Protein AF-A0A8J4CVL8-F1 (afdb_monomer)

Foldseek 3Di:
DDPPPPLFEAADPPQQVVCVVVVVADAAVVQEAELVVADLQRQKDKDKAWASQPDRNGKHKYAQDADDDDPPDDCPQFSIKIKGFHAQDCDGSIYNVVPDPVRHQWIKIATDRPDPDVVSSPRIDIFDQDPPQPDDPVLRNRRRKDKADFDAQDPVVSGTAIKIKGFPDTDNTITMIMIGGANDCAQDAAPDVSLVVQTDRNPSPDGHPRGPNHVCPPPPPPPPPPPPVPPDPDPPDDDDDDPDDDDDDDDDDDDDDDDDDDDDDDDDDDDDDDDDDDDDDDDDDDDDDDDDDDDDDDDDDDDDDDDDDDDDDDDDDDDDDDDDDDDDDDDDDDDDPPPDDDDDDDDDDDDDDDPDDDDDDDDDDDDDDDD

Secondary structure (DSSP, 8-state):
-------TT-PPPS-HHHHHHTTS-EEEEEEEEEGGG--SS--EEEEEEEBTTT-SEEEEEEE--PPPPPTTS------EEEEEEE----STT-TTTT--GGGTTEEEEEE--S---GGGGG-EEEE--STT----BTTBSSS-EEEPPPEEEETTTTEEEEEEEEEEEE-SSEEEEEEEEES-SSS-STTSTTTTS---SSSSS--GGGSHHHHT-S-TT------SS--PPPS--------PPPPPPPPPPPPPPP---PPPPPPPPPPPPP---------PPPPP--PPPPPP-PPPPPPPP-----------PPPP----PPPPP--PPPPPP----PPPPPPPPPPPPPP--PPPP-PPPPPPP--

Structure (mmCIF, N/CA/C/O backbone):
data_AF-A0A8J4CVL8-F1
#
_entry.id   AF-A0A8J4CVL8-F1
#
loop_
_atom_site.group_PDB
_atom_site.id
_atom_site.type_symbol
_atom_site.label_atom_id
_atom_site.label_alt_id
_atom_site.label_comp_id
_atom_site.label_asym_id
_atom_site.label_entity_id
_atom_site.label_seq_id
_atom_site.pdbx_PDB_ins_code
_atom_site.Cartn_x
_atom_site.Cartn_y
_atom_site.Cartn_z
_atom_site.occupancy
_atom_site.B_iso_or_equiv
_atom_site.auth_seq_id
_atom_site.auth_comp_id
_atom_site.auth_asym_id
_atom_site.auth_atom_id
_atom_site.pdbx_PDB_model_num
ATOM 1 N N . MET A 1 1 ? -26.360 -7.348 43.388 1.00 40.78 1 MET A N 1
ATOM 2 C CA . MET A 1 1 ? -25.120 -6.671 42.947 1.00 40.78 1 MET A CA 1
ATOM 3 C C . MET A 1 1 ? -24.739 -7.233 41.586 1.00 40.78 1 MET A C 1
ATOM 5 O O . MET A 1 1 ? -24.173 -8.314 41.519 1.00 40.78 1 MET A O 1
ATOM 9 N N . GLY A 1 2 ? -25.149 -6.572 40.501 1.00 44.22 2 GLY A N 1
ATOM 10 C CA . GLY A 1 2 ? -24.795 -7.007 39.150 1.00 44.22 2 GLY A CA 1
ATOM 11 C C . GLY A 1 2 ? -23.326 -6.702 38.889 1.00 44.22 2 GLY A C 1
ATOM 12 O O . GLY A 1 2 ? -22.922 -5.542 38.971 1.00 44.22 2 GLY A O 1
ATOM 13 N N . MET A 1 3 ? -22.526 -7.730 38.607 1.00 36.00 3 MET A N 1
ATOM 14 C CA . MET A 1 3 ? -21.176 -7.549 38.084 1.00 36.00 3 MET A CA 1
ATOM 15 C C . MET A 1 3 ? -21.296 -6.907 36.702 1.00 36.00 3 MET A C 1
ATOM 17 O O . MET A 1 3 ? -21.428 -7.587 35.689 1.00 36.00 3 MET A O 1
ATOM 21 N N . SER A 1 4 ? -21.295 -5.574 36.676 1.00 44.81 4 SER A N 1
ATOM 22 C CA . SER A 1 4 ? -21.025 -4.795 35.477 1.00 44.81 4 SER A CA 1
ATOM 23 C C . SER A 1 4 ? -19.639 -5.214 35.001 1.00 44.81 4 SER A C 1
ATOM 25 O O . SER A 1 4 ? -18.624 -4.799 35.570 1.00 44.81 4 SER A O 1
ATOM 27 N N . MET A 1 5 ? -19.600 -6.132 34.032 1.00 44.88 5 MET A N 1
ATOM 28 C CA . MET A 1 5 ? -18.378 -6.493 33.333 1.00 44.88 5 MET A CA 1
ATOM 29 C C . MET A 1 5 ? -17.807 -5.192 32.785 1.00 44.88 5 MET A C 1
ATOM 31 O O . MET A 1 5 ? -18.370 -4.588 31.872 1.00 44.88 5 MET A O 1
ATOM 35 N N . ARG A 1 6 ? -16.709 -4.731 33.388 1.00 47.44 6 ARG A N 1
ATOM 36 C CA . ARG A 1 6 ? -15.920 -3.584 32.939 1.00 47.44 6 ARG A CA 1
ATOM 37 C C . ARG A 1 6 ? -15.239 -3.944 31.613 1.00 47.44 6 ARG A C 1
ATOM 39 O O . ARG A 1 6 ? -14.021 -4.003 31.532 1.00 47.44 6 ARG A O 1
ATOM 46 N N . ASN A 1 7 ? -16.018 -4.173 30.559 1.00 49.47 7 ASN A N 1
ATOM 47 C CA . ASN A 1 7 ? -15.563 -4.394 29.184 1.00 49.47 7 ASN A CA 1
ATOM 48 C C . ASN A 1 7 ? -15.146 -3.066 28.524 1.00 49.47 7 ASN A C 1
ATOM 50 O O . ASN A 1 7 ? -15.457 -2.780 27.374 1.00 49.47 7 ASN A O 1
ATOM 54 N N . SER A 1 8 ? -14.480 -2.186 29.270 1.00 49.03 8 SER A N 1
ATOM 55 C CA . SER A 1 8 ? -14.318 -0.784 28.881 1.00 49.03 8 SER A CA 1
ATOM 56 C C . SER A 1 8 ? -13.058 -0.472 28.068 1.00 49.03 8 SER A C 1
ATOM 58 O O . SER A 1 8 ? -12.800 0.712 27.844 1.00 49.03 8 SER A O 1
ATOM 60 N N . GLN A 1 9 ? -12.283 -1.475 27.631 1.00 60.28 9 GLN A N 1
ATOM 61 C CA . GLN A 1 9 ? -11.019 -1.284 26.893 1.00 60.28 9 GLN A CA 1
ATOM 62 C C . GLN A 1 9 ? -10.662 -2.457 25.952 1.00 60.28 9 GLN A C 1
ATOM 64 O O . GLN A 1 9 ? -9.502 -2.850 25.874 1.00 60.28 9 GLN A O 1
ATOM 69 N N . ALA A 1 10 ? -11.625 -3.057 25.246 1.00 69.19 10 ALA A N 1
ATOM 70 C CA . ALA A 1 10 ? -11.301 -4.148 24.323 1.00 69.19 10 ALA A CA 1
ATOM 71 C C . ALA A 1 10 ? -10.445 -3.629 23.148 1.00 69.19 10 ALA A C 1
ATOM 73 O O . ALA A 1 10 ? -10.914 -2.845 22.324 1.00 69.19 10 ALA A O 1
ATOM 74 N N . VAL A 1 11 ? -9.181 -4.045 23.071 1.00 75.38 11 VAL A N 1
ATOM 75 C CA . VAL A 1 11 ? -8.305 -3.782 21.920 1.00 75.38 11 VAL A CA 1
ATOM 76 C C . VAL A 1 11 ? -8.510 -4.914 20.916 1.00 75.38 11 VAL A C 1
ATOM 78 O O . VAL A 1 11 ? -8.428 -6.086 21.285 1.00 75.38 11 VAL A O 1
ATOM 81 N N . ARG A 1 12 ? -8.817 -4.587 19.654 1.00 76.75 12 ARG A N 1
ATOM 82 C CA . ARG A 1 12 ? -8.909 -5.605 18.593 1.00 76.75 12 ARG A CA 1
ATOM 83 C C . ARG A 1 12 ? -7.519 -6.183 18.341 1.00 76.75 12 ARG A C 1
ATOM 85 O O . ARG A 1 12 ? -6.531 -5.452 18.423 1.00 76.75 12 ARG A O 1
ATOM 92 N N . CYS A 1 13 ? -7.431 -7.460 17.967 1.00 80.00 13 CYS A N 1
ATOM 93 C CA . CYS A 1 13 ? -6.160 -8.056 17.553 1.00 80.00 13 CYS A CA 1
ATOM 94 C C . CYS A 1 13 ? -5.482 -7.159 16.501 1.00 80.00 13 CYS A C 1
ATOM 96 O O . CYS A 1 13 ? -6.139 -6.666 15.577 1.00 80.00 13 CYS A O 1
ATOM 98 N N . HIS A 1 14 ? -4.186 -6.887 16.667 1.00 82.69 14 HIS A N 1
ATOM 99 C CA . HIS A 1 14 ? -3.414 -6.043 15.746 1.00 82.69 14 HIS A CA 1
ATOM 100 C C . HIS A 1 14 ? -3.171 -6.702 14.391 1.00 82.69 14 HIS A C 1
ATOM 102 O O . HIS A 1 14 ? -2.895 -6.009 13.416 1.00 82.69 14 HIS A O 1
ATOM 108 N N . ASN A 1 15 ? -3.337 -8.022 14.327 1.00 85.88 15 ASN A N 1
ATOM 109 C CA . ASN A 1 15 ? -3.038 -8.814 13.156 1.00 85.88 15 ASN A CA 1
ATOM 110 C C . ASN A 1 15 ? -4.166 -8.737 12.113 1.00 85.88 15 ASN A C 1
ATOM 112 O O . ASN A 1 15 ? -5.201 -9.397 12.232 1.00 85.88 15 ASN A O 1
ATOM 116 N N . ALA A 1 16 ? -3.960 -7.920 11.078 1.00 89.62 16 ALA A N 1
ATOM 117 C CA . ALA A 1 16 ? -4.925 -7.754 9.991 1.00 89.62 16 ALA A CA 1
ATOM 118 C C . ALA A 1 16 ? -5.224 -9.064 9.220 1.00 89.62 16 ALA A C 1
ATOM 120 O O . ALA A 1 16 ? -6.407 -9.346 9.011 1.00 89.62 16 ALA A O 1
ATOM 121 N N . PRO A 1 17 ? -4.227 -9.899 8.852 1.00 89.62 17 PRO A N 1
ATOM 122 C CA . PRO A 1 17 ? -4.479 -11.191 8.208 1.00 89.62 17 PRO A CA 1
ATOM 123 C C . PRO A 1 17 ? -5.386 -12.121 9.020 1.00 89.62 17 PRO A C 1
ATOM 125 O O . PRO A 1 17 ? -6.307 -12.729 8.472 1.00 89.62 17 PRO A O 1
ATOM 128 N N . TYR A 1 18 ? -5.159 -12.213 10.332 1.00 87.44 18 TYR A N 1
ATOM 129 C CA . TYR A 1 18 ? -5.963 -13.041 11.225 1.00 87.44 18 TYR A CA 1
ATOM 130 C C . TYR A 1 18 ? -7.409 -12.546 11.288 1.00 87.44 18 TYR A C 1
ATOM 132 O O . TYR A 1 18 ? -8.322 -13.344 11.082 1.00 87.44 18 TYR A O 1
ATOM 140 N N . ASN A 1 19 ? -7.617 -11.236 11.484 1.00 90.69 19 ASN A N 1
ATOM 141 C CA . ASN A 1 19 ? -8.953 -10.628 11.509 1.00 90.69 19 ASN A CA 1
ATOM 142 C C . ASN A 1 19 ? -9.722 -10.875 10.201 1.00 90.69 19 ASN A C 1
ATOM 144 O O . ASN A 1 19 ? -10.914 -11.172 10.246 1.00 90.69 19 ASN A O 1
ATOM 148 N N . TRP A 1 20 ? -9.047 -10.795 9.049 1.00 91.88 20 TRP A N 1
ATOM 149 C CA . TRP A 1 20 ? -9.638 -11.133 7.752 1.00 91.88 20 TRP A CA 1
ATOM 150 C C . TRP A 1 20 ? -10.064 -12.603 7.688 1.00 91.88 20 TRP A C 1
ATOM 152 O O . TRP A 1 20 ? -11.201 -12.913 7.342 1.00 91.88 20 TRP A O 1
ATOM 162 N N . ARG A 1 21 ? -9.165 -13.518 8.071 1.00 89.94 21 ARG A N 1
ATOM 163 C CA . ARG A 1 21 ? -9.387 -14.968 7.978 1.00 89.94 21 ARG A CA 1
ATOM 164 C C . ARG A 1 21 ? -10.579 -15.441 8.808 1.00 89.94 21 ARG A C 1
ATOM 166 O O . ARG A 1 21 ? -11.308 -16.321 8.366 1.00 89.94 21 ARG A O 1
ATOM 173 N N . ILE A 1 22 ? -10.767 -14.882 10.002 1.00 89.56 22 ILE A N 1
ATOM 174 C CA . ILE A 1 22 ? -11.886 -15.244 10.889 1.00 89.56 22 ILE A CA 1
ATOM 175 C C . ILE A 1 22 ? -13.156 -14.417 10.632 1.00 89.56 22 ILE A C 1
ATOM 177 O O . ILE A 1 22 ? -14.120 -14.530 11.386 1.00 89.56 22 ILE A O 1
ATOM 181 N N . GLY A 1 23 ? -13.165 -13.577 9.591 1.00 92.69 23 GLY A N 1
ATOM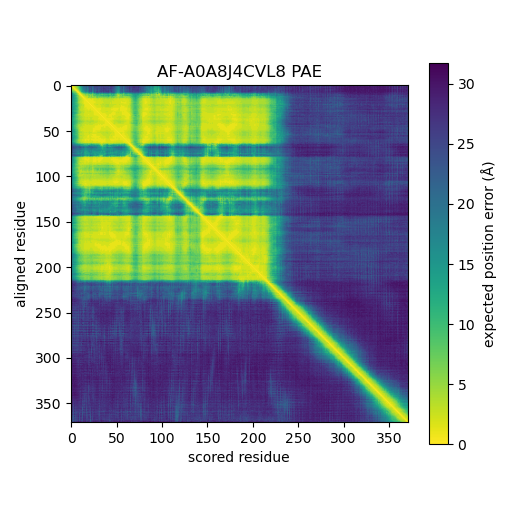 182 C CA . GLY A 1 23 ? -14.332 -12.789 9.190 1.00 92.69 23 GLY A CA 1
ATOM 183 C C . GLY A 1 23 ? -14.644 -11.589 10.088 1.00 92.69 23 GLY A C 1
ATOM 184 O O . GLY A 1 23 ? -15.745 -11.058 10.025 1.00 92.69 23 GLY A O 1
ATOM 185 N N . TRP A 1 24 ? -13.701 -11.145 10.925 1.00 92.06 24 TRP A N 1
ATOM 186 C CA . TRP A 1 24 ? -13.852 -9.941 11.759 1.00 92.06 24 TRP A CA 1
ATOM 187 C C . TRP A 1 24 ? -13.510 -8.649 11.018 1.00 92.06 24 TRP A C 1
ATOM 189 O O . TRP A 1 24 ? -13.743 -7.555 11.529 1.00 92.06 24 TRP A O 1
ATOM 199 N N . ALA A 1 25 ? -12.913 -8.766 9.837 1.00 94.81 25 ALA A N 1
ATOM 200 C CA . ALA A 1 25 ? -12.609 -7.640 8.984 1.00 94.81 25 ALA A CA 1
ATOM 201 C C . ALA A 1 25 ? -12.774 -8.002 7.506 1.00 94.81 25 ALA A C 1
ATOM 203 O O . ALA A 1 25 ? -12.575 -9.142 7.087 1.00 94.81 25 ALA A O 1
ATOM 204 N N . THR A 1 26 ? -13.122 -6.998 6.715 1.00 97.38 26 THR A N 1
ATOM 205 C CA . THR A 1 26 ? -13.340 -7.063 5.273 1.00 97.38 26 THR A CA 1
ATOM 206 C C . THR A 1 26 ? -12.600 -5.915 4.600 1.00 97.38 26 THR A C 1
ATOM 208 O O . THR A 1 26 ? -12.242 -4.915 5.231 1.00 97.38 26 THR A O 1
ATOM 211 N N . THR A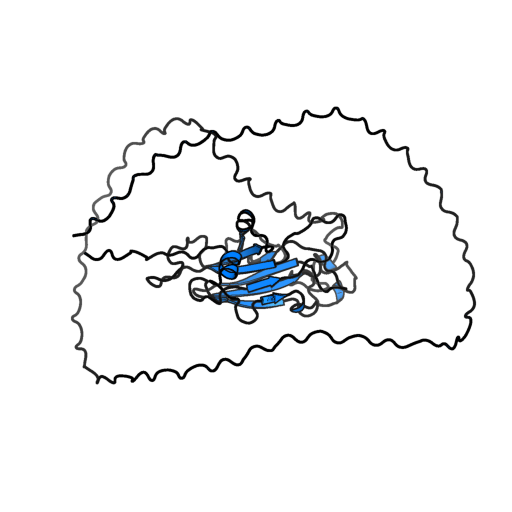 1 27 ? -12.333 -6.051 3.305 1.00 98.06 27 THR A N 1
ATOM 212 C CA . THR A 1 27 ? -11.674 -4.982 2.558 1.00 98.06 27 THR A CA 1
ATOM 213 C C . THR A 1 27 ? -12.590 -3.781 2.387 1.00 98.06 27 THR A C 1
ATOM 215 O O . THR A 1 27 ? -13.797 -3.932 2.201 1.00 98.06 27 THR A O 1
ATOM 218 N N . VAL A 1 28 ? -12.004 -2.586 2.359 1.00 98.31 28 VAL A N 1
ATOM 219 C CA . VAL A 1 28 ? -12.694 -1.391 1.856 1.00 98.31 28 VAL A CA 1
ATOM 220 C C . VAL A 1 28 ? -13.132 -1.604 0.395 1.00 98.31 28 VAL A C 1
ATOM 222 O O . VAL A 1 28 ? -12.578 -2.479 -0.284 1.00 98.31 28 VAL A O 1
ATOM 225 N N . PRO A 1 29 ? -14.098 -0.829 -0.132 1.00 97.69 29 PRO A N 1
ATOM 226 C CA . PRO A 1 29 ? -14.406 -0.843 -1.561 1.00 97.69 29 PRO A CA 1
ATOM 227 C C . PRO A 1 29 ? -13.134 -0.648 -2.397 1.00 97.69 29 PRO A C 1
ATOM 229 O O . PRO A 1 29 ? -12.320 0.222 -2.092 1.00 97.69 29 PRO A O 1
ATOM 232 N N . SER A 1 30 ? -12.936 -1.496 -3.410 1.00 97.12 30 SER A N 1
ATOM 233 C CA . SER A 1 30 ? -11.707 -1.544 -4.227 1.00 97.12 30 SER A CA 1
ATOM 234 C C . SER A 1 30 ? -10.415 -1.843 -3.448 1.00 97.12 30 SER A C 1
ATOM 236 O O . SER A 1 30 ? -9.320 -1.653 -3.964 1.00 97.12 30 SER A O 1
ATOM 238 N N . GLY A 1 31 ? -10.524 -2.336 -2.212 1.00 97.50 31 GLY A N 1
ATOM 239 C CA . GLY A 1 31 ? -9.395 -2.653 -1.341 1.00 97.50 31 GLY A CA 1
ATOM 240 C C . GLY A 1 31 ? -8.849 -4.070 -1.490 1.00 97.50 31 GLY A C 1
ATOM 241 O O . GLY A 1 31 ? -7.885 -4.392 -0.812 1.00 97.50 31 GLY A O 1
ATOM 242 N N . ASN A 1 32 ? -9.439 -4.929 -2.325 1.00 97.44 32 ASN A N 1
ATOM 243 C CA . ASN A 1 32 ? -8.892 -6.252 -2.639 1.00 97.44 32 ASN A CA 1
ATOM 244 C C . ASN A 1 32 ? -8.151 -6.189 -3.980 1.00 97.44 32 ASN A C 1
ATOM 246 O O . ASN A 1 32 ? -8.731 -6.431 -5.037 1.00 97.44 32 ASN A O 1
ATOM 250 N N . LEU A 1 33 ? -6.887 -5.788 -3.921 1.00 97.38 33 LEU A N 1
ATOM 251 C CA . LEU A 1 33 ? -6.035 -5.536 -5.069 1.00 97.38 33 LEU A CA 1
ATOM 252 C C . LEU A 1 33 ? -5.239 -6.783 -5.450 1.00 97.38 33 LEU A C 1
ATOM 254 O O . LEU A 1 33 ? -4.725 -7.526 -4.613 1.00 97.38 33 LEU A O 1
ATOM 258 N N . THR A 1 34 ? -5.079 -6.956 -6.749 1.00 95.81 34 THR A N 1
ATOM 259 C CA . THR A 1 34 ? -4.253 -7.969 -7.393 1.00 95.81 34 THR A CA 1
ATOM 260 C C . THR A 1 34 ? -3.224 -7.294 -8.295 1.00 95.81 34 THR A C 1
ATOM 262 O O . THR A 1 34 ? -3.348 -6.109 -8.605 1.00 95.81 34 THR A O 1
ATOM 265 N N . ALA A 1 35 ? -2.238 -8.048 -8.777 1.00 94.62 35 ALA A N 1
ATOM 266 C CA . ALA A 1 35 ? -1.297 -7.579 -9.793 1.00 94.62 35 ALA A CA 1
ATOM 267 C C . ALA A 1 35 ? -1.992 -6.929 -11.008 1.00 94.62 35 ALA A C 1
ATOM 269 O O . ALA A 1 35 ? -1.509 -5.919 -11.511 1.00 94.62 35 ALA A O 1
ATOM 270 N N . GLY A 1 36 ? -3.146 -7.461 -11.433 1.00 95.06 36 GLY A N 1
ATOM 271 C CA . GLY A 1 36 ? -3.905 -6.962 -12.585 1.00 95.06 36 GLY A CA 1
ATOM 272 C C . GLY A 1 36 ? -4.614 -5.624 -12.361 1.00 95.06 36 GLY A C 1
ATOM 273 O O . GLY A 1 36 ? -5.070 -5.015 -13.322 1.00 95.06 36 GLY A O 1
ATOM 274 N N . ASN A 1 37 ? -4.695 -5.135 -11.119 1.00 97.50 37 ASN A N 1
ATOM 275 C CA . ASN A 1 37 ? -5.195 -3.786 -10.840 1.00 97.50 37 ASN A CA 1
ATOM 276 C C . ASN A 1 37 ? -4.171 -2.697 -11.183 1.00 97.50 37 ASN A C 1
ATOM 278 O O . ASN A 1 37 ? -4.524 -1.522 -11.184 1.00 97.50 37 ASN A O 1
ATOM 282 N N . PHE A 1 38 ? -2.927 -3.084 -11.462 1.00 97.12 38 PHE A N 1
ATOM 283 C CA . PHE A 1 38 ? -1.838 -2.182 -11.792 1.00 97.12 38 PHE A CA 1
ATOM 284 C C . PHE A 1 38 ? -1.395 -2.422 -13.233 1.00 97.12 38 PHE A C 1
ATOM 286 O O . PHE A 1 38 ? -1.268 -3.562 -13.679 1.00 97.12 38 PHE A O 1
ATOM 293 N N . THR A 1 39 ? -1.082 -1.340 -13.938 1.00 96.44 39 THR A N 1
ATOM 294 C CA . THR A 1 39 ? -0.354 -1.374 -15.216 1.00 96.44 39 THR A CA 1
ATOM 295 C C . THR A 1 39 ? 0.891 -0.502 -15.103 1.00 96.44 39 THR A C 1
ATOM 297 O O . THR A 1 39 ? 1.010 0.246 -14.138 1.00 96.44 39 THR A O 1
ATOM 300 N N . ILE A 1 40 ? 1.833 -0.585 -16.044 1.00 92.75 40 ILE A N 1
ATOM 301 C CA . ILE A 1 40 ? 3.014 0.299 -16.020 1.00 92.75 40 ILE A CA 1
ATOM 302 C C . ILE A 1 40 ? 2.576 1.770 -16.161 1.00 92.75 40 ILE A C 1
ATOM 304 O O . ILE A 1 40 ? 3.095 2.635 -15.470 1.00 92.75 40 ILE A O 1
ATOM 308 N N . ALA A 1 41 ? 1.557 2.045 -16.984 1.00 93.88 41 ALA A N 1
ATOM 309 C CA . ALA A 1 41 ? 1.000 3.389 -17.168 1.00 93.88 41 ALA A CA 1
ATOM 310 C C . ALA A 1 41 ? 0.134 3.879 -15.991 1.00 93.88 41 ALA A C 1
ATOM 312 O O . ALA A 1 41 ? -0.140 5.069 -15.867 1.00 93.88 41 ALA A O 1
ATOM 313 N N . SER A 1 42 ? -0.346 2.966 -15.146 1.00 95.62 42 SER A N 1
ATOM 314 C CA . SER A 1 42 ? -1.183 3.272 -13.988 1.00 95.62 42 SER A CA 1
ATOM 315 C C . SER A 1 42 ? -0.853 2.293 -12.870 1.00 95.62 42 SER A C 1
ATOM 317 O O . SER A 1 42 ? -1.520 1.275 -12.665 1.00 95.62 42 SER A O 1
ATOM 319 N N . ASN A 1 43 ? 0.251 2.576 -12.186 1.00 96.25 43 ASN A N 1
ATOM 320 C CA . ASN A 1 43 ? 0.790 1.729 -11.132 1.00 96.25 43 ASN A CA 1
ATOM 321 C C . ASN A 1 43 ? 0.484 2.240 -9.723 1.00 96.25 43 ASN A C 1
ATOM 323 O O . ASN A 1 43 ? 0.892 1.601 -8.757 1.00 96.25 43 ASN A O 1
ATOM 327 N N . ARG A 1 44 ? -0.258 3.347 -9.603 1.00 96.06 44 ARG A N 1
ATOM 328 C CA . ARG A 1 44 ? -0.635 3.997 -8.344 1.00 96.06 44 ARG A CA 1
ATOM 329 C C . ARG A 1 44 ? -2.137 3.895 -8.101 1.00 96.06 44 ARG A C 1
ATOM 331 O O . ARG A 1 44 ? -2.938 4.206 -8.977 1.00 96.06 44 ARG A O 1
ATOM 338 N N . ILE A 1 45 ? -2.525 3.505 -6.890 1.00 97.44 45 ILE A N 1
ATOM 339 C CA . ILE A 1 45 ? -3.921 3.435 -6.447 1.00 97.44 45 ILE A CA 1
ATOM 340 C C . ILE A 1 45 ? -4.041 4.115 -5.089 1.00 97.44 45 ILE A C 1
ATOM 342 O O . ILE A 1 45 ? -3.372 3.735 -4.128 1.00 97.44 45 ILE A O 1
ATOM 346 N N . ARG A 1 46 ? -4.937 5.098 -4.990 1.00 97.19 46 ARG A N 1
ATOM 347 C CA . ARG A 1 46 ? -5.212 5.822 -3.748 1.00 97.19 46 ARG A CA 1
ATOM 348 C C . ARG A 1 46 ? -6.482 5.297 -3.087 1.00 97.19 46 ARG A C 1
ATOM 350 O O . ARG A 1 46 ? -7.523 5.219 -3.732 1.00 97.19 46 ARG A O 1
ATOM 357 N N . LEU A 1 47 ? -6.403 4.956 -1.803 1.00 98.12 47 LEU A N 1
ATOM 358 C CA . LEU A 1 47 ? -7.502 4.378 -1.027 1.00 98.12 47 LEU A CA 1
ATOM 359 C C . LEU A 1 47 ? -7.616 5.038 0.348 1.00 98.12 47 LEU A C 1
ATOM 361 O O . LEU A 1 47 ? -6.626 5.485 0.928 1.00 98.12 47 LEU A O 1
ATOM 365 N N . THR A 1 48 ? -8.829 5.045 0.893 1.00 98.00 48 THR A N 1
ATOM 366 C CA . THR A 1 48 ? -9.100 5.472 2.270 1.00 98.00 48 THR A CA 1
ATOM 367 C C . THR A 1 48 ? -9.362 4.245 3.131 1.00 98.00 48 THR A C 1
ATOM 369 O O . THR A 1 48 ? -10.246 3.451 2.820 1.00 98.00 48 THR A O 1
ATOM 372 N N . ILE A 1 49 ? -8.614 4.101 4.224 1.00 97.69 49 ILE A N 1
ATOM 373 C CA . ILE A 1 49 ? -8.731 3.005 5.185 1.00 97.69 49 ILE A CA 1
ATOM 374 C C . ILE A 1 49 ? -9.369 3.545 6.471 1.00 97.69 49 ILE A C 1
ATOM 376 O O . ILE A 1 49 ? -8.726 4.320 7.187 1.00 97.69 49 ILE A O 1
ATOM 380 N N . PRO A 1 50 ? -10.617 3.166 6.790 1.00 97.44 50 PRO A N 1
ATOM 381 C CA . PRO A 1 50 ? -11.231 3.486 8.071 1.00 97.44 50 PRO A CA 1
ATOM 382 C C . PRO A 1 50 ? -10.483 2.861 9.253 1.00 97.44 50 PRO A C 1
ATOM 384 O O . PRO A 1 50 ? -9.844 1.817 9.135 1.00 97.44 50 PRO A O 1
ATOM 387 N N . GLY A 1 51 ? -10.609 3.478 10.425 1.00 95.50 51 GLY A N 1
ATOM 388 C CA . GLY A 1 51 ? -10.068 2.951 11.672 1.00 95.50 51 GLY A CA 1
ATOM 389 C C . GLY A 1 51 ? -10.651 1.581 12.013 1.00 95.50 51 GLY A C 1
ATOM 390 O O . GLY A 1 51 ? -11.869 1.398 12.030 1.00 95.50 51 GLY A O 1
ATOM 391 N N . SER A 1 52 ? -9.785 0.626 12.356 1.00 94.12 52 SER A N 1
ATOM 392 C CA . SER A 1 52 ? -10.191 -0.768 12.597 1.00 94.12 52 SER A CA 1
ATOM 393 C C . SER A 1 52 ? -11.160 -0.949 13.769 1.00 94.12 52 SER A C 1
ATOM 395 O O . SER A 1 52 ? -11.891 -1.936 13.815 1.00 94.12 52 SER A O 1
ATOM 397 N N . GLY A 1 53 ? -11.184 -0.005 14.713 1.00 91.94 53 GLY A N 1
ATOM 398 C CA . GLY A 1 53 ? -12.136 0.024 15.824 1.00 91.94 53 GLY A CA 1
ATOM 399 C C . GLY A 1 53 ? -13.496 0.659 15.499 1.00 91.94 53 GLY A C 1
ATOM 400 O O . GLY A 1 53 ? -14.333 0.736 16.397 1.00 91.94 53 GLY A O 1
ATOM 401 N N . LEU A 1 54 ? -13.707 1.143 14.266 1.00 92.69 54 LEU A N 1
ATOM 402 C CA . LEU A 1 54 ? -14.908 1.884 13.847 1.00 92.69 54 LEU A CA 1
ATOM 403 C C . LEU A 1 54 ? -15.813 1.104 12.885 1.00 92.69 54 LEU A C 1
ATOM 405 O O . LEU A 1 54 ? -17.022 1.300 12.893 1.00 92.69 54 LEU A O 1
ATOM 409 N N . THR A 1 55 ? -15.239 0.247 12.044 1.00 93.69 55 THR A N 1
ATOM 410 C CA . THR A 1 55 ? -15.964 -0.556 11.049 1.00 93.69 55 THR A CA 1
ATOM 411 C C . THR A 1 55 ? -15.204 -1.849 10.778 1.00 93.69 55 THR A C 1
ATOM 413 O O . THR A 1 55 ? -14.002 -1.928 11.043 1.00 93.69 55 THR A O 1
ATOM 416 N N . ASP A 1 56 ? -15.892 -2.854 10.244 1.00 94.94 56 ASP A N 1
ATOM 417 C CA . ASP A 1 56 ? -15.273 -4.103 9.805 1.00 94.94 56 ASP A CA 1
ATOM 418 C C . ASP A 1 56 ? -14.677 -3.971 8.394 1.00 94.94 56 ASP A C 1
ATOM 420 O O . ASP A 1 56 ? -13.734 -4.683 8.071 1.00 94.94 56 ASP A O 1
ATOM 424 N N . ALA A 1 57 ? -15.143 -3.024 7.570 1.00 97.50 57 ALA A N 1
ATOM 425 C CA . ALA A 1 57 ? -14.532 -2.686 6.279 1.00 97.50 57 ALA A CA 1
ATOM 426 C C . ALA A 1 57 ? -13.337 -1.735 6.481 1.00 97.50 57 ALA A C 1
ATOM 428 O O . ALA A 1 57 ? -13.442 -0.526 6.278 1.00 97.50 57 ALA A O 1
ATOM 429 N N . ASN A 1 58 ? -12.217 -2.269 6.968 1.00 96.56 58 ASN A N 1
ATOM 430 C CA . ASN A 1 58 ? -11.117 -1.487 7.551 1.00 96.56 58 ASN A CA 1
ATOM 431 C C . ASN A 1 58 ? -9.716 -1.893 7.062 1.00 96.56 58 ASN A C 1
ATOM 433 O O . ASN A 1 58 ? -8.713 -1.551 7.696 1.00 96.56 58 ASN A O 1
ATOM 437 N N . MET A 1 59 ? -9.632 -2.626 5.951 1.00 96.75 59 MET A N 1
ATOM 438 C CA . MET A 1 59 ? -8.353 -3.088 5.409 1.00 96.75 59 MET A CA 1
ATOM 439 C C . MET A 1 59 ? -8.243 -2.967 3.893 1.00 96.75 59 MET A C 1
ATOM 441 O O . MET A 1 59 ? -9.238 -2.936 3.169 1.00 96.75 59 MET A O 1
ATOM 445 N N . VAL A 1 60 ? -6.999 -2.958 3.428 1.00 97.94 60 VAL A N 1
ATOM 446 C CA . VAL A 1 60 ? -6.618 -3.168 2.030 1.00 97.94 60 VAL A CA 1
ATOM 447 C C . VAL A 1 60 ? -5.749 -4.416 1.971 1.00 97.94 60 VAL A C 1
ATOM 449 O O . VAL A 1 60 ? -4.863 -4.604 2.801 1.00 97.94 60 VAL A O 1
ATOM 452 N N . ILE A 1 61 ? -6.006 -5.272 0.995 1.00 96.00 61 ILE A N 1
ATOM 453 C CA . ILE A 1 61 ? -5.214 -6.453 0.685 1.00 96.00 61 ILE A CA 1
ATOM 454 C C . ILE A 1 61 ? -4.623 -6.238 -0.700 1.00 96.00 61 ILE A C 1
ATOM 456 O O . ILE A 1 61 ? -5.369 -6.005 -1.642 1.00 96.00 61 ILE A O 1
ATOM 460 N N . ALA A 1 62 ? -3.306 -6.335 -0.839 1.00 95.69 62 ALA A N 1
ATOM 461 C CA . ALA A 1 62 ? -2.632 -6.283 -2.131 1.00 95.69 62 ALA A CA 1
ATOM 462 C C . ALA A 1 62 ? -1.904 -7.601 -2.385 1.00 95.69 62 ALA A C 1
ATOM 464 O O . ALA A 1 62 ? -1.026 -7.968 -1.612 1.00 95.69 62 ALA A O 1
ATOM 465 N N . ASN A 1 63 ? -2.274 -8.314 -3.448 1.00 93.50 63 ASN A N 1
ATOM 466 C CA . ASN A 1 63 ? -1.660 -9.572 -3.863 1.00 93.50 63 ASN A CA 1
ATOM 467 C C . ASN A 1 63 ? -0.986 -9.420 -5.233 1.00 93.50 63 ASN A C 1
ATOM 469 O O . ASN A 1 63 ? -1.649 -9.460 -6.269 1.00 93.50 63 ASN A O 1
ATOM 473 N N . LEU A 1 64 ? 0.337 -9.285 -5.249 1.00 91.12 64 LEU A N 1
ATOM 474 C CA . LEU A 1 64 ? 1.106 -9.116 -6.487 1.00 91.12 64 LEU A CA 1
ATOM 475 C C . LEU A 1 64 ? 1.444 -10.446 -7.185 1.00 91.12 64 LEU A C 1
ATOM 477 O O . LEU A 1 64 ? 2.002 -10.448 -8.284 1.00 91.12 64 LEU A O 1
ATOM 481 N N . GLY A 1 65 ? 1.078 -11.574 -6.566 1.00 80.19 65 GLY A N 1
ATOM 482 C CA . GLY A 1 65 ? 1.412 -12.911 -7.042 1.00 80.19 65 GLY A CA 1
ATOM 483 C C . GLY A 1 65 ? 2.916 -13.193 -7.021 1.00 80.19 65 GLY A C 1
ATOM 484 O O . GLY A 1 65 ? 3.759 -12.299 -6.964 1.00 80.19 65 GLY A O 1
ATOM 485 N N . ARG A 1 66 ? 3.272 -14.477 -7.045 1.00 72.75 66 ARG A N 1
ATOM 486 C CA . ARG A 1 66 ? 4.671 -14.898 -7.146 1.00 72.75 66 ARG A CA 1
ATOM 487 C C . ARG A 1 66 ? 5.023 -15.030 -8.626 1.00 72.75 66 ARG A C 1
ATOM 489 O O . ARG A 1 66 ? 4.420 -15.853 -9.309 1.00 72.75 66 ARG A O 1
ATOM 496 N N . ALA A 1 67 ? 5.986 -14.253 -9.118 1.00 60.53 67 ALA A N 1
ATOM 497 C CA . ALA A 1 67 ? 6.610 -14.555 -10.403 1.00 60.53 67 ALA A CA 1
ATOM 498 C C . ALA A 1 67 ? 7.370 -15.887 -10.268 1.00 60.53 67 ALA A C 1
ATOM 500 O O . ALA A 1 67 ? 8.053 -16.116 -9.267 1.00 60.53 67 ALA A O 1
ATOM 501 N N . THR A 1 68 ? 7.199 -16.800 -11.225 1.00 57.09 68 THR A N 1
ATOM 502 C CA . THR A 1 68 ? 7.914 -18.083 -11.240 1.00 57.09 68 THR A CA 1
ATOM 503 C C . THR A 1 68 ? 9.421 -17.855 -11.141 1.00 57.09 68 THR A C 1
ATOM 505 O O . THR A 1 68 ? 9.969 -16.954 -11.768 1.00 57.09 68 THR A O 1
ATOM 508 N N . HIS A 1 69 ? 10.054 -18.660 -10.295 1.00 56.38 69 HIS A N 1
ATOM 509 C CA . HIS A 1 69 ? 11.387 -18.448 -9.744 1.00 56.38 69 HIS A CA 1
ATOM 510 C C . HIS A 1 69 ? 12.495 -18.745 -10.772 1.00 56.38 69 HIS A C 1
ATOM 512 O O . HIS A 1 69 ? 12.459 -19.787 -11.423 1.00 56.38 69 HIS A O 1
ATOM 518 N N . GLU A 1 70 ? 13.516 -17.892 -10.846 1.00 56.72 70 GLU A N 1
ATOM 519 C CA . GLU A 1 70 ? 14.843 -18.274 -11.353 1.00 56.72 70 GLU A CA 1
ATOM 520 C C . GLU A 1 70 ? 15.494 -19.210 -10.309 1.00 56.72 70 GLU A C 1
ATOM 522 O O . GLU A 1 70 ? 15.400 -18.917 -9.117 1.00 56.72 70 GLU A O 1
ATOM 527 N N . PRO A 1 71 ? 16.144 -20.336 -10.660 1.00 50.00 71 PRO A N 1
ATOM 528 C CA . PRO A 1 71 ? 16.599 -21.361 -9.702 1.00 50.00 71 PRO A CA 1
ATOM 529 C C . PRO A 1 71 ? 17.478 -20.872 -8.533 1.00 50.00 71 PRO A C 1
ATOM 531 O O . PRO A 1 71 ? 17.617 -21.575 -7.535 1.00 50.00 71 PRO A O 1
ATOM 534 N N . THR A 1 72 ? 18.057 -19.676 -8.631 1.00 54.91 72 THR A N 1
ATOM 535 C CA . THR A 1 72 ? 18.995 -19.096 -7.661 1.00 54.91 72 THR A CA 1
ATOM 536 C C . THR A 1 72 ? 18.457 -17.877 -6.905 1.00 54.91 72 THR A C 1
ATOM 538 O O . THR A 1 72 ? 19.151 -17.370 -6.022 1.00 54.91 72 THR A O 1
ATOM 541 N N . SER A 1 73 ? 17.245 -17.384 -7.196 1.00 53.66 73 SER A N 1
ATOM 542 C CA . SER A 1 73 ? 16.734 -16.185 -6.518 1.00 53.66 73 SER A CA 1
ATOM 543 C C . SER A 1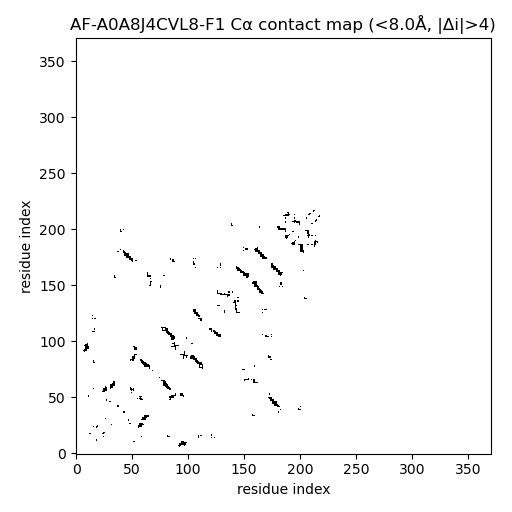 73 ? 16.427 -16.448 -5.039 1.00 53.66 73 SER A C 1
ATOM 545 O O . SER A 1 73 ? 16.012 -17.535 -4.647 1.00 53.66 73 SER A O 1
ATOM 547 N N . ARG A 1 74 ? 16.601 -15.448 -4.169 1.00 54.38 74 ARG A N 1
ATOM 548 C CA . ARG A 1 74 ? 16.075 -15.533 -2.799 1.00 54.38 74 ARG A CA 1
ATOM 549 C C . ARG A 1 74 ? 14.551 -15.594 -2.894 1.00 54.38 74 ARG A C 1
ATOM 551 O O . ARG A 1 74 ? 13.936 -14.664 -3.408 1.00 54.38 74 ARG A O 1
ATOM 558 N N . SER A 1 75 ? 13.941 -16.673 -2.408 1.00 57.34 75 SER A N 1
ATOM 559 C CA . SER A 1 75 ? 12.483 -16.773 -2.358 1.00 57.34 75 SER A CA 1
ATOM 560 C C . SER A 1 75 ? 11.956 -15.686 -1.429 1.00 57.34 75 SER A C 1
ATOM 562 O O . SER A 1 75 ? 12.096 -15.814 -0.216 1.00 57.34 75 SER A O 1
ATOM 564 N N . ILE A 1 76 ? 11.358 -14.631 -1.985 1.00 59.47 76 ILE A N 1
ATOM 565 C CA . ILE A 1 76 ? 10.500 -13.718 -1.231 1.00 59.47 76 ILE A CA 1
ATOM 566 C C . ILE A 1 76 ? 9.169 -14.443 -1.110 1.00 59.47 76 ILE A C 1
ATOM 568 O O . ILE A 1 76 ? 8.470 -14.625 -2.110 1.00 59.47 76 ILE A O 1
ATOM 572 N N . PRO A 1 77 ? 8.835 -14.947 0.080 1.00 58.59 77 PRO A N 1
ATOM 573 C CA . PRO A 1 77 ? 7.750 -15.899 0.169 1.00 58.59 77 PRO A CA 1
ATOM 574 C C . PRO A 1 77 ? 6.376 -15.207 0.065 1.00 58.59 77 PRO A C 1
ATOM 576 O O . PRO A 1 77 ? 5.391 -15.881 -0.225 1.00 58.59 77 PRO A O 1
ATOM 579 N N . TYR A 1 78 ? 6.289 -13.877 0.246 1.00 70.00 78 TYR A N 1
ATOM 580 C CA . TYR A 1 78 ? 5.034 -13.200 0.603 1.00 70.00 78 TYR A CA 1
ATOM 581 C C . TYR A 1 78 ? 4.698 -11.967 -0.275 1.00 70.00 78 TYR A C 1
ATOM 583 O O . TYR A 1 78 ? 4.862 -10.838 0.179 1.00 70.00 78 TYR A O 1
ATOM 591 N N . PRO A 1 79 ? 4.153 -12.117 -1.500 1.00 78.94 79 PRO A N 1
ATOM 592 C CA . PRO A 1 79 ? 3.684 -10.985 -2.312 1.00 78.94 79 PRO A CA 1
ATOM 593 C C . PRO A 1 79 ? 2.278 -10.495 -1.908 1.00 78.94 79 PRO A C 1
ATOM 595 O O . PRO A 1 79 ? 1.591 -9.859 -2.711 1.00 78.94 79 PRO A O 1
ATOM 598 N N . ARG A 1 80 ? 1.811 -10.844 -0.700 1.00 89.12 80 ARG A N 1
ATOM 599 C CA . ARG A 1 80 ? 0.483 -10.493 -0.196 1.00 89.12 80 ARG A CA 1
ATOM 600 C C . ARG A 1 80 ? 0.586 -9.649 1.068 1.00 89.12 80 ARG A C 1
ATOM 602 O O . ARG A 1 80 ? 1.068 -10.107 2.104 1.00 89.12 80 ARG A O 1
ATOM 609 N N . TYR A 1 81 ? 0.079 -8.430 0.961 1.00 92.31 81 TYR A N 1
ATOM 610 C CA . TYR A 1 81 ? 0.173 -7.388 1.971 1.00 92.31 81 TYR A CA 1
ATOM 611 C C . TYR A 1 81 ? -1.212 -7.050 2.512 1.00 92.31 81 TYR A C 1
ATOM 613 O O . TYR A 1 81 ? -2.157 -6.911 1.739 1.00 92.31 81 TYR A O 1
ATOM 621 N N . PHE A 1 82 ? -1.328 -6.904 3.828 1.00 94.31 82 PHE A N 1
ATOM 622 C CA . PHE A 1 82 ? -2.550 -6.509 4.523 1.00 94.31 82 PHE A CA 1
ATOM 623 C C . PHE A 1 82 ? -2.295 -5.191 5.246 1.00 94.31 82 PHE A C 1
ATOM 625 O O . PHE A 1 82 ? -1.555 -5.150 6.230 1.00 94.31 82 PHE A O 1
ATOM 632 N N . LEU A 1 83 ? -2.914 -4.123 4.759 1.00 95.81 83 LEU A N 1
ATOM 633 C CA . LEU A 1 83 ? -2.830 -2.788 5.327 1.00 95.81 83 LEU A CA 1
ATOM 634 C C . LEU A 1 83 ? -4.073 -2.550 6.184 1.00 95.81 83 LEU A C 1
ATOM 636 O O . LEU A 1 83 ? -5.195 -2.764 5.728 1.00 95.81 83 LEU A O 1
ATOM 640 N N . SER A 1 84 ? -3.886 -2.072 7.409 1.00 95.44 84 SER A N 1
ATOM 641 C CA . SER A 1 84 ? -4.984 -1.682 8.302 1.00 95.44 84 SER A CA 1
ATOM 642 C C . SER A 1 84 ? -4.652 -0.379 9.011 1.00 95.44 84 SER A C 1
ATOM 644 O O . SER A 1 84 ? -3.492 -0.132 9.333 1.00 95.44 84 SER A O 1
ATOM 646 N N . TYR A 1 85 ? -5.657 0.456 9.269 1.00 95.50 85 TYR A N 1
ATOM 647 C CA . TYR A 1 85 ? -5.467 1.700 10.010 1.00 95.50 85 TYR A CA 1
ATOM 648 C C . TYR A 1 85 ? -5.901 1.533 11.466 1.00 95.50 85 TYR A C 1
ATOM 650 O O . TYR A 1 85 ? -7.011 1.065 11.747 1.00 95.50 85 TYR A O 1
ATOM 658 N N . ARG A 1 86 ? -5.031 1.911 12.406 1.00 92.81 86 ARG A N 1
ATOM 659 C CA . ARG A 1 86 ? -5.303 1.869 13.846 1.00 92.81 86 ARG A CA 1
ATOM 660 C C . ARG A 1 86 ? -5.349 3.278 14.400 1.00 92.81 86 ARG A C 1
ATOM 662 O O . ARG A 1 86 ? -4.420 4.062 14.251 1.00 92.81 86 ARG A O 1
ATOM 669 N N . VAL A 1 87 ? -6.454 3.587 15.059 1.00 93.31 87 VAL A N 1
ATOM 670 C CA . VAL A 1 87 ? -6.693 4.866 15.717 1.00 93.31 87 VAL A CA 1
ATOM 671 C C . VAL A 1 87 ? -7.447 4.597 17.004 1.00 93.31 87 VAL A C 1
ATOM 673 O O . VAL A 1 87 ? -8.312 3.721 17.057 1.00 93.31 87 VAL A O 1
ATOM 676 N N . ARG A 1 88 ? -7.076 5.316 18.061 1.00 92.12 88 ARG A N 1
ATOM 677 C CA . ARG A 1 88 ? -7.706 5.186 19.367 1.00 92.12 88 ARG A CA 1
ATOM 678 C C . ARG A 1 88 ? -9.158 5.632 19.258 1.00 92.12 88 ARG A C 1
ATOM 680 O O . ARG A 1 88 ? -9.439 6.777 18.904 1.00 92.12 88 ARG A O 1
ATOM 687 N N . ASN A 1 89 ? -10.075 4.740 19.610 1.00 89.75 89 ASN A N 1
ATOM 688 C CA . ASN A 1 89 ? -11.489 5.072 19.688 1.00 89.75 89 ASN A CA 1
ATOM 689 C C . ASN A 1 89 ? -11.813 5.625 21.079 1.00 89.75 89 ASN A C 1
ATOM 691 O O . ASN A 1 89 ? -11.726 4.915 22.081 1.00 89.75 89 ASN A O 1
ATOM 695 N N . ASN A 1 90 ? -12.198 6.896 21.150 1.00 86.44 90 ASN A N 1
ATOM 696 C CA . ASN A 1 90 ? -12.542 7.532 22.420 1.00 86.44 90 ASN A CA 1
ATOM 697 C C . ASN A 1 90 ? -13.994 7.263 22.859 1.00 86.44 90 ASN A C 1
ATOM 699 O O . ASN A 1 90 ? -14.360 7.620 23.980 1.00 86.44 90 ASN A O 1
ATOM 703 N N . THR A 1 91 ? -14.813 6.612 22.026 1.00 85.69 91 THR A N 1
ATOM 704 C CA . THR A 1 91 ? -16.188 6.243 22.380 1.00 85.69 91 THR A CA 1
ATOM 705 C C . THR A 1 91 ? -16.193 5.186 23.483 1.00 85.69 91 THR A C 1
ATOM 707 O O . THR A 1 91 ? -15.493 4.172 23.420 1.00 85.69 91 THR A O 1
ATOM 710 N N . GLN A 1 92 ? -17.001 5.406 24.522 1.00 82.00 92 GLN A N 1
ATOM 711 C CA . GLN A 1 92 ? -17.147 4.461 25.627 1.00 82.00 92 GLN A CA 1
ATOM 712 C C . GLN A 1 92 ? -17.686 3.114 25.126 1.00 82.00 92 GLN A C 1
ATOM 714 O O . GLN A 1 92 ? -18.728 3.057 24.483 1.00 82.00 92 GLN A O 1
ATOM 719 N N . GLY A 1 93 ? -16.970 2.028 25.434 1.00 78.44 93 GLY A N 1
ATOM 720 C CA . GLY A 1 93 ? -17.307 0.679 24.959 1.00 78.44 93 GLY A CA 1
ATOM 721 C C . GLY A 1 93 ? -16.857 0.380 23.524 1.00 78.44 93 GLY A C 1
ATOM 722 O O . GLY A 1 93 ? -17.035 -0.745 23.069 1.00 78.44 93 GLY A O 1
ATOM 723 N N . GLY A 1 94 ? -16.249 1.345 22.825 1.00 81.81 94 GLY A N 1
ATOM 724 C CA . GLY A 1 94 ? -15.664 1.133 21.504 1.00 81.81 94 GLY A CA 1
ATOM 725 C C . GLY A 1 94 ? -14.380 0.300 21.550 1.00 81.81 94 GLY A C 1
ATOM 726 O O . GLY A 1 94 ? -13.623 0.333 22.526 1.00 81.81 94 GLY A O 1
ATOM 727 N N . TYR A 1 95 ? -14.122 -0.429 20.465 1.00 86.94 95 TYR A N 1
ATOM 728 C CA . TYR A 1 95 ? -12.864 -1.147 20.263 1.00 86.94 95 TYR A CA 1
ATOM 729 C C . TYR A 1 95 ? -11.682 -0.180 20.138 1.00 86.94 95 TYR A C 1
ATOM 731 O O . TYR A 1 95 ? -11.848 0.916 19.622 1.00 86.94 95 TYR A O 1
ATOM 739 N N . ASP A 1 96 ? -10.482 -0.594 20.550 1.00 87.88 96 ASP A N 1
ATOM 740 C CA . ASP A 1 96 ? -9.231 0.185 20.458 1.00 87.88 96 ASP A CA 1
ATOM 741 C C . ASP A 1 96 ? -9.161 1.432 21.356 1.00 87.88 96 ASP A C 1
ATOM 743 O O . ASP A 1 96 ? -8.306 2.299 21.181 1.00 87.88 96 ASP A O 1
ATOM 747 N N . ARG A 1 97 ? -9.998 1.518 22.394 1.00 87.00 97 ARG A N 1
ATOM 748 C CA . ARG A 1 97 ? -9.898 2.593 23.395 1.00 87.00 97 ARG A CA 1
ATOM 749 C C . ARG A 1 97 ? -8.594 2.560 24.198 1.00 87.00 97 ARG A C 1
ATOM 751 O O . ARG A 1 97 ? -8.072 3.605 24.575 1.00 87.00 97 ARG A O 1
ATOM 758 N N . GLY A 1 98 ? -8.070 1.361 24.453 1.00 85.38 98 GLY A N 1
ATOM 759 C CA . GLY A 1 98 ? -6.802 1.132 25.157 1.00 85.38 98 GLY A CA 1
ATOM 760 C C . GLY A 1 98 ? -5.567 1.154 24.254 1.00 85.38 98 GLY A C 1
ATOM 761 O O . GLY A 1 98 ? -4.497 0.748 24.696 1.00 85.38 98 GLY A O 1
ATOM 762 N N . LEU A 1 99 ? -5.704 1.571 22.990 1.00 86.81 99 LEU A N 1
ATOM 763 C CA . LEU A 1 99 ? -4.605 1.564 22.028 1.00 86.81 99 LEU A CA 1
ATOM 764 C C . LEU A 1 99 ? -3.453 2.463 22.519 1.00 86.81 99 LEU A C 1
ATOM 766 O O . LEU A 1 99 ? -3.710 3.646 22.772 1.00 86.81 99 LEU A O 1
ATOM 770 N N . PRO A 1 100 ? -2.207 1.966 22.648 1.00 86.25 100 PRO A N 1
ATOM 771 C CA . PRO A 1 100 ? -1.061 2.791 23.034 1.00 86.25 100 PRO A CA 1
ATOM 772 C C . PRO A 1 100 ? -0.808 3.924 22.034 1.00 86.25 100 PRO A C 1
ATOM 774 O O . PRO A 1 100 ? -1.089 3.773 20.845 1.00 86.25 100 PRO A O 1
ATOM 777 N N . ASP A 1 101 ? -0.227 5.042 22.485 1.00 84.94 101 ASP A N 1
ATOM 778 C CA . ASP A 1 101 ? 0.101 6.170 21.591 1.00 84.94 101 ASP A CA 1
ATOM 779 C C . ASP A 1 101 ? 1.033 5.746 20.445 1.00 84.94 101 ASP A C 1
ATOM 781 O O . ASP A 1 101 ? 0.926 6.267 19.341 1.00 84.94 101 ASP A O 1
ATOM 785 N N . SER A 1 102 ? 1.887 4.740 20.667 1.00 82.81 102 SER A N 1
ATOM 786 C CA . SER A 1 102 ? 2.781 4.184 19.644 1.00 82.81 102 SER A CA 1
ATOM 787 C C . SER A 1 102 ? 2.066 3.502 18.476 1.00 82.81 102 SER A C 1
ATOM 789 O O . SER A 1 102 ? 2.704 3.305 17.445 1.00 82.81 102 SER A O 1
ATOM 791 N N . TYR A 1 103 ? 0.781 3.164 18.617 1.00 84.94 103 TYR A N 1
ATOM 792 C CA . TYR A 1 103 ? -0.066 2.570 17.576 1.00 84.94 103 TYR A CA 1
ATOM 793 C C . TYR A 1 103 ? -1.219 3.484 17.147 1.00 84.94 103 TYR A C 1
ATOM 795 O O . TYR A 1 103 ? -1.955 3.147 16.220 1.00 84.94 103 TYR A O 1
ATOM 803 N N . ASN A 1 104 ? -1.410 4.617 17.824 1.00 89.88 104 ASN A N 1
ATOM 804 C CA . ASN A 1 104 ? -2.475 5.549 17.500 1.00 89.88 104 ASN A CA 1
ATOM 805 C C . ASN A 1 104 ? -2.161 6.295 16.198 1.00 89.88 104 ASN A C 1
ATOM 807 O O . ASN A 1 104 ? -1.078 6.845 16.042 1.00 89.88 104 ASN A O 1
ATOM 811 N N . GLN A 1 105 ? -3.144 6.341 15.302 1.00 91.62 105 GLN A N 1
ATOM 812 C CA . GLN A 1 105 ? -3.066 6.966 13.985 1.00 91.62 105 GLN A CA 1
ATOM 813 C C . GLN A 1 105 ? -1.976 6.381 13.076 1.00 91.62 105 GLN A C 1
ATOM 815 O O . GLN A 1 105 ? -1.337 7.111 12.323 1.00 91.62 105 GLN A O 1
ATOM 820 N N . LYS A 1 106 ? -1.814 5.052 13.088 1.00 90.12 106 LYS A N 1
ATOM 821 C CA . LYS A 1 106 ? -0.811 4.348 12.274 1.00 90.12 106 LYS A CA 1
ATOM 822 C C . LYS A 1 106 ? -1.415 3.386 11.268 1.00 90.12 106 LYS A C 1
ATOM 824 O O . LYS A 1 106 ? -2.451 2.771 11.527 1.00 90.12 106 LYS A O 1
ATOM 829 N N . VAL A 1 107 ? -0.734 3.227 10.135 1.00 92.25 107 VAL A N 1
ATOM 830 C CA . VAL A 1 107 ? -1.036 2.181 9.154 1.00 92.25 107 VAL A CA 1
ATOM 831 C C . VAL A 1 107 ? -0.127 0.992 9.446 1.00 92.25 107 VAL A C 1
ATOM 833 O O . VAL A 1 107 ? 1.088 1.120 9.492 1.00 92.25 107 VAL A O 1
ATOM 836 N N . LEU A 1 108 ? -0.707 -0.176 9.684 1.00 91.62 108 LEU A N 1
ATOM 837 C CA . LEU A 1 108 ? 0.030 -1.408 9.950 1.00 91.62 108 LEU A CA 1
ATOM 838 C C . LEU A 1 108 ? 0.008 -2.254 8.684 1.00 91.62 108 LEU A C 1
ATOM 840 O O . LEU A 1 108 ? -1.078 -2.534 8.167 1.00 91.62 108 LEU A O 1
ATOM 844 N N . ILE A 1 109 ? 1.180 -2.687 8.229 1.00 91.31 109 ILE A N 1
ATOM 845 C CA . ILE A 1 109 ? 1.360 -3.534 7.053 1.00 91.31 109 ILE A CA 1
ATOM 846 C C . ILE A 1 109 ? 1.809 -4.911 7.521 1.00 91.31 109 ILE A C 1
ATOM 848 O O . ILE A 1 109 ? 2.825 -5.062 8.186 1.00 91.31 109 ILE A O 1
ATOM 852 N N . HIS A 1 110 ? 1.035 -5.931 7.180 1.00 88.44 110 HIS A N 1
ATOM 853 C CA . HIS A 1 110 ? 1.381 -7.316 7.472 1.00 88.44 110 HIS A CA 1
ATOM 854 C C . HIS A 1 110 ? 1.669 -8.049 6.174 1.00 88.44 110 HIS A C 1
ATOM 856 O O . HIS A 1 110 ? 0.928 -7.900 5.201 1.00 88.44 110 HIS A O 1
ATOM 862 N N . THR A 1 111 ? 2.693 -8.891 6.188 1.00 85.25 111 THR A N 1
ATOM 863 C CA . THR A 1 111 ? 2.912 -9.887 5.138 1.00 85.25 111 THR A CA 1
ATOM 864 C C . THR A 1 111 ? 2.325 -11.217 5.592 1.00 85.25 111 THR A C 1
ATOM 866 O O . THR A 1 111 ? 2.488 -11.608 6.746 1.00 85.25 111 THR A O 1
ATOM 869 N N . TYR A 1 112 ? 1.572 -11.891 4.722 1.00 78.25 112 TYR A N 1
ATOM 870 C CA . TYR A 1 112 ? 0.976 -13.188 5.053 1.00 78.25 112 TYR A CA 1
ATOM 871 C C . TYR A 1 112 ? 0.841 -14.076 3.823 1.00 78.25 112 TYR A C 1
ATOM 873 O O . TYR A 1 112 ? 0.396 -13.635 2.767 1.00 78.25 112 TYR A O 1
ATOM 881 N N . ASP A 1 113 ? 1.181 -15.346 3.977 1.00 72.44 113 ASP A N 1
ATOM 882 C CA . ASP A 1 113 ? 1.378 -16.301 2.882 1.00 72.44 113 ASP A CA 1
ATOM 883 C C . ASP A 1 113 ? 0.288 -17.356 2.776 1.00 72.44 113 ASP A C 1
ATOM 885 O O . ASP A 1 113 ? 0.312 -18.196 1.880 1.00 72.44 113 ASP A O 1
ATOM 889 N N . GLY A 1 114 ? -0.688 -17.301 3.680 1.00 66.75 114 GLY A N 1
ATOM 890 C CA . GLY A 1 114 ? -1.741 -18.302 3.759 1.00 66.75 114 GLY A CA 1
ATOM 891 C C . GLY A 1 114 ? -1.353 -19.545 4.554 1.00 66.75 114 GLY A C 1
ATOM 892 O O . GLY A 1 114 ? -2.221 -20.390 4.768 1.00 66.75 114 GLY A O 1
ATOM 893 N N . THR A 1 115 ? -0.111 -19.677 5.027 1.00 66.94 115 THR A N 1
ATOM 894 C CA . THR A 1 115 ? 0.265 -20.798 5.886 1.00 66.94 115 THR A CA 1
ATOM 895 C C . THR A 1 115 ? -0.182 -20.525 7.321 1.00 66.94 115 THR A C 1
ATOM 897 O O . THR A 1 115 ? -0.315 -19.390 7.778 1.00 66.94 115 THR A O 1
ATOM 900 N N . PHE A 1 116 ? -0.569 -21.580 8.031 1.00 54.47 116 PHE A N 1
ATOM 901 C CA . PHE A 1 116 ? -1.217 -21.473 9.341 1.00 54.47 116 PHE A CA 1
ATOM 902 C C . PHE A 1 116 ? -0.239 -21.212 10.493 1.00 54.47 116 PHE A C 1
ATOM 904 O O . PHE A 1 116 ? -0.673 -21.169 11.644 1.00 54.47 116 PHE A O 1
ATOM 911 N N . ASN A 1 117 ? 1.056 -21.046 10.219 1.00 63.78 117 ASN A N 1
ATOM 912 C CA . ASN A 1 117 ? 2.039 -20.925 11.282 1.00 63.78 117 ASN A CA 1
ATOM 913 C C . ASN A 1 117 ? 1.913 -19.574 11.978 1.00 63.78 117 ASN A C 1
ATOM 915 O O . ASN A 1 117 ? 2.183 -18.518 11.412 1.00 63.78 117 ASN A O 1
ATOM 919 N N . GLU A 1 118 ? 1.547 -19.623 13.260 1.00 55.50 118 GLU A N 1
ATOM 920 C CA . GLU A 1 118 ? 1.336 -18.418 14.057 1.00 55.50 118 GLU A CA 1
ATOM 921 C C . GLU A 1 118 ? 2.589 -17.545 14.192 1.00 55.50 118 GLU A C 1
ATOM 923 O O . GLU A 1 118 ? 2.494 -16.348 14.445 1.00 55.50 118 GLU A O 1
ATOM 928 N N . ARG A 1 119 ? 3.776 -18.121 13.962 1.00 59.03 119 ARG A N 1
ATOM 929 C CA . ARG A 1 119 ? 5.041 -17.380 13.942 1.00 59.03 119 ARG A CA 1
ATOM 930 C C . ARG A 1 119 ? 5.125 -16.349 12.818 1.00 59.03 119 ARG A C 1
ATOM 932 O O . ARG A 1 119 ? 5.782 -15.328 13.010 1.00 59.03 119 ARG A O 1
ATOM 939 N N . ASP A 1 120 ? 4.467 -16.572 11.684 1.00 55.62 120 ASP A N 1
ATOM 940 C CA . ASP A 1 120 ? 4.505 -15.632 10.558 1.00 55.62 120 ASP A CA 1
ATOM 941 C C . ASP A 1 120 ? 3.620 -14.396 10.806 1.00 55.62 120 ASP A C 1
ATOM 943 O O . ASP A 1 120 ? 3.848 -13.337 10.224 1.00 55.62 120 ASP A O 1
ATOM 947 N N . PHE A 1 121 ? 2.695 -14.469 11.771 1.00 55.22 121 PHE A N 1
ATOM 948 C CA . PHE A 1 121 ? 1.860 -13.344 12.206 1.00 55.22 121 PHE A CA 1
ATOM 949 C C . PHE A 1 121 ? 2.619 -12.243 12.965 1.00 55.22 121 PHE A C 1
ATOM 951 O O . PHE A 1 121 ? 2.058 -11.163 13.154 1.00 55.22 121 PHE A O 1
ATOM 958 N N . ASN A 1 122 ? 3.873 -12.481 13.368 1.00 53.66 122 ASN A N 1
ATOM 959 C CA . ASN A 1 122 ? 4.716 -11.486 14.043 1.00 53.66 122 ASN A CA 1
ATOM 960 C C . ASN A 1 122 ? 5.499 -10.573 13.080 1.00 53.66 122 ASN A C 1
ATOM 962 O O . ASN A 1 122 ? 6.252 -9.717 13.540 1.00 53.66 122 ASN A O 1
ATOM 966 N N . ARG A 1 123 ? 5.344 -10.721 11.756 1.00 62.28 123 ARG A N 1
ATOM 967 C CA . ARG A 1 123 ? 6.027 -9.880 10.753 1.00 62.28 123 ARG A CA 1
ATOM 968 C C . ARG A 1 123 ? 5.162 -8.695 10.322 1.00 62.28 123 ARG A C 1
ATOM 970 O O . ARG A 1 123 ? 4.783 -8.568 9.155 1.00 62.28 123 ARG A O 1
ATOM 977 N N . SER A 1 124 ? 4.807 -7.866 11.297 1.00 65.25 124 SER A N 1
ATOM 978 C CA . SER A 1 124 ? 4.100 -6.606 11.071 1.00 65.25 124 SER A CA 1
ATOM 979 C C . SER A 1 124 ? 5.106 -5.472 10.941 1.00 65.25 124 SER A C 1
ATOM 981 O O . SER A 1 124 ? 5.800 -5.152 11.905 1.00 65.25 124 SER A O 1
ATOM 983 N N . ASP A 1 125 ? 5.118 -4.812 9.791 1.00 73.88 125 ASP A N 1
ATOM 984 C CA . ASP A 1 125 ? 5.796 -3.535 9.636 1.00 73.88 125 ASP A CA 1
ATOM 985 C C . ASP A 1 125 ? 4.816 -2.418 9.995 1.00 73.88 125 ASP A C 1
ATOM 987 O O . ASP A 1 125 ? 3.698 -2.324 9.478 1.00 73.88 125 ASP A O 1
ATOM 991 N N . ILE A 1 126 ? 5.214 -1.567 10.935 1.00 71.06 126 ILE A N 1
ATOM 992 C CA . ILE A 1 126 ? 4.395 -0.440 11.374 1.00 71.06 126 ILE A CA 1
ATOM 993 C C . ILE A 1 126 ? 4.802 0.777 10.556 1.00 71.06 126 ILE A C 1
ATOM 995 O O . ILE A 1 126 ? 5.917 1.277 10.698 1.00 71.06 126 ILE A O 1
ATOM 999 N N . VAL A 1 127 ? 3.874 1.290 9.752 1.00 71.69 127 VAL A N 1
ATOM 1000 C CA . VAL A 1 127 ? 4.062 2.540 9.022 1.00 71.69 127 VAL A CA 1
ATOM 1001 C C . VAL A 1 127 ? 3.523 3.691 9.855 1.00 71.69 127 VAL A C 1
ATOM 1003 O O . VAL A 1 127 ? 2.321 3.812 10.114 1.00 71.69 127 VAL A O 1
ATOM 1006 N N . ASP A 1 128 ? 4.447 4.523 10.324 1.00 65.44 128 ASP A N 1
ATOM 1007 C CA . ASP A 1 128 ? 4.126 5.780 10.988 1.00 65.44 128 ASP A CA 1
ATOM 1008 C C . ASP A 1 128 ? 3.936 6.873 9.934 1.00 65.44 128 ASP A C 1
ATOM 1010 O O . ASP A 1 128 ? 4.727 6.983 9.003 1.00 65.44 128 ASP A O 1
ATOM 1014 N N . ALA A 1 129 ? 2.891 7.678 10.086 1.00 60.16 129 ALA A N 1
ATOM 1015 C CA . ALA A 1 129 ? 2.681 8.871 9.284 1.00 60.16 129 ALA A CA 1
ATOM 1016 C C . ALA A 1 129 ? 2.817 10.059 10.226 1.00 60.16 129 ALA A C 1
ATOM 1018 O O . ALA A 1 129 ? 1.873 10.455 10.911 1.00 60.16 129 ALA A O 1
ATOM 1019 N N . GLY A 1 130 ? 4.035 10.575 10.334 1.00 54.81 130 GLY A N 1
ATOM 1020 C CA . GLY A 1 130 ? 4.356 11.581 11.329 1.00 54.81 130 GLY A CA 1
ATOM 1021 C C . GLY A 1 130 ? 5.843 11.906 11.371 1.00 54.81 130 GLY A C 1
ATOM 1022 O O . GLY A 1 130 ? 6.657 11.227 10.748 1.00 54.81 130 GLY A O 1
ATOM 1023 N N . PRO A 1 131 ? 6.243 12.919 12.155 1.00 50.72 131 PRO A N 1
ATOM 1024 C CA . PRO A 1 131 ? 7.622 13.416 12.213 1.00 50.72 131 PRO A CA 1
ATOM 1025 C C . PRO A 1 131 ? 8.652 12.398 12.747 1.00 50.72 131 PRO A C 1
ATOM 1027 O O . PRO A 1 131 ? 9.819 12.743 12.912 1.00 50.72 131 PRO A O 1
ATOM 1030 N N . ARG A 1 132 ? 8.232 11.166 13.064 1.00 48.72 132 ARG A N 1
ATOM 1031 C CA . ARG A 1 132 ? 9.033 10.118 13.714 1.00 48.72 132 ARG A CA 1
ATOM 1032 C C . ARG A 1 132 ? 9.270 8.880 12.855 1.00 48.72 132 ARG A C 1
ATOM 1034 O O . ARG A 1 132 ? 9.802 7.899 13.368 1.00 48.72 132 ARG A O 1
ATOM 1041 N N . PHE A 1 133 ? 8.912 8.898 11.577 1.00 56.12 133 PHE A N 1
ATOM 1042 C CA . PHE A 1 133 ? 9.326 7.821 10.691 1.00 56.12 133 PHE A CA 1
ATOM 1043 C C . PHE A 1 133 ? 10.842 7.886 10.495 1.00 56.12 133 PHE A C 1
ATOM 1045 O O . PHE A 1 133 ? 11.394 8.886 10.029 1.00 56.12 133 PHE A O 1
ATOM 1052 N N . LEU A 1 134 ? 11.518 6.830 10.941 1.00 51.84 134 LEU A N 1
ATOM 1053 C CA . LEU A 1 134 ? 12.977 6.762 10.958 1.00 51.84 134 LEU A CA 1
ATOM 1054 C C . LEU A 1 134 ? 13.552 6.327 9.601 1.00 51.84 134 LEU A C 1
ATOM 1056 O O . LEU A 1 134 ? 14.727 6.567 9.344 1.00 51.84 134 LEU A O 1
ATOM 1060 N N . GLN A 1 135 ? 12.734 5.745 8.717 1.00 51.81 135 GLN A N 1
ATOM 1061 C CA . GLN A 1 135 ? 13.121 5.414 7.345 1.00 51.81 135 GLN A CA 1
ATOM 1062 C C . GLN A 1 135 ? 12.833 6.593 6.414 1.00 51.81 135 GLN A C 1
ATOM 1064 O O . GLN A 1 135 ? 11.779 6.698 5.797 1.00 51.81 135 GLN A O 1
ATOM 1069 N N . ARG A 1 136 ? 13.780 7.524 6.315 1.00 51.12 136 ARG A N 1
ATOM 1070 C CA . ARG A 1 136 ? 13.760 8.484 5.211 1.00 51.12 136 ARG A CA 1
ATOM 1071 C C . ARG A 1 136 ? 14.262 7.770 3.967 1.00 51.12 136 ARG A C 1
ATOM 1073 O O . ARG A 1 136 ? 15.451 7.484 3.876 1.00 51.12 136 ARG A O 1
ATOM 1080 N N . ASP A 1 137 ? 13.359 7.480 3.045 1.00 55.69 137 ASP A N 1
ATOM 1081 C CA . ASP A 1 137 ? 13.765 7.278 1.663 1.00 55.69 137 ASP A CA 1
ATOM 1082 C C . ASP A 1 137 ? 14.232 8.649 1.131 1.00 55.69 137 ASP A C 1
ATOM 1084 O O . ASP A 1 137 ? 13.471 9.614 1.241 1.00 55.69 137 ASP A O 1
ATOM 1088 N N . PRO A 1 138 ? 15.475 8.803 0.645 1.00 53.34 138 PRO A N 1
ATOM 1089 C CA . PRO A 1 138 ? 15.965 10.071 0.109 1.00 53.34 138 PRO A CA 1
ATOM 1090 C C . PRO A 1 138 ? 15.096 10.632 -1.024 1.00 53.34 138 PRO A C 1
ATOM 1092 O O . PRO A 1 138 ? 14.962 11.853 -1.114 1.00 53.34 138 PRO A O 1
ATOM 1095 N N . ALA A 1 139 ? 14.459 9.766 -1.823 1.00 52.75 139 ALA A N 1
ATOM 1096 C CA . ALA A 1 139 ? 13.518 10.174 -2.866 1.00 52.75 139 ALA A CA 1
ATOM 1097 C C . ALA A 1 139 ? 12.192 10.705 -2.280 1.00 52.75 139 ALA A C 1
ATOM 1099 O O . ALA A 1 139 ? 11.500 11.523 -2.886 1.00 52.75 139 ALA A O 1
ATOM 1100 N N . PHE A 1 140 ? 11.870 10.331 -1.035 1.00 54.66 140 PHE A N 1
ATOM 1101 C CA . PHE A 1 140 ? 10.709 10.813 -0.286 1.00 54.66 140 PHE A CA 1
ATOM 1102 C C . PHE A 1 140 ? 11.124 11.492 1.024 1.00 54.66 140 PHE A C 1
ATOM 1104 O O . PHE A 1 140 ? 11.001 10.909 2.107 1.00 54.66 140 PHE A O 1
ATOM 1111 N N . PRO A 1 141 ? 11.532 12.773 0.983 1.00 48.00 141 PRO A N 1
ATOM 1112 C CA . PRO A 1 141 ? 12.071 13.480 2.148 1.00 48.00 141 PRO A CA 1
ATOM 1113 C C . PRO A 1 141 ? 11.101 13.590 3.344 1.00 48.00 141 PRO A C 1
ATOM 1115 O O . PRO A 1 141 ? 11.524 13.933 4.453 1.00 48.00 141 PRO A O 1
ATOM 1118 N N . ALA A 1 142 ? 9.819 13.257 3.158 1.00 51.38 142 ALA A N 1
ATOM 1119 C CA . ALA A 1 142 ? 8.854 13.024 4.226 1.00 51.38 142 ALA A CA 1
ATOM 1120 C C . ALA A 1 142 ? 8.633 11.514 4.409 1.00 51.38 142 ALA A C 1
ATOM 1122 O O . ALA A 1 142 ? 7.967 10.882 3.590 1.00 51.38 142 ALA A O 1
ATOM 1123 N N . GLY A 1 143 ? 9.179 10.959 5.495 1.00 57.44 143 GLY A N 1
ATOM 1124 C CA . GLY A 1 143 ? 9.082 9.549 5.870 1.00 57.44 143 GLY A CA 1
ATOM 1125 C C . GLY A 1 143 ? 7.645 9.074 6.104 1.00 57.44 143 GLY A C 1
ATOM 1126 O O . GLY A 1 143 ? 7.209 8.909 7.224 1.00 57.44 143 GLY A O 1
ATOM 1127 N N . ASN A 1 144 ? 6.888 8.860 5.042 1.00 75.12 144 ASN A N 1
ATOM 1128 C CA . ASN A 1 144 ? 5.560 8.255 5.086 1.00 75.12 144 ASN A CA 1
ATOM 1129 C C . ASN A 1 144 ? 5.479 7.092 4.086 1.00 75.12 144 ASN A C 1
ATOM 1131 O O . ASN A 1 144 ? 4.377 6.686 3.723 1.00 75.12 144 ASN A O 1
ATOM 1135 N N . VAL A 1 145 ? 6.623 6.615 3.580 1.00 85.25 145 VAL A N 1
ATOM 1136 C CA . VAL A 1 145 ? 6.708 5.584 2.544 1.00 85.25 145 VAL A CA 1
ATOM 1137 C C . VAL A 1 145 ? 7.330 4.330 3.130 1.00 85.25 145 VAL A C 1
ATOM 1139 O O . VAL A 1 145 ? 8.418 4.364 3.692 1.00 85.25 145 VAL A O 1
ATOM 1142 N N . TRP A 1 146 ? 6.627 3.216 2.988 1.00 88.50 146 TRP A N 1
ATOM 1143 C CA . TRP A 1 146 ? 7.160 1.887 3.239 1.00 88.50 146 TRP A CA 1
ATOM 1144 C C . TRP A 1 146 ? 7.389 1.181 1.909 1.00 88.50 146 TRP A C 1
ATOM 1146 O O . TRP A 1 146 ? 6.530 1.243 1.027 1.00 88.50 146 TRP A O 1
ATOM 1156 N N . THR A 1 147 ? 8.519 0.491 1.787 1.00 88.00 147 THR A N 1
ATOM 1157 C CA . THR A 1 147 ? 8.895 -0.267 0.592 1.00 88.00 147 THR A CA 1
ATOM 1158 C C . THR A 1 147 ? 8.981 -1.740 0.953 1.00 88.00 147 THR A C 1
ATOM 1160 O O . THR A 1 147 ? 9.809 -2.149 1.765 1.00 88.00 147 THR A O 1
ATOM 1163 N N . GLY A 1 148 ? 8.101 -2.534 0.353 1.00 87.00 148 GLY A N 1
ATOM 1164 C CA . GLY A 1 148 ? 8.106 -3.979 0.496 1.00 87.00 148 GLY A CA 1
ATOM 1165 C C . GLY A 1 148 ? 9.239 -4.638 -0.295 1.00 87.00 148 GLY A C 1
ATOM 1166 O O . GLY A 1 148 ? 9.825 -4.022 -1.189 1.00 87.00 148 GLY A O 1
ATOM 1167 N N . PRO A 1 149 ? 9.534 -5.918 -0.019 1.00 85.69 149 PRO A N 1
ATOM 1168 C CA . PRO A 1 149 ? 10.499 -6.684 -0.798 1.00 85.69 149 PRO A CA 1
ATOM 1169 C C . PRO A 1 149 ? 10.154 -6.709 -2.295 1.00 85.69 149 PRO A C 1
ATOM 1171 O O . PRO A 1 149 ? 8.990 -6.869 -2.674 1.00 85.69 149 PRO A O 1
ATOM 1174 N N . PHE A 1 150 ? 11.174 -6.615 -3.148 1.00 87.12 150 PHE A N 1
ATOM 1175 C CA . PHE A 1 150 ? 11.012 -6.646 -4.601 1.00 87.12 150 PHE A CA 1
ATOM 1176 C C . PHE A 1 150 ? 11.263 -8.046 -5.165 1.00 87.12 150 PHE A C 1
ATOM 1178 O O . PHE A 1 150 ? 12.361 -8.587 -5.046 1.00 87.12 150 PHE A O 1
ATOM 1185 N N . THR A 1 151 ? 10.258 -8.623 -5.820 1.00 85.88 151 THR A N 1
ATOM 1186 C CA . THR A 1 151 ? 10.417 -9.837 -6.636 1.00 85.88 151 THR A CA 1
ATOM 1187 C C . THR A 1 151 ? 10.524 -9.426 -8.102 1.00 85.88 151 THR A C 1
ATOM 1189 O O . THR A 1 151 ? 9.727 -8.589 -8.516 1.00 85.88 151 THR A O 1
ATOM 1192 N N . PRO A 1 152 ? 11.422 -10.005 -8.920 1.00 88.06 152 PRO A N 1
ATOM 1193 C CA . PRO A 1 152 ? 11.494 -9.677 -10.342 1.00 88.06 152 PRO A CA 1
ATOM 1194 C C . PRO A 1 152 ? 10.120 -9.726 -11.019 1.00 88.06 152 PRO A C 1
ATOM 1196 O O . PRO A 1 152 ? 9.382 -10.708 -10.893 1.00 88.06 152 PRO A O 1
ATOM 1199 N N . PHE A 1 153 ? 9.759 -8.637 -11.695 1.00 90.31 153 PHE A N 1
ATOM 1200 C CA . PHE A 1 153 ? 8.523 -8.557 -12.459 1.00 90.31 153 PHE A CA 1
ATOM 1201 C C . PHE A 1 153 ? 8.617 -9.454 -13.696 1.00 90.31 153 PHE A C 1
ATOM 1203 O O . PHE A 1 153 ? 9.582 -9.392 -14.456 1.00 90.31 153 PHE A O 1
ATOM 1210 N N . ASN A 1 154 ? 7.597 -10.281 -13.917 1.00 90.38 154 ASN A N 1
ATOM 1211 C CA . ASN A 1 154 ? 7.500 -11.131 -15.094 1.00 90.38 154 ASN A CA 1
ATOM 1212 C C . ASN A 1 154 ? 6.465 -10.539 -16.056 1.00 90.38 154 ASN A C 1
ATOM 1214 O O . ASN A 1 154 ? 5.260 -10.640 -15.825 1.00 90.38 154 ASN A O 1
ATOM 1218 N N . SER A 1 155 ? 6.936 -9.952 -17.156 1.00 90.88 155 SER A N 1
ATOM 1219 C CA . SER A 1 155 ? 6.091 -9.283 -18.154 1.00 90.88 155 SER A CA 1
ATOM 1220 C C . SER A 1 155 ? 5.137 -10.222 -18.898 1.00 90.88 155 SER A C 1
ATOM 1222 O O . SER A 1 155 ? 4.091 -9.777 -19.355 1.00 90.88 155 SER A O 1
ATOM 1224 N N . THR A 1 156 ? 5.454 -11.517 -18.991 1.00 90.62 156 THR A N 1
ATOM 1225 C CA . THR A 1 156 ? 4.592 -12.518 -19.647 1.00 90.62 156 THR A CA 1
ATOM 1226 C C . THR A 1 156 ? 3.371 -12.860 -18.797 1.00 90.62 156 THR A C 1
ATOM 1228 O O . THR A 1 156 ? 2.269 -13.006 -19.312 1.00 90.62 156 THR A O 1
ATOM 1231 N N . THR A 1 157 ? 3.563 -12.992 -17.485 1.00 90.25 157 THR A N 1
ATOM 1232 C CA . THR A 1 157 ? 2.496 -13.355 -16.535 1.00 90.25 157 THR A CA 1
ATOM 1233 C C . THR A 1 157 ? 1.841 -12.139 -15.885 1.00 90.25 157 THR A C 1
ATOM 1235 O O . THR A 1 157 ? 0.773 -12.258 -15.291 1.00 90.25 157 THR A O 1
ATOM 1238 N N . GLY A 1 158 ? 2.488 -10.973 -15.948 1.00 90.50 158 GLY A N 1
ATOM 1239 C CA . GLY A 1 158 ? 2.074 -9.769 -15.238 1.00 90.50 158 GLY A CA 1
ATOM 1240 C C . GLY A 1 158 ? 2.233 -9.862 -13.716 1.00 90.50 158 GLY A C 1
ATOM 1241 O O . GLY A 1 158 ? 1.695 -9.006 -13.015 1.00 90.50 158 GLY A O 1
ATOM 1242 N N . LEU A 1 159 ? 2.945 -10.865 -13.184 1.00 91.06 159 LEU A N 1
ATOM 1243 C CA . LEU A 1 159 ? 3.128 -11.117 -11.744 1.00 91.06 159 LEU A CA 1
ATOM 1244 C C . LEU A 1 159 ? 4.479 -10.606 -11.220 1.00 91.06 159 LEU A C 1
ATOM 1246 O O . LEU A 1 159 ? 5.392 -10.315 -11.991 1.00 91.06 159 LEU A O 1
ATOM 1250 N N . GLY A 1 160 ? 4.613 -10.517 -9.894 1.00 89.00 160 GLY A N 1
ATOM 1251 C CA . GLY A 1 160 ? 5.829 -10.044 -9.226 1.00 89.00 160 GLY A CA 1
ATOM 1252 C C . GLY A 1 160 ? 5.883 -8.521 -9.094 1.00 89.00 160 GLY A C 1
ATOM 1253 O O . GLY A 1 160 ? 4.846 -7.851 -9.065 1.00 89.00 160 GLY A O 1
ATOM 1254 N N . GLY A 1 161 ? 7.091 -7.973 -9.023 1.00 91.75 161 GLY A N 1
ATOM 1255 C CA . GLY A 1 161 ? 7.354 -6.578 -8.685 1.00 91.75 161 GLY A CA 1
ATOM 1256 C C . GLY A 1 161 ? 7.534 -6.346 -7.182 1.00 91.75 161 GLY A C 1
ATOM 1257 O O . GLY A 1 161 ? 7.714 -7.281 -6.394 1.00 91.75 161 GLY A O 1
ATOM 1258 N N . GLY A 1 162 ? 7.470 -5.077 -6.790 1.00 92.00 162 GLY A N 1
ATOM 1259 C CA . GLY A 1 162 ? 7.465 -4.616 -5.399 1.00 92.00 162 GLY A CA 1
ATOM 1260 C C . GLY A 1 162 ? 6.208 -3.809 -5.080 1.00 92.00 162 GLY A C 1
ATOM 1261 O O . GLY A 1 162 ? 5.424 -3.477 -5.971 1.00 92.00 162 GLY A O 1
ATOM 1262 N N . LEU A 1 163 ? 6.008 -3.486 -3.803 1.00 93.50 163 LEU A N 1
ATOM 1263 C CA . LEU A 1 163 ? 4.944 -2.581 -3.369 1.00 93.50 163 LEU A CA 1
ATOM 1264 C C . LEU A 1 163 ? 5.549 -1.455 -2.536 1.00 93.50 163 LEU A C 1
ATOM 1266 O O . LEU A 1 163 ? 6.144 -1.727 -1.496 1.00 93.50 163 LEU A O 1
ATOM 1270 N N . ARG A 1 164 ? 5.334 -0.206 -2.947 1.00 92.69 164 ARG A N 1
ATOM 1271 C CA . ARG A 1 164 ? 5.532 0.969 -2.098 1.00 92.69 164 ARG A CA 1
ATOM 1272 C C . ARG A 1 164 ? 4.185 1.456 -1.581 1.00 92.69 164 ARG A C 1
ATOM 1274 O O . ARG A 1 164 ? 3.194 1.478 -2.307 1.00 92.69 164 ARG A O 1
ATOM 1281 N N . VAL A 1 165 ? 4.131 1.825 -0.309 1.00 92.69 165 VAL A N 1
ATOM 1282 C CA . VAL A 1 165 ? 2.926 2.339 0.346 1.00 92.69 165 VAL A CA 1
ATOM 1283 C C . VAL A 1 165 ? 3.249 3.690 0.943 1.00 92.69 165 VAL A C 1
ATOM 1285 O O . VAL A 1 165 ? 4.016 3.776 1.896 1.00 92.69 165 VAL A O 1
ATOM 1288 N N . LYS A 1 166 ? 2.623 4.736 0.409 1.00 90.69 166 LYS A N 1
ATOM 1289 C CA . LYS A 1 166 ? 2.715 6.103 0.908 1.00 90.69 166 LYS A CA 1
ATOM 1290 C C . LYS A 1 166 ? 1.486 6.436 1.741 1.00 90.69 166 LYS A C 1
ATOM 1292 O O . LYS A 1 166 ? 0.362 6.389 1.244 1.00 90.69 166 LYS A O 1
ATOM 1297 N N . VAL A 1 167 ? 1.672 6.831 2.994 1.00 91.38 167 VAL A N 1
ATOM 1298 C CA . VAL A 1 167 ? 0.587 7.404 3.795 1.00 91.38 167 VAL A CA 1
ATOM 1299 C C . VAL A 1 167 ? 0.456 8.881 3.445 1.00 91.38 167 VAL A C 1
ATOM 1301 O O . VAL A 1 167 ? 1.330 9.695 3.739 1.00 91.38 167 VAL A O 1
ATOM 1304 N N . VAL A 1 168 ? -0.638 9.229 2.771 1.00 90.69 168 VAL A N 1
ATOM 1305 C CA . VAL A 1 168 ? -0.884 10.589 2.285 1.00 90.69 168 VAL A CA 1
ATOM 1306 C C . VAL A 1 168 ? -1.443 11.475 3.394 1.00 90.69 168 VAL A C 1
ATOM 1308 O O . VAL A 1 168 ? -1.063 12.636 3.508 1.00 90.69 168 VAL A O 1
ATOM 1311 N N . SER A 1 169 ? -2.342 10.936 4.216 1.00 90.94 169 SER A N 1
ATOM 1312 C CA . SER A 1 169 ? -2.857 11.622 5.401 1.00 90.94 169 SER A CA 1
ATOM 1313 C C . SER A 1 169 ? -3.399 10.634 6.429 1.00 90.94 169 SER A C 1
ATOM 1315 O O . SER A 1 169 ? -3.803 9.519 6.096 1.00 90.94 169 SER A O 1
ATOM 1317 N N . VAL A 1 170 ? -3.437 11.060 7.689 1.00 92.25 170 VAL A N 1
ATOM 1318 C CA . VAL A 1 170 ? -4.074 10.341 8.799 1.00 92.25 170 VAL A CA 1
ATOM 1319 C C . VAL A 1 170 ? -5.024 11.280 9.530 1.00 92.25 170 VAL A C 1
ATOM 1321 O O . VAL A 1 170 ? -4.800 12.488 9.583 1.00 92.25 170 VAL A O 1
ATOM 1324 N N . GLY A 1 171 ? -6.103 10.735 10.078 1.00 92.62 171 GLY A N 1
ATOM 1325 C CA . GLY A 1 171 ? -7.120 11.494 10.793 1.00 92.62 171 GLY A CA 1
ATOM 1326 C C . GLY A 1 171 ? -7.743 10.687 11.930 1.00 92.62 171 GLY A C 1
ATOM 1327 O O . GLY A 1 171 ? -7.420 9.524 12.133 1.00 92.62 171 GLY A O 1
ATOM 1328 N N . PRO A 1 172 ? -8.684 11.259 12.691 1.00 93.62 172 PRO A N 1
ATOM 1329 C CA . PRO A 1 172 ? -9.265 10.581 13.851 1.00 93.62 172 PRO A CA 1
ATOM 1330 C C . PRO A 1 172 ? -10.095 9.332 13.502 1.00 93.62 172 PRO A C 1
ATOM 1332 O O . PRO A 1 172 ? -10.409 8.548 14.393 1.00 93.62 172 PRO A O 1
ATOM 1335 N N . SER A 1 173 ? -10.466 9.142 12.233 1.00 95.38 173 SER A N 1
ATOM 1336 C CA . SER A 1 173 ? -11.342 8.050 11.792 1.00 95.38 173 SER A CA 1
ATOM 1337 C C . SER A 1 173 ? -10.838 7.266 10.583 1.00 95.38 173 SER A C 1
ATOM 1339 O O . SER A 1 173 ? -11.343 6.175 10.325 1.00 95.38 173 SER A O 1
ATOM 1341 N N . SER A 1 174 ? -9.860 7.779 9.840 1.00 96.81 174 SER A N 1
ATOM 1342 C CA . SER A 1 174 ? -9.363 7.140 8.621 1.00 96.81 174 SER A CA 1
ATOM 1343 C C . SER A 1 174 ? -7.962 7.614 8.258 1.00 96.81 174 SER A C 1
ATOM 1345 O O . SER A 1 174 ? -7.566 8.721 8.623 1.00 96.81 174 SER A O 1
ATOM 1347 N N . ALA A 1 175 ? -7.261 6.814 7.463 1.00 95.81 175 ALA A N 1
ATOM 1348 C CA . ALA A 1 175 ? -6.055 7.212 6.751 1.00 95.81 175 ALA A CA 1
ATOM 1349 C C . ALA A 1 175 ? -6.283 7.168 5.242 1.00 95.81 175 ALA A C 1
ATOM 1351 O O . ALA A 1 175 ? -7.020 6.316 4.752 1.00 95.81 175 ALA A O 1
ATOM 1352 N N . VAL A 1 176 ? -5.625 8.057 4.505 1.00 95.94 176 VAL A N 1
ATOM 1353 C CA . VAL A 1 176 ? -5.528 7.984 3.048 1.00 95.94 176 VAL A CA 1
ATOM 1354 C C . VAL A 1 176 ? -4.149 7.454 2.700 1.00 95.94 176 VAL A C 1
ATOM 1356 O O . VAL A 1 176 ? -3.139 8.039 3.091 1.00 95.94 176 VAL A O 1
ATOM 1359 N N . VAL A 1 177 ? -4.111 6.359 1.952 1.00 95.31 177 VAL A N 1
ATOM 1360 C CA . VAL A 1 177 ? -2.883 5.716 1.485 1.00 95.31 177 VAL A CA 1
ATOM 1361 C C . VAL A 1 177 ? -2.839 5.710 -0.036 1.00 95.31 177 VAL A C 1
ATOM 1363 O O . VAL A 1 177 ? -3.873 5.669 -0.700 1.00 95.31 177 VAL A O 1
ATOM 1366 N N . GLU A 1 178 ? -1.638 5.740 -0.584 1.00 95.06 178 GLU A N 1
ATOM 1367 C CA . GLU A 1 178 ? -1.357 5.512 -1.992 1.00 95.06 178 GLU A CA 1
ATOM 1368 C C . GLU A 1 178 ? -0.449 4.291 -2.099 1.00 95.06 178 GLU A C 1
ATOM 1370 O O . GLU A 1 178 ? 0.634 4.246 -1.519 1.00 95.06 178 GLU A O 1
ATOM 1375 N N . LEU A 1 179 ? -0.938 3.270 -2.788 1.00 96.06 179 LEU A N 1
ATOM 1376 C CA . LEU A 1 179 ? -0.214 2.045 -3.068 1.00 96.06 179 LEU A CA 1
ATOM 1377 C C . LEU A 1 179 ? 0.368 2.166 -4.466 1.00 96.06 179 LEU A C 1
ATOM 1379 O O . LEU A 1 179 ? -0.371 2.454 -5.405 1.00 96.06 179 LEU A O 1
ATOM 1383 N N . CYS A 1 180 ? 1.662 1.918 -4.602 1.00 96.19 180 CYS A N 1
ATOM 1384 C CA . CYS A 1 180 ? 2.356 1.936 -5.873 1.00 96.19 180 CYS A CA 1
ATOM 1385 C C . CYS A 1 180 ? 3.035 0.592 -6.125 1.00 96.19 180 CYS A C 1
ATOM 1387 O O . CYS A 1 180 ? 3.808 0.109 -5.293 1.00 96.19 180 CYS A O 1
ATOM 1389 N N . ARG A 1 181 ? 2.726 -0.040 -7.257 1.00 96.31 181 ARG A N 1
ATOM 1390 C CA . ARG A 1 181 ? 3.386 -1.276 -7.675 1.00 96.31 181 ARG A CA 1
ATOM 1391 C C . ARG A 1 181 ? 4.664 -0.944 -8.440 1.00 96.31 181 ARG A C 1
ATOM 1393 O O . ARG A 1 181 ? 4.604 -0.347 -9.512 1.00 96.31 181 ARG A O 1
ATOM 1400 N N . MET A 1 182 ? 5.789 -1.417 -7.919 1.00 95.12 182 MET A N 1
ATOM 1401 C CA . MET A 1 182 ? 7.085 -1.320 -8.581 1.00 95.12 182 MET A CA 1
ATOM 1402 C C . MET A 1 182 ? 7.188 -2.410 -9.652 1.00 95.12 182 MET A C 1
ATOM 1404 O O . MET A 1 182 ? 6.961 -3.588 -9.358 1.00 95.12 182 MET A O 1
ATOM 1408 N N . TYR A 1 183 ? 7.558 -2.040 -10.872 1.00 94.56 183 TYR A N 1
ATOM 1409 C CA . TYR A 1 183 ? 7.887 -2.954 -11.973 1.00 94.56 183 TYR A CA 1
ATOM 1410 C C . TYR A 1 183 ? 9.392 -3.189 -12.100 1.00 94.56 183 TYR A C 1
ATOM 1412 O O . TYR A 1 183 ? 9.811 -4.208 -12.646 1.00 94.56 183 TYR A O 1
ATOM 1420 N N . SER A 1 184 ? 10.189 -2.271 -11.563 1.00 93.44 184 SER A N 1
ATOM 1421 C CA . SER A 1 184 ? 11.645 -2.331 -11.482 1.00 93.44 184 SER A CA 1
ATOM 1422 C C . SER A 1 184 ? 12.097 -1.745 -10.139 1.00 93.44 184 SER A C 1
ATOM 1424 O O . SER A 1 184 ? 11.291 -1.158 -9.422 1.00 93.44 184 SER A O 1
ATOM 1426 N N . GLN A 1 185 ? 13.356 -1.961 -9.760 1.00 90.62 185 GLN A N 1
ATOM 1427 C CA . GLN A 1 185 ? 13.964 -1.274 -8.611 1.00 90.62 185 GLN A CA 1
ATOM 1428 C C . GLN A 1 185 ? 14.554 0.086 -8.985 1.00 90.62 185 GLN A C 1
ATOM 1430 O O . GLN A 1 185 ? 14.901 0.833 -8.082 1.00 90.62 185 GLN A O 1
ATOM 1435 N N . THR A 1 186 ? 14.676 0.351 -10.285 1.00 91.62 186 THR A N 1
ATOM 1436 C CA . THR A 1 186 ? 15.131 1.615 -10.862 1.00 91.62 186 THR A CA 1
ATOM 1437 C C . THR A 1 186 ? 14.278 1.964 -12.074 1.00 91.62 186 THR A C 1
ATOM 1439 O O . THR A 1 186 ? 13.714 1.050 -12.691 1.00 91.62 186 THR A O 1
ATOM 1442 N N . GLU A 1 187 ? 14.208 3.235 -12.467 1.00 91.19 187 GLU A N 1
ATOM 1443 C CA . GLU A 1 187 ? 13.407 3.634 -13.635 1.00 91.19 187 GLU A CA 1
ATOM 1444 C C . GLU A 1 187 ? 13.895 2.955 -14.923 1.00 91.19 187 GLU A C 1
ATOM 1446 O O . GLU A 1 187 ? 13.123 2.357 -15.675 1.00 91.19 187 GLU A O 1
ATOM 1451 N N . GLY A 1 188 ? 15.210 2.934 -15.128 1.00 89.44 188 GLY A N 1
ATOM 1452 C CA . GLY A 1 188 ? 15.831 2.305 -16.283 1.00 89.44 188 GLY A CA 1
ATOM 1453 C C . GLY A 1 188 ? 17.346 2.417 -16.251 1.00 89.44 188 GLY A C 1
ATOM 1454 O O . GLY A 1 188 ? 17.952 2.627 -15.204 1.00 89.44 188 GLY A O 1
ATOM 1455 N N . LYS A 1 189 ? 17.971 2.247 -17.418 1.00 89.56 189 LYS A N 1
ATOM 1456 C CA . LYS A 1 189 ? 19.369 2.649 -17.626 1.00 89.56 189 LYS A CA 1
ATOM 1457 C C . LYS A 1 189 ? 19.396 4.051 -18.242 1.00 89.56 189 LYS A C 1
ATOM 1459 O O . LYS A 1 189 ? 18.513 4.350 -19.049 1.00 89.56 189 LYS A O 1
ATOM 1464 N N . PRO A 1 190 ? 20.416 4.877 -17.973 1.00 90.38 190 PRO A N 1
ATOM 1465 C CA . PRO A 1 190 ? 20.577 6.153 -18.666 1.00 90.38 190 PRO A CA 1
ATOM 1466 C C . PRO A 1 190 ? 20.517 5.985 -20.193 1.00 90.38 190 PRO A C 1
ATOM 1468 O O . PRO A 1 190 ? 21.209 5.131 -20.754 1.00 90.38 190 PRO A O 1
ATOM 1471 N N . GLY A 1 191 ? 19.655 6.764 -20.855 1.00 88.44 191 GLY A N 1
ATOM 1472 C CA . GLY A 1 191 ? 19.412 6.698 -22.306 1.00 88.44 191 GLY A CA 1
ATOM 1473 C C . GLY A 1 191 ? 18.566 5.511 -22.788 1.00 88.44 191 GLY A C 1
ATOM 1474 O O . GLY A 1 191 ? 18.515 5.243 -23.988 1.00 88.44 191 GLY A O 1
ATOM 1475 N N . SER A 1 192 ? 17.944 4.761 -21.875 1.00 92.62 192 SER A N 1
ATOM 1476 C CA . SER A 1 192 ? 16.977 3.714 -22.219 1.00 92.62 192 SER A CA 1
ATOM 1477 C C . SER A 1 192 ? 15.581 4.288 -22.465 1.00 92.62 192 SER A C 1
ATOM 1479 O O . SER A 1 192 ? 15.226 5.327 -21.915 1.00 92.62 192 SER A O 1
ATOM 1481 N N . ALA A 1 193 ? 14.762 3.571 -23.241 1.00 92.81 193 ALA A N 1
ATOM 1482 C CA . ALA A 1 193 ? 13.386 3.982 -23.519 1.00 92.81 193 ALA A CA 1
ATOM 1483 C C . ALA A 1 193 ? 12.534 4.077 -22.242 1.00 92.81 193 ALA A C 1
ATOM 1485 O O . ALA A 1 193 ? 11.572 4.837 -22.198 1.00 92.81 193 ALA A O 1
ATOM 1486 N N . GLU A 1 194 ? 12.878 3.316 -21.202 1.00 92.00 194 GLU A N 1
ATOM 1487 C CA . GLU A 1 194 ? 12.261 3.406 -19.884 1.00 92.00 194 GLU A CA 1
ATOM 1488 C C . GLU A 1 194 ? 12.474 4.795 -19.266 1.00 92.00 194 GLU A C 1
ATOM 1490 O O . GLU A 1 194 ? 11.499 5.456 -18.916 1.00 92.00 194 GLU A O 1
ATOM 1495 N N . CYS A 1 195 ? 13.712 5.291 -19.293 1.00 93.12 195 CYS A N 1
ATOM 1496 C CA . CYS A 1 195 ? 14.079 6.635 -18.841 1.00 93.12 195 CYS A CA 1
ATOM 1497 C C . CYS A 1 195 ? 13.540 7.779 -19.711 1.00 93.12 195 CYS A C 1
ATOM 1499 O O . CYS A 1 195 ? 13.619 8.937 -19.317 1.00 93.12 195 CYS A O 1
ATOM 1501 N N . ASP A 1 196 ? 12.963 7.480 -20.871 1.00 91.81 196 ASP A N 1
ATOM 1502 C CA . ASP A 1 196 ? 12.301 8.475 -21.718 1.00 91.81 196 ASP A CA 1
ATOM 1503 C C . ASP A 1 196 ? 10.766 8.391 -21.616 1.00 91.81 196 ASP A C 1
ATOM 1505 O O . ASP A 1 196 ? 10.049 9.191 -22.221 1.00 91.81 196 ASP A O 1
ATOM 1509 N N . SER A 1 197 ? 10.224 7.419 -20.865 1.00 86.75 197 SER A N 1
ATOM 1510 C CA . SER A 1 197 ? 8.811 7.039 -20.977 1.00 86.75 197 SER A CA 1
ATOM 1511 C C . SER A 1 197 ? 7.812 7.896 -20.183 1.00 86.75 197 SER A C 1
ATOM 1513 O O . SER A 1 197 ? 6.610 7.696 -20.341 1.00 86.75 197 SER A O 1
ATOM 1515 N N . ASN A 1 198 ? 8.247 8.883 -19.385 1.00 91.31 198 ASN A N 1
ATOM 1516 C CA . ASN A 1 198 ? 7.402 9.614 -18.411 1.00 91.31 198 ASN A CA 1
ATOM 1517 C C . ASN A 1 198 ? 6.598 8.686 -17.474 1.00 91.31 198 ASN A C 1
ATOM 1519 O O . ASN A 1 198 ? 5.576 9.088 -16.913 1.00 91.31 198 ASN A O 1
ATOM 1523 N N . LEU A 1 199 ? 7.028 7.433 -17.343 1.00 94.06 199 LEU A N 1
ATOM 1524 C CA . LEU A 1 199 ? 6.475 6.466 -16.410 1.00 94.06 199 LEU A CA 1
ATOM 1525 C C . LEU A 1 199 ? 7.362 6.460 -15.168 1.00 94.06 199 LEU A C 1
ATOM 1527 O O . LEU A 1 199 ? 8.497 6.911 -15.219 1.00 94.06 199 LEU A O 1
ATOM 1531 N N . ASP A 1 200 ? 6.785 6.009 -14.063 1.00 93.75 200 ASP A N 1
ATOM 1532 C CA . ASP A 1 200 ? 7.464 5.855 -12.781 1.00 93.75 200 ASP A CA 1
ATOM 1533 C C . ASP A 1 200 ? 7.384 4.373 -12.413 1.00 93.75 200 ASP A C 1
ATOM 1535 O O . ASP A 1 200 ? 6.379 3.893 -11.882 1.00 93.75 200 ASP A O 1
ATOM 1539 N N . ARG A 1 201 ? 8.381 3.603 -12.825 1.00 94.12 201 ARG A N 1
ATOM 1540 C CA . ARG A 1 201 ? 8.440 2.143 -12.734 1.00 94.12 201 ARG A CA 1
ATOM 1541 C C . ARG A 1 201 ? 8.897 1.664 -11.373 1.00 94.12 201 ARG A C 1
ATOM 1543 O O . ARG A 1 201 ? 8.554 0.532 -11.012 1.00 94.12 201 ARG A O 1
ATOM 1550 N N . ASP A 1 202 ? 9.665 2.460 -10.649 1.00 93.19 202 ASP A N 1
ATOM 1551 C CA . ASP A 1 202 ? 10.214 2.099 -9.347 1.00 93.19 202 ASP A CA 1
ATOM 1552 C C . ASP A 1 202 ? 9.390 2.683 -8.177 1.00 93.19 202 ASP A C 1
ATOM 1554 O O . ASP A 1 202 ? 9.575 2.278 -7.027 1.00 93.19 202 ASP A O 1
ATOM 1558 N N . CYS A 1 203 ? 8.405 3.536 -8.476 1.00 93.44 203 CYS A N 1
ATOM 1559 C CA . CYS A 1 203 ? 7.516 4.200 -7.535 1.00 93.44 203 CYS A CA 1
ATOM 1560 C C . CYS A 1 203 ? 8.200 5.237 -6.638 1.00 93.44 203 CYS A C 1
ATOM 1562 O O . CYS A 1 203 ? 7.808 5.348 -5.470 1.00 93.44 203 CYS A O 1
ATOM 1564 N N . ASP A 1 204 ? 9.226 5.958 -7.086 1.00 88.81 204 ASP A N 1
ATOM 1565 C CA . ASP A 1 204 ? 9.891 7.008 -6.297 1.00 88.81 204 ASP A CA 1
ATOM 1566 C C . ASP A 1 204 ? 9.258 8.409 -6.465 1.00 88.81 204 ASP A C 1
ATOM 1568 O O . ASP A 1 204 ? 9.498 9.326 -5.677 1.00 88.81 204 ASP A O 1
ATOM 1572 N N . GLY A 1 205 ? 8.313 8.538 -7.402 1.00 89.44 205 GLY A N 1
ATOM 1573 C CA . GLY A 1 205 ? 7.622 9.794 -7.697 1.00 89.44 205 GLY A CA 1
ATOM 1574 C C . GLY A 1 205 ? 8.409 10.752 -8.581 1.00 89.44 205 GLY A C 1
ATOM 1575 O O . GLY A 1 205 ? 7.924 11.864 -8.817 1.00 89.44 205 GLY A O 1
ATOM 1576 N N . LEU A 1 206 ? 9.570 10.332 -9.064 1.00 90.19 206 LEU A N 1
ATOM 1577 C CA . LEU A 1 206 ? 10.336 10.952 -10.124 1.00 90.19 206 LEU A CA 1
ATOM 1578 C C . LEU A 1 206 ? 10.079 10.171 -11.418 1.00 90.19 206 LEU A C 1
ATOM 1580 O O . LEU A 1 206 ? 9.518 9.078 -11.422 1.00 90.19 206 LEU A O 1
ATOM 1584 N N . VAL A 1 207 ? 10.331 10.826 -12.547 1.00 91.25 207 VAL A N 1
ATOM 1585 C CA . VAL A 1 207 ? 10.141 10.233 -13.872 1.00 91.25 207 VAL A CA 1
ATOM 1586 C C . VAL A 1 207 ? 11.206 10.754 -14.813 1.00 91.25 207 VAL A C 1
ATOM 1588 O O . VAL A 1 207 ? 11.643 11.902 -14.714 1.00 91.25 207 VAL A O 1
ATOM 1591 N N . ALA A 1 208 ? 11.528 9.947 -15.811 1.00 88.12 208 ALA A N 1
ATOM 1592 C CA . ALA A 1 208 ? 12.362 10.342 -16.933 1.00 88.12 208 ALA A CA 1
ATOM 1593 C C . ALA A 1 208 ? 13.702 10.997 -16.523 1.00 88.12 208 ALA A C 1
ATOM 1595 O O . ALA A 1 208 ? 14.331 10.592 -15.556 1.00 88.12 208 ALA A O 1
ATOM 1596 N N . ALA A 1 209 ? 14.160 12.030 -17.237 1.00 86.06 209 ALA A N 1
ATOM 1597 C CA . ALA A 1 209 ? 15.469 12.651 -17.007 1.00 86.06 209 ALA A CA 1
ATOM 1598 C C . ALA A 1 209 ? 15.634 13.375 -15.653 1.00 86.06 209 ALA A C 1
ATOM 1600 O O . ALA A 1 209 ? 16.758 13.739 -15.307 1.00 86.06 209 ALA A O 1
ATOM 1601 N N . VAL A 1 210 ? 14.547 13.631 -14.910 1.00 88.06 210 VAL A N 1
ATOM 1602 C CA . VAL A 1 210 ? 14.644 14.191 -13.546 1.00 88.06 210 VAL A CA 1
ATOM 1603 C C . VAL A 1 210 ? 14.835 13.109 -12.486 1.00 88.06 210 VAL A C 1
ATOM 1605 O O . VAL A 1 210 ? 15.140 13.440 -11.342 1.00 88.06 210 VAL A O 1
ATOM 1608 N N . ASP A 1 211 ? 14.664 11.845 -12.867 1.00 87.62 211 ASP A N 1
ATOM 1609 C CA . ASP A 1 211 ? 14.960 10.695 -12.034 1.00 87.62 211 ASP A CA 1
ATOM 1610 C C . ASP A 1 211 ? 16.486 10.473 -11.962 1.00 87.62 211 ASP A C 1
ATOM 1612 O O . ASP A 1 211 ? 17.144 10.332 -13.005 1.00 87.62 211 ASP A O 1
ATOM 1616 N N . PRO A 1 212 ? 17.077 10.448 -10.754 1.00 88.56 212 PRO A N 1
ATOM 1617 C CA . PRO A 1 212 ? 18.480 10.115 -10.551 1.00 88.56 212 PRO A CA 1
ATOM 1618 C C . PRO A 1 212 ? 18.906 8.789 -11.203 1.00 88.56 212 PRO A C 1
ATOM 1620 O O . PRO A 1 212 ? 20.036 8.665 -11.669 1.00 88.56 212 PRO A O 1
ATOM 1623 N N . ASP A 1 213 ? 18.026 7.797 -11.316 1.00 86.69 213 ASP A N 1
ATOM 1624 C CA . ASP A 1 213 ? 18.342 6.518 -11.962 1.00 86.69 213 ASP A CA 1
ATOM 1625 C C . ASP A 1 213 ? 18.612 6.669 -13.469 1.00 86.69 213 ASP A C 1
ATOM 1627 O O . ASP A 1 213 ? 19.314 5.857 -14.083 1.00 86.69 213 ASP A O 1
ATOM 1631 N N . CYS A 1 214 ? 18.108 7.747 -14.071 1.00 90.06 214 CYS A N 1
ATOM 1632 C CA . CYS A 1 214 ? 18.214 8.027 -15.497 1.00 90.06 214 CYS A CA 1
ATOM 1633 C C . CYS A 1 214 ? 19.384 8.937 -15.879 1.00 90.06 214 CYS A C 1
ATOM 1635 O O . CYS A 1 214 ? 19.733 9.010 -17.060 1.00 90.06 214 CYS A O 1
ATOM 1637 N N . ASN A 1 215 ? 20.026 9.597 -14.914 1.00 86.75 215 ASN A N 1
ATOM 1638 C CA . ASN A 1 215 ? 21.128 10.526 -15.179 1.00 86.75 215 ASN A CA 1
ATOM 1639 C C . ASN A 1 215 ? 22.527 9.873 -15.083 1.00 86.75 215 ASN A C 1
ATOM 1641 O O . ASN A 1 215 ? 23.527 10.494 -15.442 1.00 86.75 215 ASN A O 1
ATOM 1645 N N . GLY A 1 216 ? 22.605 8.611 -14.646 1.00 75.31 216 GLY A N 1
ATOM 1646 C CA . GLY A 1 216 ? 23.857 7.857 -14.536 1.00 75.31 216 GLY A CA 1
ATOM 1647 C C . GLY A 1 216 ? 24.747 8.257 -13.360 1.00 75.31 216 GLY A C 1
ATOM 1648 O O . GLY A 1 216 ? 25.868 7.757 -13.267 1.00 75.31 216 GLY A O 1
ATOM 1649 N N . GLU A 1 217 ? 24.270 9.115 -12.451 1.00 67.31 217 GLU A N 1
ATOM 1650 C CA . GLU A 1 217 ? 24.988 9.474 -11.222 1.00 67.31 217 GLU A CA 1
ATOM 1651 C C . GLU A 1 217 ? 25.003 8.334 -10.195 1.00 67.31 217 GLU A C 1
ATOM 1653 O O . GLU A 1 217 ? 25.902 8.285 -9.351 1.00 67.31 217 GLU A O 1
ATOM 1658 N N . TRP A 1 218 ? 24.099 7.353 -10.303 1.00 61.25 218 TRP A N 1
ATOM 1659 C CA . TRP A 1 218 ? 24.208 6.092 -9.567 1.00 61.25 218 TRP A CA 1
ATOM 1660 C C . TRP A 1 218 ? 25.249 5.188 -10.223 1.00 61.25 218 TRP A C 1
ATOM 1662 O O . TRP A 1 218 ? 24.943 4.229 -10.932 1.00 61.25 218 TRP A O 1
ATOM 1672 N N . GLY A 1 219 ? 26.514 5.537 -9.988 1.00 50.41 219 GLY A N 1
ATOM 1673 C CA . GLY A 1 219 ? 27.673 4.750 -10.376 1.00 50.41 219 GLY A CA 1
ATOM 1674 C C . GLY A 1 219 ? 27.466 3.263 -10.078 1.00 50.41 219 GLY A C 1
ATOM 1675 O O . GLY A 1 219 ? 27.048 2.869 -8.988 1.00 50.41 219 GLY A O 1
ATOM 1676 N N . SER A 1 220 ? 27.805 2.460 -11.079 1.00 50.44 220 SER A N 1
ATOM 1677 C CA . SER A 1 220 ? 27.663 1.010 -11.255 1.00 50.44 220 SER A CA 1
ATOM 1678 C C . SER A 1 220 ? 28.134 0.080 -10.120 1.00 50.44 220 SER A C 1
ATOM 1680 O O . SER A 1 220 ? 28.071 -1.133 -10.291 1.00 50.44 220 SER A O 1
ATOM 1682 N N . ASP A 1 221 ? 28.548 0.604 -8.967 1.00 49.34 221 ASP A N 1
ATOM 1683 C CA . ASP A 1 221 ? 29.122 -0.165 -7.857 1.00 49.34 221 ASP A CA 1
ATOM 1684 C C . ASP A 1 221 ? 28.345 -0.048 -6.537 1.00 49.34 221 ASP A C 1
ATOM 1686 O O . ASP A 1 221 ? 28.573 -0.842 -5.623 1.00 49.34 221 ASP A O 1
ATOM 1690 N N . THR A 1 222 ? 27.373 0.865 -6.427 1.00 45.34 222 THR A N 1
ATOM 1691 C CA . THR A 1 222 ? 26.475 0.903 -5.261 1.00 45.34 222 THR A CA 1
ATOM 1692 C C . THR A 1 222 ? 25.181 0.185 -5.604 1.00 45.34 222 THR A C 1
ATOM 1694 O O . THR A 1 222 ? 24.104 0.771 -5.629 1.00 45.34 222 THR A O 1
ATOM 1697 N N . ILE A 1 223 ? 25.269 -1.127 -5.853 1.00 46.97 223 ILE A N 1
ATOM 1698 C CA . ILE A 1 223 ? 24.107 -1.977 -5.603 1.00 46.97 223 ILE A CA 1
ATOM 1699 C C . ILE A 1 223 ? 23.764 -1.692 -4.145 1.00 46.97 223 ILE A C 1
ATOM 1701 O O . ILE A 1 223 ? 24.529 -2.055 -3.247 1.00 46.97 223 ILE A O 1
ATOM 1705 N N . LEU A 1 224 ? 22.640 -1.013 -3.910 1.00 47.53 224 LEU A N 1
ATOM 1706 C CA . LEU A 1 224 ? 21.899 -1.134 -2.670 1.00 47.53 224 LEU A CA 1
ATOM 1707 C C . LEU A 1 224 ? 21.626 -2.629 -2.531 1.00 47.53 224 LEU A C 1
ATOM 1709 O O . LEU A 1 224 ? 20.578 -3.151 -2.905 1.00 47.53 224 LEU A O 1
ATOM 1713 N N . SER A 1 225 ? 22.613 -3.342 -1.989 1.00 41.62 225 SER A N 1
ATOM 1714 C CA . SER A 1 225 ? 22.378 -4.462 -1.122 1.00 41.62 225 SER A CA 1
ATOM 1715 C C . SER A 1 225 ? 21.486 -3.839 -0.071 1.00 41.62 225 SER A C 1
ATOM 1717 O O . SER A 1 225 ? 21.950 -3.244 0.902 1.00 41.62 225 SER A O 1
ATOM 1719 N N . GLN A 1 226 ? 20.178 -3.879 -0.336 1.00 45.84 226 GLN A N 1
ATOM 1720 C CA . GLN A 1 226 ? 19.191 -4.024 0.696 1.00 45.84 226 GLN A CA 1
ATOM 1721 C C . GLN A 1 226 ? 19.735 -5.208 1.478 1.00 45.84 226 GLN A C 1
ATOM 1723 O O . GLN A 1 226 ? 19.543 -6.369 1.099 1.00 45.84 226 GLN A O 1
ATOM 1728 N N . GLY A 1 227 ? 20.569 -4.898 2.479 1.00 32.50 227 GLY A N 1
ATOM 1729 C CA . GLY A 1 227 ? 21.112 -5.890 3.375 1.00 32.50 227 GLY A CA 1
ATOM 1730 C C . GLY A 1 227 ? 19.923 -6.739 3.798 1.00 32.50 227 GLY A C 1
ATOM 1731 O O . GLY A 1 227 ? 18.821 -6.184 3.900 1.00 32.50 227 GLY A O 1
ATOM 1732 N N . PRO A 1 228 ? 20.090 -8.070 3.936 1.00 35.50 228 PRO A N 1
ATOM 1733 C CA . PRO A 1 228 ? 18.996 -8.941 4.357 1.00 35.50 228 PRO A CA 1
ATOM 1734 C C . PRO A 1 228 ? 18.216 -8.202 5.431 1.00 35.50 228 PRO A C 1
ATOM 1736 O O . PRO A 1 228 ? 18.860 -7.796 6.400 1.00 35.50 228 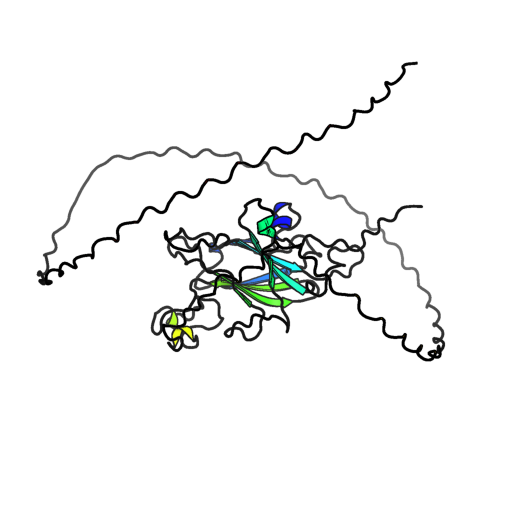PRO A O 1
ATOM 1739 N N . ALA A 1 229 ? 16.922 -7.933 5.175 1.00 41.78 229 ALA A N 1
ATOM 1740 C CA . ALA A 1 229 ? 16.042 -7.199 6.081 1.00 41.78 229 ALA A CA 1
ATOM 1741 C C . ALA A 1 229 ? 16.488 -7.523 7.499 1.00 41.78 229 ALA A C 1
ATOM 1743 O O . ALA A 1 229 ? 16.533 -8.721 7.802 1.00 41.78 229 ALA A O 1
ATOM 1744 N N . SER A 1 230 ? 16.978 -6.509 8.235 1.00 34.28 230 SER A N 1
ATOM 1745 C CA . SER A 1 230 ? 17.748 -6.686 9.472 1.00 34.28 230 SER A CA 1
ATOM 1746 C C . SER A 1 230 ? 17.236 -7.918 10.199 1.00 34.28 230 SER A C 1
ATOM 1748 O O . SER A 1 230 ? 16.028 -7.940 10.458 1.00 34.28 230 SER A O 1
ATOM 1750 N N . PRO A 1 231 ? 18.057 -8.962 10.447 1.00 32.81 231 PRO A N 1
ATOM 1751 C CA . PRO A 1 231 ? 17.569 -10.123 11.167 1.00 32.81 231 PRO A CA 1
ATOM 1752 C C . PRO A 1 231 ? 16.953 -9.590 12.454 1.00 32.81 231 PRO A C 1
ATOM 1754 O O . PRO A 1 231 ? 17.644 -8.991 13.280 1.00 32.81 231 PRO A O 1
ATOM 1757 N N . LEU A 1 232 ? 15.624 -9.696 12.543 1.00 39.00 232 LEU A N 1
ATOM 1758 C CA . LEU A 1 232 ? 14.881 -9.345 13.740 1.00 39.00 232 LEU A CA 1
ATOM 1759 C C . LEU A 1 232 ? 15.588 -10.056 14.897 1.00 39.00 232 LEU A C 1
ATOM 1761 O O . LEU A 1 232 ? 15.937 -11.230 14.727 1.00 39.00 232 LEU A O 1
ATOM 1765 N N . PRO A 1 233 ? 15.851 -9.368 16.022 1.00 33.16 233 PRO A N 1
ATOM 1766 C CA . PRO A 1 233 ? 16.505 -9.990 17.158 1.00 33.16 233 PRO A CA 1
ATOM 1767 C C . PRO A 1 233 ? 15.748 -11.268 17.495 1.00 33.16 233 PRO A C 1
ATOM 1769 O O . PRO A 1 233 ? 14.531 -11.250 17.700 1.00 33.16 233 PRO A O 1
ATOM 1772 N N . ASP A 1 234 ? 16.478 -12.378 17.465 1.00 31.02 234 ASP A N 1
ATOM 1773 C CA . ASP A 1 234 ? 15.963 -13.684 17.821 1.00 31.02 234 ASP A CA 1
ATOM 1774 C C . ASP A 1 234 ? 15.363 -13.561 19.227 1.00 31.02 234 ASP A C 1
ATOM 1776 O O . ASP A 1 234 ? 16.053 -13.201 20.183 1.00 31.02 234 ASP A O 1
ATOM 1780 N N . ALA A 1 235 ? 14.056 -13.790 19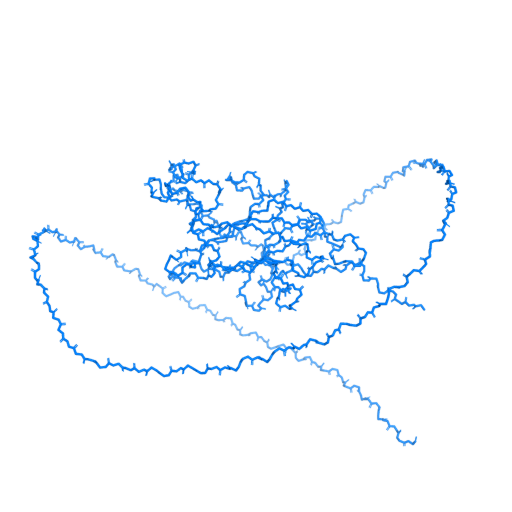.358 1.00 40.88 235 ALA A N 1
ATOM 1781 C CA . ALA A 1 235 ? 13.340 -13.736 20.633 1.00 40.88 235 ALA A CA 1
ATOM 1782 C C . ALA A 1 235 ? 13.641 -14.985 21.486 1.00 40.88 235 ALA A C 1
ATOM 1784 O O . ALA A 1 235 ? 12.759 -15.542 22.141 1.00 40.88 235 ALA A O 1
ATOM 1785 N N . THR A 1 236 ? 14.897 -15.425 21.458 1.00 44.00 236 THR A N 1
ATOM 1786 C CA . THR A 1 236 ? 15.393 -16.650 22.064 1.00 44.00 236 THR A CA 1
ATOM 1787 C C . THR A 1 236 ? 16.657 -16.334 22.858 1.00 44.00 236 THR A C 1
ATOM 1789 O O . THR A 1 236 ? 17.731 -16.792 22.513 1.00 44.00 236 THR A O 1
ATOM 1792 N N . ASP A 1 237 ? 16.537 -15.513 23.905 1.00 37.78 237 ASP A N 1
ATOM 1793 C CA . ASP A 1 237 ? 17.389 -15.634 25.101 1.00 37.78 237 ASP A CA 1
ATOM 1794 C C . ASP A 1 237 ? 16.820 -14.833 26.280 1.00 37.78 237 ASP A C 1
ATOM 1796 O O . ASP A 1 237 ? 17.362 -13.855 26.792 1.00 37.78 237 ASP A O 1
ATOM 1800 N N . GLY A 1 238 ? 15.665 -15.293 26.756 1.00 45.47 238 GLY A N 1
ATOM 1801 C CA . GLY A 1 238 ? 15.245 -15.036 28.124 1.00 45.47 238 GLY A CA 1
ATOM 1802 C C . GLY A 1 238 ? 15.858 -16.081 29.050 1.00 45.47 238 GLY A C 1
ATOM 1803 O O . GLY A 1 238 ? 15.188 -17.075 29.317 1.00 45.47 238 GLY A O 1
ATOM 1804 N N . ARG A 1 239 ? 17.098 -15.861 29.521 1.00 45.97 239 ARG A N 1
ATOM 1805 C CA . ARG A 1 239 ? 17.639 -16.266 30.846 1.00 45.97 239 ARG A CA 1
ATOM 1806 C C . ARG A 1 239 ? 19.166 -16.095 30.901 1.00 45.97 239 ARG A C 1
ATOM 1808 O O . ARG A 1 239 ? 19.919 -17.059 30.850 1.00 45.97 239 ARG A O 1
ATOM 1815 N N . GLN A 1 240 ? 19.619 -14.874 31.162 1.00 37.53 240 GLN A N 1
ATOM 1816 C CA . GLN A 1 240 ? 20.851 -14.680 31.926 1.00 37.53 240 GLN A CA 1
ATOM 1817 C C . GLN A 1 240 ? 20.533 -13.785 33.119 1.00 37.53 240 GLN A C 1
ATOM 1819 O O . GLN A 1 240 ? 20.190 -12.612 32.981 1.00 37.53 240 GLN A O 1
ATOM 1824 N N . ALA A 1 241 ? 20.565 -14.387 34.307 1.00 45.53 241 ALA A N 1
ATOM 1825 C CA . ALA A 1 241 ? 20.446 -13.682 35.568 1.00 45.53 241 ALA A CA 1
ATOM 1826 C C . ALA A 1 241 ? 21.702 -12.819 35.759 1.00 45.53 241 ALA A C 1
ATOM 1828 O O . ALA A 1 241 ? 22.744 -13.318 36.174 1.00 45.53 241 ALA A O 1
ATOM 1829 N N . SER A 1 242 ? 21.604 -11.528 35.439 1.00 43.53 242 SER A N 1
ATOM 1830 C CA . SER A 1 242 ? 22.592 -10.538 35.859 1.00 43.53 242 SER A CA 1
ATOM 1831 C C . SER A 1 242 ? 22.315 -10.172 37.314 1.00 43.53 242 SER A C 1
ATOM 1833 O O . SER A 1 242 ? 21.373 -9.443 37.627 1.00 43.53 242 SER A O 1
ATOM 1835 N N . SER A 1 243 ? 23.126 -10.714 38.216 1.00 49.31 243 SER A N 1
ATOM 1836 C CA . SER A 1 243 ? 23.203 -10.313 39.616 1.00 49.31 243 SER A CA 1
ATOM 1837 C C . SER A 1 243 ? 23.879 -8.943 39.722 1.00 49.31 243 SER A C 1
ATOM 1839 O O . SER A 1 243 ? 25.090 -8.850 39.920 1.00 49.31 243 SER A O 1
ATOM 1841 N N . SER A 1 244 ? 23.104 -7.871 39.573 1.00 52.59 244 SER A N 1
ATOM 1842 C CA . SER A 1 244 ? 23.534 -6.525 39.961 1.00 52.59 244 SER A CA 1
ATOM 1843 C C . SER A 1 244 ? 23.082 -6.237 41.401 1.00 52.59 244 SER A C 1
ATOM 1845 O O . SER A 1 244 ? 21.939 -6.549 41.746 1.00 52.59 244 SER A O 1
ATOM 1847 N N . PRO A 1 245 ? 23.951 -5.670 42.259 1.00 60.38 245 PRO A N 1
ATOM 1848 C CA . PRO A 1 245 ? 23.589 -5.323 43.629 1.00 60.38 245 PRO A CA 1
ATOM 1849 C C . PRO A 1 245 ? 22.526 -4.209 43.654 1.00 60.38 245 PRO A C 1
ATOM 1851 O O . PRO A 1 245 ? 22.459 -3.394 42.729 1.00 60.38 245 PRO A O 1
ATOM 1854 N N . PRO A 1 246 ? 21.681 -4.163 44.699 1.00 57.19 246 PRO A N 1
ATOM 1855 C CA . PRO A 1 246 ? 20.597 -3.196 44.789 1.00 57.19 246 PRO A CA 1
ATOM 1856 C C . PRO A 1 246 ? 21.142 -1.761 44.886 1.00 57.19 246 PRO A C 1
ATOM 1858 O O . PRO A 1 246 ? 22.116 -1.527 45.606 1.00 57.19 246 PRO A O 1
ATOM 1861 N N . PRO A 1 247 ? 20.509 -0.782 44.216 1.00 53.41 247 PRO A N 1
ATOM 1862 C CA . PRO A 1 247 ? 20.874 0.616 44.368 1.00 53.41 247 PRO A CA 1
ATOM 1863 C C . PRO A 1 247 ? 20.572 1.096 45.791 1.00 53.41 247 PRO A C 1
ATOM 1865 O O . PRO A 1 247 ? 19.491 0.875 46.347 1.00 53.41 247 PRO A O 1
ATOM 1868 N N . THR A 1 248 ? 21.553 1.777 46.370 1.00 56.09 248 THR A N 1
ATOM 1869 C CA . THR A 1 248 ? 21.479 2.482 47.646 1.00 56.09 248 THR A CA 1
ATOM 1870 C C . THR A 1 248 ? 20.347 3.510 47.601 1.00 56.09 248 THR A C 1
ATOM 1872 O O . THR A 1 248 ? 20.303 4.368 46.720 1.00 56.09 248 THR A O 1
ATOM 1875 N N . ARG A 1 249 ? 19.411 3.420 48.555 1.00 54.25 249 ARG A N 1
ATOM 1876 C CA . ARG A 1 249 ? 18.297 4.366 48.702 1.00 54.25 249 ARG A CA 1
ATOM 1877 C C . ARG A 1 249 ? 18.830 5.780 48.939 1.00 54.25 249 ARG A C 1
ATOM 1879 O O . ARG A 1 249 ? 19.458 6.037 49.963 1.00 54.25 249 ARG A O 1
ATOM 1886 N N . SER A 1 250 ? 18.523 6.699 48.031 1.00 62.66 250 SER A N 1
ATOM 1887 C CA . SER A 1 250 ? 18.626 8.134 48.294 1.00 62.66 250 SER A CA 1
ATOM 1888 C C . SER A 1 250 ? 17.582 8.557 49.344 1.00 62.66 250 SER A C 1
ATOM 1890 O O . SER A 1 250 ? 16.483 7.990 49.369 1.00 62.66 250 SER A O 1
ATOM 1892 N N . PRO A 1 251 ? 17.898 9.529 50.219 1.00 70.12 251 PRO A N 1
ATOM 1893 C CA . PRO A 1 251 ? 16.964 10.024 51.224 1.00 70.12 251 PRO A CA 1
ATOM 1894 C C . PRO A 1 251 ? 15.764 10.745 50.581 1.00 70.12 251 PRO A C 1
ATOM 1896 O O . PRO A 1 251 ? 15.896 11.321 49.497 1.00 70.12 251 PRO A O 1
ATOM 1899 N N . PRO A 1 252 ? 14.587 10.718 51.233 1.00 64.62 252 PRO A N 1
ATOM 1900 C CA . PRO A 1 252 ? 13.375 11.327 50.704 1.00 64.62 252 PRO A CA 1
ATOM 1901 C C . PRO A 1 252 ? 13.508 12.850 50.620 1.00 64.62 252 PRO A C 1
ATOM 1903 O O . PRO A 1 252 ? 13.903 13.518 51.575 1.00 64.62 252 PRO A O 1
ATOM 1906 N N . SER A 1 253 ? 13.146 13.387 49.459 1.00 62.47 253 SER A N 1
ATOM 1907 C CA . SER A 1 253 ? 13.009 14.819 49.214 1.00 62.47 253 SER A CA 1
ATOM 1908 C C . SER A 1 253 ? 11.854 15.392 50.041 1.00 62.47 253 SER A C 1
ATOM 1910 O O . SER A 1 253 ? 10.793 14.774 50.152 1.00 62.47 253 SER A O 1
ATOM 1912 N N . SER A 1 254 ? 12.069 16.576 50.611 1.00 65.75 254 SER A N 1
ATOM 1913 C CA . SER A 1 254 ? 11.108 17.314 51.433 1.00 65.75 254 SER A CA 1
ATOM 1914 C C . SER A 1 254 ? 9.756 17.524 50.729 1.00 65.75 254 SER A C 1
ATOM 1916 O O . SER A 1 254 ? 9.725 17.727 49.512 1.00 65.75 254 SER A O 1
ATOM 1918 N N . PRO A 1 255 ? 8.634 17.525 51.473 1.00 67.94 255 PRO A N 1
ATOM 1919 C CA . PRO A 1 255 ? 7.313 17.742 50.898 1.00 67.94 255 PRO A CA 1
ATOM 1920 C C . PRO A 1 255 ? 7.167 19.172 50.344 1.00 67.94 255 PRO A C 1
ATOM 1922 O O . PRO A 1 255 ? 7.648 20.126 50.963 1.00 67.94 255 PRO A O 1
ATOM 1925 N N . PRO A 1 256 ? 6.488 19.349 49.197 1.00 69.31 256 PRO A N 1
ATOM 1926 C CA . PRO A 1 256 ? 6.200 20.668 48.650 1.00 69.31 256 PRO A CA 1
ATOM 1927 C C . PRO A 1 256 ? 5.195 21.436 49.533 1.00 69.31 256 PRO A C 1
ATOM 1929 O O . PRO A 1 256 ? 4.328 20.820 50.160 1.00 69.31 256 PRO A O 1
ATOM 1932 N N . PRO A 1 257 ? 5.269 22.780 49.571 1.00 66.00 257 PRO A N 1
ATOM 1933 C CA . PRO A 1 257 ? 4.357 23.604 50.355 1.00 66.00 257 PRO A CA 1
ATOM 1934 C C . PRO A 1 257 ? 2.909 23.489 49.860 1.00 66.00 257 PRO A C 1
ATOM 1936 O O . PRO A 1 257 ? 2.634 23.411 48.660 1.00 66.00 257 PRO A O 1
ATOM 1939 N N . ALA A 1 258 ? 1.979 23.491 50.817 1.00 52.75 258 ALA A N 1
ATOM 1940 C CA . ALA A 1 258 ? 0.547 23.353 50.592 1.00 52.75 258 ALA A CA 1
ATOM 1941 C C . ALA A 1 258 ? 0.011 24.441 49.647 1.00 52.75 258 ALA A C 1
ATOM 1943 O O . ALA A 1 258 ? 0.118 25.642 49.902 1.00 52.75 258 ALA A O 1
ATOM 1944 N N . ARG A 1 259 ? -0.596 24.003 48.541 1.00 53.19 259 ARG A N 1
ATOM 1945 C CA . ARG A 1 259 ? -1.233 24.875 47.555 1.00 53.19 259 ARG A CA 1
ATOM 1946 C C . ARG A 1 259 ? -2.586 25.341 48.096 1.00 53.19 259 ARG A C 1
ATOM 1948 O O . ARG A 1 259 ? -3.493 24.534 48.277 1.00 53.19 259 ARG A O 1
ATOM 1955 N N . SER A 1 260 ? -2.704 26.646 48.331 1.00 56.91 260 SER A N 1
ATOM 1956 C CA . SER A 1 260 ? -3.941 27.332 48.719 1.00 56.91 260 SER A CA 1
ATOM 1957 C C . SER A 1 260 ? -5.076 27.032 47.731 1.00 56.91 260 SER A C 1
ATOM 1959 O O . SER A 1 260 ? -4.993 27.347 46.539 1.00 56.91 260 SER A O 1
ATOM 1961 N N . THR A 1 261 ? -6.133 26.384 48.218 1.00 50.72 261 THR A N 1
ATOM 1962 C CA . THR A 1 261 ? -7.353 26.083 47.466 1.00 50.72 261 THR A CA 1
ATOM 1963 C C . THR A 1 261 ? -8.236 27.324 47.401 1.00 50.72 261 THR A C 1
ATOM 1965 O O . THR A 1 261 ? -8.953 27.645 48.348 1.00 50.72 261 THR A O 1
ATOM 1968 N N . ARG A 1 262 ? -8.201 28.022 46.264 1.00 59.91 262 ARG A N 1
ATOM 1969 C CA . ARG A 1 262 ? -9.171 29.070 45.930 1.00 59.91 262 ARG A CA 1
ATOM 1970 C C . ARG A 1 262 ? -10.505 28.412 45.561 1.00 59.91 262 ARG A C 1
ATOM 1972 O O . ARG A 1 262 ? -10.539 27.540 44.694 1.00 59.91 262 ARG A O 1
ATOM 1979 N N . ALA A 1 263 ? -11.578 28.814 46.238 1.00 64.62 263 ALA A N 1
ATOM 1980 C CA . ALA A 1 263 ? -12.928 28.306 46.015 1.00 64.62 263 ALA A CA 1
ATOM 1981 C C . ALA A 1 263 ? -13.409 28.563 44.567 1.00 64.62 263 ALA A C 1
ATOM 1983 O O . ALA A 1 263 ? -13.131 29.635 44.018 1.00 64.62 263 ALA A O 1
ATOM 1984 N N . PRO A 1 264 ? -14.127 27.612 43.940 1.00 66.88 264 PRO A N 1
ATOM 1985 C CA . PRO A 1 264 ? -14.719 27.812 42.623 1.00 66.88 264 PRO A CA 1
ATOM 1986 C C . PRO A 1 264 ? -15.937 28.756 42.691 1.00 66.88 264 PRO A C 1
ATOM 1988 O O . PRO A 1 264 ? -16.672 28.733 43.681 1.00 66.88 264 PRO A O 1
ATOM 1991 N N . PRO A 1 265 ? -16.181 29.575 41.651 1.00 62.75 265 PRO A N 1
ATOM 1992 C CA . PRO A 1 265 ? -17.350 30.447 41.587 1.00 62.75 265 PRO A CA 1
ATOM 1993 C C . PRO A 1 265 ? -18.656 29.653 41.434 1.00 62.75 265 PRO A C 1
ATOM 1995 O O . PRO A 1 265 ? -18.700 28.584 40.820 1.00 62.75 265 PRO A O 1
ATOM 1998 N N . ALA A 1 266 ? -19.721 30.208 42.015 1.00 59.41 266 ALA A N 1
ATOM 1999 C CA . ALA A 1 266 ? -21.062 29.640 42.065 1.00 59.41 266 ALA A CA 1
ATOM 2000 C C . ALA A 1 266 ? -21.645 29.372 40.665 1.00 59.41 266 ALA A C 1
ATOM 2002 O O . ALA A 1 266 ? -21.571 30.210 39.767 1.00 59.41 266 ALA A O 1
ATOM 2003 N N . ARG A 1 267 ? -22.251 28.189 40.499 1.00 59.44 267 ARG A N 1
ATOM 2004 C CA . ARG A 1 267 ? -23.006 27.799 39.301 1.00 59.44 267 ARG A CA 1
ATOM 2005 C C . ARG A 1 267 ? -24.290 28.620 39.184 1.00 59.44 267 ARG A C 1
ATOM 2007 O O . ARG A 1 267 ? -25.066 28.692 40.132 1.00 59.44 267 ARG A O 1
ATOM 2014 N N . SER A 1 268 ? -24.536 29.158 37.994 1.00 61.28 268 SER A N 1
ATOM 2015 C CA . SER A 1 268 ? -25.820 29.739 37.600 1.00 61.28 268 SER A CA 1
ATOM 2016 C C . SER A 1 268 ? -26.927 28.668 37.542 1.00 61.28 268 SER A C 1
ATOM 2018 O O . SER A 1 268 ? -26.635 27.514 37.206 1.00 61.28 268 SER A O 1
ATOM 2020 N N . PRO A 1 269 ? -28.188 29.024 37.852 1.00 65.25 269 PRO A N 1
ATOM 2021 C CA . PRO A 1 269 ? -29.316 28.097 37.810 1.00 65.25 269 PRO A CA 1
ATOM 2022 C C . PRO A 1 269 ? -29.699 27.717 36.365 1.00 65.25 269 PRO A C 1
ATOM 2024 O O . PRO A 1 269 ? -29.529 28.528 35.452 1.00 65.25 269 PRO A O 1
ATOM 2027 N N . PRO A 1 270 ? -30.218 26.497 36.137 1.00 61.00 270 PRO A N 1
ATOM 2028 C CA . PRO A 1 270 ? -30.634 26.047 34.813 1.00 61.00 270 PRO A CA 1
ATOM 2029 C C . PRO A 1 270 ? -31.949 26.704 34.374 1.00 61.00 270 PRO A C 1
ATOM 2031 O O . PRO A 1 270 ? -32.933 26.717 35.115 1.00 61.00 270 PRO A O 1
ATOM 2034 N N . SER A 1 271 ? -31.966 27.206 33.138 1.00 57.03 271 SER A N 1
ATOM 2035 C CA . SER A 1 271 ? -33.173 27.669 32.452 1.00 57.03 271 SER A CA 1
ATOM 2036 C C . SER A 1 271 ? -34.172 26.529 32.249 1.00 57.03 271 SER A C 1
ATOM 2038 O O . SER A 1 271 ? -33.802 25.406 31.902 1.00 57.03 271 SER A O 1
ATOM 2040 N N . ALA A 1 272 ? -35.449 26.851 32.455 1.00 56.38 272 ALA A N 1
ATOM 2041 C CA . ALA A 1 272 ? -36.584 25.954 32.309 1.00 56.38 272 ALA A CA 1
ATOM 2042 C C . ALA A 1 272 ? -36.668 25.343 30.898 1.00 56.38 272 ALA A C 1
ATOM 2044 O O . ALA A 1 272 ? -36.651 26.049 29.890 1.00 56.38 272 ALA A O 1
ATOM 2045 N N . VAL A 1 273 ? -36.786 24.015 30.847 1.00 61.44 273 VAL A N 1
ATOM 2046 C CA . VAL A 1 273 ? -37.022 23.237 29.627 1.00 61.44 273 VAL A CA 1
ATOM 2047 C C . VAL A 1 273 ? -38.525 23.204 29.350 1.00 61.44 273 VAL A C 1
ATOM 2049 O O . VAL A 1 273 ? -39.305 22.728 30.173 1.00 61.44 273 VAL A O 1
ATOM 2052 N N . VAL A 1 274 ? -38.923 23.706 28.182 1.00 60.50 274 VAL A N 1
ATOM 2053 C CA . VAL A 1 274 ? -40.288 23.619 27.643 1.00 60.50 274 VAL A CA 1
ATOM 2054 C C . VAL A 1 274 ? -40.519 22.206 27.076 1.00 60.50 274 VAL A C 1
ATOM 2056 O O . VAL A 1 274 ? -39.703 21.750 26.271 1.00 60.50 274 VAL A O 1
ATOM 2059 N N . PRO A 1 275 ? -41.600 21.493 27.446 1.00 55.72 275 PRO A N 1
ATOM 2060 C CA . PRO A 1 275 ? -41.892 20.169 26.906 1.00 55.72 275 PRO A CA 1
ATOM 2061 C C . PRO A 1 275 ? -42.532 20.269 25.511 1.00 55.72 275 PRO A C 1
ATOM 2063 O O . PRO A 1 275 ? -43.638 20.782 25.350 1.00 55.72 275 PRO A O 1
ATOM 2066 N N . GLY A 1 276 ? -41.829 19.762 24.496 1.00 54.75 276 GLY A N 1
ATOM 2067 C CA . GLY A 1 276 ? -42.364 19.550 23.148 1.00 54.75 276 GLY A CA 1
ATOM 2068 C C . GLY A 1 276 ? -43.075 18.191 23.010 1.00 54.75 276 GLY A C 1
ATOM 2069 O O . GLY A 1 276 ? -42.741 17.248 23.730 1.00 54.75 276 GLY A O 1
ATOM 2070 N N . PRO A 1 277 ? -44.056 18.063 22.096 1.00 58.00 277 PRO A N 1
ATOM 2071 C CA . PRO A 1 277 ? -44.914 16.887 21.998 1.00 58.00 277 PRO A CA 1
ATOM 2072 C C . PRO A 1 277 ? -44.185 15.656 21.441 1.00 58.00 277 PRO A C 1
ATOM 2074 O O . PRO A 1 277 ? -43.556 15.683 20.383 1.00 58.00 277 PRO A O 1
ATOM 2077 N N . SER A 1 278 ? -44.347 14.549 22.164 1.00 44.28 278 SER A N 1
ATOM 2078 C CA . SER A 1 278 ? -43.889 13.205 21.820 1.00 44.28 278 SER A CA 1
ATOM 2079 C C . SER A 1 278 ? -44.568 12.695 20.543 1.00 44.28 278 SER A C 1
ATOM 2081 O O . SER A 1 278 ? -45.775 12.450 20.521 1.00 44.28 278 SER A O 1
ATOM 2083 N N . ARG A 1 279 ? -43.792 12.505 19.469 1.00 47.97 279 ARG A N 1
ATOM 2084 C CA . ARG A 1 279 ? -44.181 11.682 18.315 1.00 47.97 279 ARG A CA 1
ATOM 2085 C C . ARG A 1 279 ? -43.361 10.398 18.333 1.00 47.97 279 ARG A C 1
ATOM 2087 O O . ARG A 1 279 ? -42.157 10.411 18.101 1.00 47.97 279 ARG A O 1
ATOM 2094 N N . SER A 1 280 ? -44.039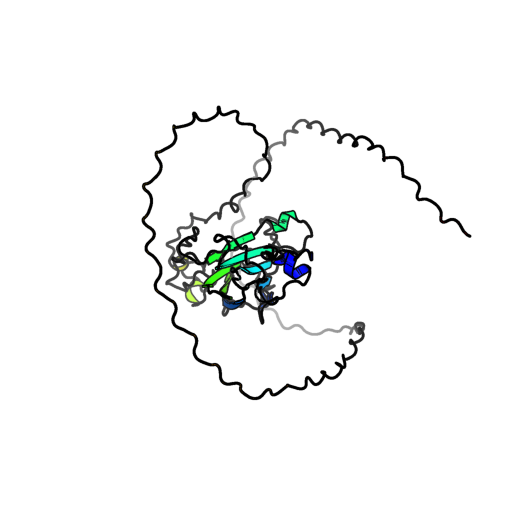 9.288 18.604 1.00 46.50 280 SER A N 1
ATOM 2095 C CA . SER A 1 280 ? -43.490 7.937 18.478 1.00 46.50 280 SER A CA 1
ATOM 2096 C C . SER A 1 280 ? -43.352 7.549 16.999 1.00 46.50 280 SER A C 1
ATOM 2098 O O . SER A 1 280 ? -44.338 7.673 16.266 1.00 46.50 280 SER A O 1
ATOM 2100 N N . PRO A 1 281 ? -42.202 7.035 16.532 1.00 54.56 281 PRO A N 1
ATOM 2101 C CA . PRO A 1 281 ? -42.128 6.376 15.237 1.00 54.56 281 PRO A CA 1
ATOM 2102 C C . PRO A 1 281 ? -42.552 4.905 15.368 1.00 54.56 281 PRO A C 1
ATOM 2104 O O . PRO A 1 281 ? -41.997 4.144 16.160 1.00 54.56 281 PRO A O 1
ATOM 2107 N N . ARG A 1 282 ? -43.547 4.495 14.570 1.00 49.88 282 ARG A N 1
ATOM 2108 C CA . ARG A 1 282 ? -43.848 3.080 14.309 1.00 49.88 282 ARG A CA 1
ATOM 2109 C C . ARG A 1 282 ? -42.704 2.485 13.491 1.00 49.88 282 ARG A C 1
ATOM 2111 O O . ARG A 1 282 ? -42.521 2.856 12.335 1.00 49.88 282 ARG A O 1
ATOM 2118 N N . PHE A 1 283 ? -41.978 1.536 14.069 1.00 46.84 283 PHE A N 1
ATOM 2119 C CA . PHE A 1 283 ? -41.110 0.644 13.310 1.00 46.84 283 PHE A CA 1
ATOM 2120 C C . PHE A 1 283 ? -41.981 -0.355 12.544 1.00 46.84 283 PHE A C 1
ATOM 2122 O O . PHE A 1 283 ? -42.681 -1.166 13.145 1.00 46.84 283 PHE A O 1
ATOM 2129 N N . SER A 1 284 ? -41.956 -0.268 11.216 1.00 51.25 284 SER A N 1
ATOM 2130 C CA . SER A 1 284 ? -42.459 -1.331 10.345 1.00 51.25 284 SER A CA 1
ATOM 2131 C C . SER A 1 284 ? -41.330 -2.336 10.128 1.00 51.25 284 SER A C 1
ATOM 2133 O O . SER A 1 284 ? -40.200 -1.938 9.841 1.00 51.25 284 SER A O 1
ATOM 2135 N N . ALA A 1 285 ? -41.624 -3.621 10.318 1.00 58.34 285 ALA A N 1
ATOM 2136 C CA . ALA A 1 285 ? -40.678 -4.709 10.100 1.00 58.34 285 ALA A CA 1
ATOM 2137 C C . ALA A 1 285 ? -40.243 -4.778 8.621 1.00 58.34 285 ALA A C 1
ATOM 2139 O O . ALA A 1 285 ? -41.066 -4.520 7.737 1.00 58.34 285 ALA A O 1
ATOM 2140 N N . PRO A 1 286 ? -38.979 -5.132 8.329 1.00 61.97 286 PRO A N 1
ATOM 2141 C CA . PRO A 1 286 ? -38.537 -5.353 6.959 1.00 61.97 286 PRO A CA 1
ATOM 2142 C C . PRO A 1 286 ? -39.162 -6.640 6.386 1.00 61.97 286 PRO A C 1
ATOM 2144 O O . PRO A 1 286 ? -39.328 -7.618 7.122 1.00 61.97 286 PRO A O 1
ATOM 2147 N N . PRO A 1 287 ? -39.504 -6.669 5.085 1.00 65.25 287 PRO A N 1
ATOM 2148 C CA . PRO A 1 287 ? -39.994 -7.874 4.426 1.00 65.25 287 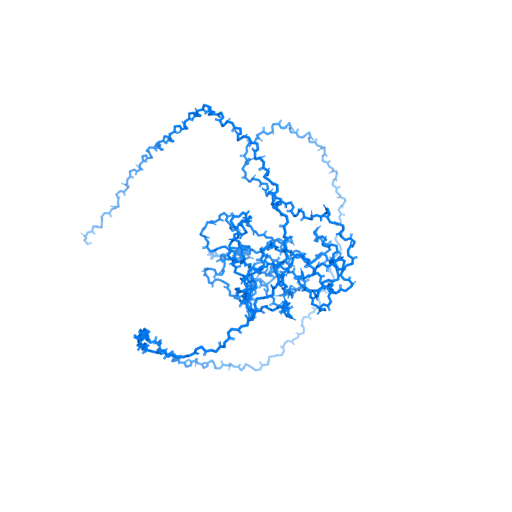PRO A CA 1
ATOM 2149 C C . PRO A 1 287 ? -38.888 -8.943 4.314 1.00 65.25 287 PRO A C 1
ATOM 2151 O O . PRO A 1 287 ? -37.701 -8.605 4.283 1.00 65.25 287 PRO A O 1
ATOM 2154 N N . PRO A 1 288 ? -39.255 -10.236 4.242 1.00 54.31 288 PRO A N 1
ATOM 2155 C CA . PRO A 1 288 ? -38.296 -11.327 4.125 1.00 54.31 288 PRO A CA 1
ATOM 2156 C C . PRO A 1 288 ? -37.524 -11.268 2.799 1.00 54.31 288 PRO A C 1
ATOM 2158 O O . PRO A 1 288 ? -38.091 -11.083 1.724 1.00 54.31 288 PRO A O 1
ATOM 2161 N N . SER A 1 289 ? -36.208 -11.448 2.902 1.00 51.66 289 SER A N 1
ATOM 2162 C CA . SER A 1 289 ? -35.273 -11.550 1.781 1.00 51.66 289 SER A CA 1
ATOM 2163 C C . SER A 1 289 ? -35.475 -12.871 1.035 1.00 51.66 289 SER A C 1
ATOM 2165 O O . SER A 1 289 ? -35.129 -13.933 1.551 1.00 51.66 289 SER A O 1
ATOM 2167 N N . ASN A 1 290 ? -35.983 -12.804 -0.197 1.00 51.53 290 ASN A N 1
ATOM 2168 C CA . ASN A 1 290 ? -35.936 -13.913 -1.148 1.00 51.53 290 ASN A CA 1
ATOM 2169 C C . ASN A 1 290 ? -34.510 -14.052 -1.695 1.00 51.53 290 ASN A C 1
ATOM 2171 O O . ASN A 1 290 ? -34.111 -13.332 -2.609 1.00 51.53 290 ASN A O 1
ATOM 2175 N N . SER A 1 291 ? -33.742 -14.983 -1.135 1.00 52.47 291 SER A N 1
ATOM 2176 C CA . SER A 1 291 ? -32.460 -15.397 -1.706 1.00 52.47 291 SER A CA 1
ATOM 2177 C C . SER A 1 291 ? -32.700 -16.233 -2.975 1.00 52.47 291 SER A C 1
ATOM 2179 O O . SER A 1 291 ? -33.450 -17.210 -2.907 1.00 52.47 291 SER A O 1
ATOM 2181 N N . PRO A 1 292 ? -32.082 -15.905 -4.124 1.00 58.25 292 PRO A N 1
ATOM 2182 C CA . PRO A 1 292 ? -32.156 -16.744 -5.316 1.00 58.25 292 PRO A CA 1
ATOM 2183 C C . PRO A 1 292 ? -31.339 -18.039 -5.141 1.00 58.25 292 PRO A C 1
ATOM 2185 O O . PRO A 1 292 ? -30.341 -18.045 -4.411 1.00 58.25 292 PRO A O 1
ATOM 2188 N N . PRO A 1 293 ? -31.736 -19.144 -5.799 1.00 54.22 293 PRO A N 1
ATOM 2189 C CA . PRO A 1 293 ? -31.015 -20.408 -5.722 1.00 54.22 293 PRO A CA 1
ATOM 2190 C C . PRO A 1 293 ? -29.638 -20.314 -6.393 1.00 54.22 293 PRO A C 1
ATOM 2192 O O . PRO A 1 293 ? -29.469 -19.694 -7.443 1.00 54.22 293 PRO A O 1
ATOM 2195 N N . LEU A 1 294 ? -28.657 -20.966 -5.765 1.00 49.59 294 LEU A N 1
ATOM 2196 C CA . LEU A 1 294 ? -27.299 -21.154 -6.276 1.00 49.59 294 LEU A CA 1
ATOM 2197 C C . LEU A 1 294 ? -27.322 -21.843 -7.655 1.00 49.59 294 LEU A C 1
ATOM 2199 O O . LEU A 1 294 ? -28.036 -22.838 -7.816 1.00 49.59 294 LEU A O 1
ATOM 2203 N N . PRO A 1 295 ? -26.530 -21.379 -8.640 1.00 50.66 295 PRO A N 1
ATOM 2204 C CA . PRO A 1 295 ? -26.425 -22.057 -9.921 1.00 50.66 295 PRO A CA 1
ATOM 2205 C C . PRO A 1 295 ? -25.713 -23.405 -9.764 1.00 50.66 295 PRO A C 1
ATOM 2207 O O . PRO A 1 295 ? -24.652 -23.516 -9.145 1.00 50.66 295 PRO A O 1
ATOM 2210 N N . GLN A 1 296 ? -26.332 -24.432 -10.343 1.00 44.72 296 GLN A N 1
ATOM 2211 C CA . GLN A 1 296 ? -25.795 -25.781 -10.439 1.00 44.72 296 GLN A CA 1
ATOM 2212 C C . GLN A 1 296 ? -24.524 -25.799 -11.296 1.00 44.72 296 GLN A C 1
ATOM 2214 O O . GLN A 1 296 ? -24.434 -25.156 -12.341 1.00 44.72 296 GLN A O 1
ATOM 2219 N N . SER A 1 297 ? -23.549 -26.569 -10.821 1.00 43.06 297 SER A N 1
ATOM 2220 C CA . SER A 1 297 ? -22.294 -26.892 -11.491 1.00 43.06 297 SER A CA 1
ATOM 2221 C C . SER A 1 297 ? -22.561 -27.514 -12.867 1.00 43.06 297 SER A C 1
ATOM 2223 O O . SER A 1 297 ? -23.126 -28.602 -12.960 1.00 43.06 297 SER A O 1
ATOM 2225 N N . MET A 1 298 ? -22.157 -26.823 -13.935 1.00 43.06 298 MET A N 1
ATOM 2226 C CA . MET A 1 298 ? -22.075 -27.409 -15.271 1.00 43.06 298 MET A CA 1
ATOM 2227 C C . MET A 1 298 ? -20.699 -28.047 -15.464 1.00 43.06 298 MET A C 1
ATOM 2229 O O . MET A 1 298 ? -19.665 -27.396 -15.310 1.00 43.06 298 MET A O 1
ATOM 2233 N N . ALA A 1 299 ? -20.712 -29.338 -15.790 1.00 53.19 299 ALA A N 1
ATOM 2234 C CA . ALA A 1 299 ? -19.558 -30.099 -16.247 1.00 53.19 299 ALA A CA 1
ATOM 2235 C C . ALA A 1 299 ? -19.025 -29.549 -17.590 1.00 53.19 299 ALA A C 1
ATOM 2237 O O . ALA A 1 299 ? -19.803 -29.004 -18.378 1.00 53.19 299 ALA A O 1
ATOM 2238 N N . PRO A 1 300 ? -17.720 -29.694 -17.882 1.00 50.75 300 PRO A N 1
ATOM 2239 C CA . PRO A 1 300 ? -17.140 -29.213 -19.131 1.00 50.75 300 PRO A CA 1
ATOM 2240 C C . PRO A 1 300 ? -17.562 -30.091 -20.326 1.00 50.75 300 PRO A C 1
ATOM 2242 O O . PRO A 1 300 ? -17.567 -31.319 -20.202 1.00 50.75 300 PRO A O 1
ATOM 2245 N N . PRO A 1 301 ? -17.885 -29.499 -21.491 1.00 46.75 301 PRO A N 1
ATOM 2246 C CA . PRO A 1 301 ? -18.173 -30.257 -22.698 1.00 46.75 301 PRO A CA 1
ATOM 2247 C C . PRO A 1 301 ? -16.897 -30.812 -23.341 1.00 46.75 301 PRO A C 1
ATOM 2249 O O . PRO A 1 301 ? -15.837 -30.186 -23.362 1.00 46.75 301 PRO A O 1
ATOM 2252 N N . SER A 1 302 ? -17.055 -32.011 -23.885 1.00 43.59 302 SER A N 1
ATOM 2253 C CA . SER A 1 302 ? -16.075 -32.820 -24.598 1.00 43.59 302 SER A CA 1
ATOM 2254 C C . SER A 1 302 ? -15.567 -32.139 -25.873 1.00 43.59 302 SER A C 1
ATOM 2256 O O . SER A 1 302 ? -16.350 -31.645 -26.683 1.00 43.59 302 SER A O 1
ATOM 2258 N N . SER A 1 303 ? -14.252 -32.183 -26.085 1.00 42.19 303 SER A N 1
ATOM 2259 C CA . SER A 1 303 ? -13.578 -31.744 -27.309 1.00 42.19 303 SER A CA 1
ATOM 2260 C C . SER A 1 303 ? -13.990 -32.571 -28.536 1.00 42.19 303 SER A C 1
ATOM 2262 O O . SER A 1 303 ? -13.959 -33.802 -28.461 1.00 42.19 303 SER A O 1
ATOM 2264 N N . PRO A 1 304 ? -14.226 -31.946 -29.703 1.00 55.38 304 PRO A N 1
ATOM 2265 C CA . PRO A 1 304 ? -14.130 -32.628 -30.983 1.00 55.38 304 PRO A CA 1
ATOM 2266 C C . PRO A 1 304 ? -12.827 -32.269 -31.714 1.00 55.38 304 PRO A C 1
ATOM 2268 O O . PRO A 1 304 ? -12.503 -31.104 -31.944 1.00 55.38 304 PRO A O 1
ATOM 2271 N N . HIS A 1 305 ? -12.095 -33.309 -32.117 1.00 48.09 305 HIS A N 1
ATOM 2272 C CA . HIS A 1 305 ? -11.079 -33.253 -33.171 1.00 48.09 305 HIS A CA 1
ATOM 2273 C C . HIS A 1 305 ? -11.667 -32.731 -34.492 1.00 48.09 305 HIS A C 1
ATOM 2275 O O . HIS A 1 305 ? -12.815 -33.042 -34.817 1.00 48.09 305 HIS A O 1
ATOM 2281 N N . PRO A 1 306 ? -10.823 -32.119 -35.342 1.00 55.38 306 PRO A N 1
ATOM 2282 C CA . PRO A 1 306 ? -10.780 -32.610 -36.717 1.00 55.38 306 PRO A CA 1
ATOM 2283 C C . PRO A 1 306 ? -9.361 -32.757 -37.295 1.00 55.38 306 PRO A C 1
ATOM 2285 O O . PRO A 1 306 ? -8.557 -31.834 -37.351 1.00 55.38 306 PRO A O 1
ATOM 2288 N N . ARG A 1 307 ? -9.106 -33.997 -37.721 1.00 44.12 307 ARG A N 1
ATOM 2289 C CA . ARG A 1 307 ? -8.563 -34.464 -39.010 1.00 44.12 307 ARG A CA 1
ATOM 2290 C C . ARG A 1 307 ? -7.887 -33.444 -39.961 1.00 44.12 307 ARG A C 1
ATOM 2292 O O . ARG A 1 307 ? -8.537 -32.600 -40.563 1.00 44.12 307 ARG A O 1
ATOM 2299 N N . THR A 1 308 ? -6.582 -33.661 -40.136 1.00 44.19 308 THR A N 1
ATOM 2300 C CA . THR A 1 308 ? -5.741 -33.648 -41.359 1.00 44.19 308 THR A CA 1
ATOM 2301 C C . THR A 1 308 ? -6.337 -33.221 -42.715 1.00 44.19 308 THR A C 1
ATOM 2303 O O . THR A 1 308 ? -7.245 -33.887 -43.204 1.00 44.19 308 THR A O 1
ATOM 2306 N N . GLN A 1 309 ? -5.663 -32.292 -43.424 1.00 41.56 309 GLN A N 1
ATOM 2307 C CA . GLN A 1 309 ? -4.843 -32.556 -44.640 1.00 41.56 309 GLN A CA 1
ATOM 2308 C C . GLN A 1 309 ? -4.197 -31.272 -45.250 1.00 41.56 309 GLN A C 1
ATOM 2310 O O . GLN A 1 309 ? -4.549 -30.174 -44.828 1.00 41.56 309 GLN A O 1
ATOM 2315 N N . PRO A 1 310 ? -3.196 -31.405 -46.160 1.00 58.00 310 PRO A N 1
ATOM 2316 C CA . PRO A 1 310 ? -2.113 -30.438 -46.386 1.00 58.00 310 PRO A CA 1
ATOM 2317 C C . PRO A 1 310 ? -2.180 -29.679 -47.728 1.00 58.00 310 PRO A C 1
ATOM 2319 O O . PRO A 1 310 ? -2.800 -30.152 -48.675 1.00 58.00 310 PRO A O 1
ATOM 2322 N N . SER A 1 311 ? -1.468 -28.545 -47.809 1.00 36.38 311 SER A N 1
ATOM 2323 C CA . SER A 1 311 ? -0.912 -27.829 -48.992 1.00 36.38 311 SER A CA 1
ATOM 2324 C C . SER A 1 311 ? -0.609 -26.389 -48.533 1.00 36.38 311 SER A C 1
ATOM 2326 O O . SER A 1 311 ? -1.347 -25.873 -47.708 1.00 36.38 311 SER A O 1
ATOM 2328 N N . SER A 1 312 ? 0.419 -25.636 -48.916 1.00 43.53 312 SER A N 1
ATOM 2329 C CA . SER A 1 312 ? 1.361 -25.639 -50.037 1.00 43.53 312 SER A CA 1
ATOM 2330 C C . SER A 1 312 ? 2.482 -24.634 -49.699 1.00 43.53 312 SER A C 1
ATOM 2332 O O . SER A 1 312 ? 2.208 -23.572 -49.141 1.00 43.53 312 SER A O 1
ATOM 2334 N N . LEU A 1 313 ? 3.728 -24.960 -50.051 1.00 48.56 313 LEU A N 1
ATOM 2335 C CA . LEU A 1 313 ? 4.909 -24.084 -49.969 1.00 48.56 313 LEU A CA 1
ATOM 2336 C C . LEU A 1 313 ? 4.857 -22.935 -50.995 1.00 48.56 313 LEU A C 1
ATOM 2338 O O . LEU A 1 313 ? 4.378 -23.146 -52.110 1.00 48.56 313 LEU A O 1
ATOM 2342 N N . PRO A 1 314 ? 5.469 -21.781 -50.677 1.00 54.47 314 PRO A N 1
ATOM 2343 C CA . PRO A 1 314 ? 6.184 -20.984 -51.683 1.00 54.47 314 PRO A CA 1
ATOM 2344 C C . PRO A 1 314 ? 7.584 -20.538 -51.151 1.00 54.47 314 PRO A C 1
ATOM 2346 O O . PRO A 1 314 ? 7.952 -20.901 -50.032 1.00 54.47 314 PRO A O 1
ATOM 2349 N N . PRO A 1 315 ? 8.468 -19.904 -51.951 1.00 56.88 315 PRO A N 1
ATOM 2350 C CA . PRO A 1 315 ? 9.775 -20.480 -52.248 1.00 56.88 315 PRO A CA 1
ATOM 2351 C C . PRO A 1 315 ? 10.957 -19.794 -51.547 1.00 56.88 315 PRO A C 1
ATOM 2353 O O . PRO A 1 315 ? 11.000 -18.583 -51.366 1.00 56.88 315 PRO A O 1
ATOM 2356 N N . SER A 1 316 ? 11.965 -20.621 -51.262 1.00 46.91 316 SER A N 1
ATOM 2357 C CA . SER A 1 316 ? 13.404 -20.400 -51.471 1.00 46.91 316 SER A CA 1
ATOM 2358 C C . SER A 1 316 ? 13.893 -18.943 -51.568 1.00 46.91 316 SER A C 1
ATOM 2360 O O . SER A 1 316 ? 14.007 -18.381 -52.660 1.00 46.91 316 SER A O 1
ATOM 2362 N N . LEU A 1 317 ? 14.318 -18.383 -50.431 1.00 42.53 317 LEU A N 1
ATOM 2363 C CA . LEU A 1 317 ? 15.218 -17.229 -50.389 1.00 42.53 317 LEU A CA 1
ATOM 2364 C C . LEU A 1 317 ? 16.673 -17.692 -50.228 1.00 42.53 317 LEU A C 1
ATOM 2366 O O . LEU A 1 317 ? 16.990 -18.590 -49.451 1.00 42.53 317 LEU A O 1
ATOM 2370 N N . LYS A 1 318 ? 17.531 -17.076 -51.041 1.00 45.56 318 LYS A N 1
ATOM 2371 C CA . LYS A 1 318 ? 18.958 -17.354 -51.243 1.00 45.56 318 LYS A CA 1
ATOM 2372 C C . LYS A 1 318 ? 19.776 -17.236 -49.942 1.00 45.56 318 LYS A C 1
ATOM 2374 O O . LYS A 1 318 ? 19.543 -16.297 -49.183 1.00 45.56 318 LYS A O 1
ATOM 2379 N N . PRO A 1 319 ? 20.790 -18.094 -49.721 1.00 46.53 319 PRO A N 1
ATOM 2380 C CA . PRO A 1 319 ? 21.726 -17.928 -48.616 1.00 46.53 319 PRO A CA 1
ATOM 2381 C C . PRO A 1 319 ? 22.707 -16.780 -48.898 1.00 46.53 319 PRO A C 1
ATOM 2383 O O . PRO A 1 319 ? 23.426 -16.780 -49.899 1.00 46.53 319 PRO A O 1
ATOM 2386 N N . LEU A 1 320 ? 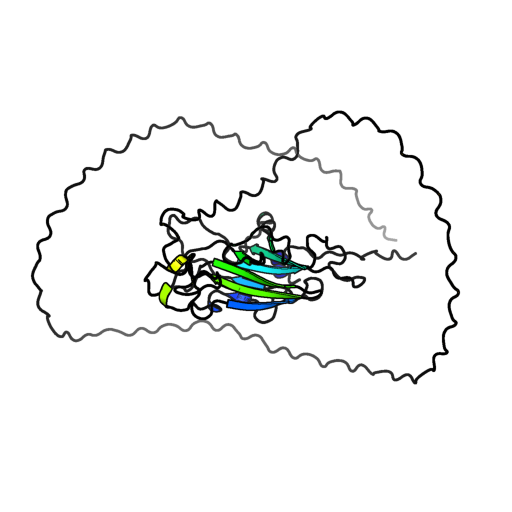22.732 -15.798 -47.997 1.00 46.06 320 LEU A N 1
ATOM 2387 C CA . LEU A 1 320 ? 23.767 -14.772 -47.927 1.00 46.06 320 LEU A CA 1
ATOM 2388 C C . LEU A 1 320 ? 25.038 -15.368 -47.306 1.00 46.06 320 LEU A C 1
ATOM 2390 O O . LEU A 1 320 ? 25.022 -15.879 -46.192 1.00 46.06 320 LEU A O 1
ATOM 2394 N N . SER A 1 321 ? 26.106 -15.293 -48.099 1.00 44.19 321 SER A N 1
ATOM 2395 C CA . SER A 1 321 ? 27.529 -15.200 -47.762 1.00 44.19 321 SER A CA 1
ATOM 2396 C C . SER A 1 321 ? 27.943 -15.494 -46.314 1.00 44.19 321 SER A C 1
ATOM 2398 O O . SER A 1 321 ? 27.730 -14.706 -45.395 1.00 44.19 321 SER A O 1
ATOM 2400 N N . SER A 1 322 ? 28.673 -16.596 -46.173 1.00 37.09 322 SER A N 1
ATOM 2401 C CA . SER A 1 322 ? 29.469 -16.999 -45.020 1.00 37.09 322 SER A CA 1
ATOM 2402 C C . SER A 1 322 ? 30.578 -15.991 -44.693 1.00 37.09 322 SER A C 1
ATOM 2404 O O . SER A 1 322 ? 31.585 -15.918 -45.397 1.00 37.09 322 SER A O 1
ATOM 2406 N N . SER A 1 323 ? 30.428 -15.273 -43.582 1.00 43.31 323 SER A N 1
ATOM 2407 C CA . SER A 1 323 ? 31.528 -14.579 -42.908 1.00 43.31 323 SER A CA 1
ATOM 2408 C C . SER A 1 323 ? 32.174 -15.547 -41.919 1.00 43.31 323 SER A C 1
ATOM 2410 O O . SER A 1 323 ? 31.576 -15.935 -40.917 1.00 43.31 323 SER A O 1
ATOM 2412 N N . SER A 1 324 ? 33.391 -15.971 -42.235 1.00 41.19 324 SER A N 1
ATOM 2413 C CA . SER A 1 324 ? 34.250 -16.832 -41.425 1.00 41.19 324 SER A CA 1
ATOM 2414 C C . SER A 1 324 ? 34.589 -16.186 -40.076 1.00 41.19 324 SER A C 1
ATOM 2416 O O . SER A 1 324 ? 35.412 -15.272 -40.010 1.00 41.19 324 SER A O 1
ATOM 2418 N N . LEU A 1 325 ? 33.977 -16.682 -39.000 1.00 50.06 325 LEU A N 1
ATOM 2419 C CA . LEU A 1 325 ? 34.419 -16.436 -37.627 1.00 50.06 325 LEU A CA 1
ATOM 2420 C C . LEU A 1 325 ? 35.590 -17.379 -37.287 1.00 50.06 325 LEU A C 1
ATOM 2422 O O . LEU A 1 325 ? 35.537 -18.560 -37.639 1.00 50.06 325 LEU A O 1
ATOM 2426 N N . PRO A 1 326 ? 36.645 -16.895 -36.607 1.00 61.09 326 PRO A N 1
ATOM 2427 C CA . PRO A 1 326 ? 37.741 -17.744 -36.156 1.00 61.09 326 PRO A CA 1
ATOM 2428 C C . PRO A 1 326 ? 37.266 -18.730 -35.071 1.00 61.09 326 PRO A C 1
ATOM 2430 O O . PRO A 1 326 ? 36.358 -18.411 -34.299 1.00 61.09 326 PRO A O 1
ATOM 2433 N N . PRO A 1 327 ? 37.874 -19.928 -34.981 1.00 57.22 327 PRO A N 1
ATOM 2434 C CA . PRO A 1 327 ? 37.469 -20.944 -34.019 1.00 57.22 327 PRO A CA 1
ATOM 2435 C C . PRO A 1 327 ? 37.703 -20.473 -32.572 1.00 57.22 327 PRO A C 1
ATOM 2437 O O . PRO A 1 327 ? 38.717 -19.824 -32.287 1.00 57.22 327 PRO A O 1
ATOM 2440 N N . PRO A 1 328 ? 36.810 -20.822 -31.628 1.00 50.91 328 PRO A N 1
ATOM 2441 C CA . PRO A 1 328 ? 37.001 -20.498 -30.224 1.00 50.91 328 PRO A CA 1
ATOM 2442 C C . PRO A 1 328 ? 38.229 -21.236 -29.676 1.00 50.91 328 PRO A C 1
ATOM 2444 O O . PRO A 1 328 ? 38.344 -22.460 -29.769 1.00 50.91 328 PRO A O 1
ATOM 2447 N N . ARG A 1 329 ? 39.154 -20.477 -29.076 1.00 48.97 329 ARG A N 1
ATOM 2448 C CA . ARG A 1 329 ? 40.264 -21.015 -28.279 1.00 48.97 329 ARG A CA 1
ATOM 2449 C C . ARG A 1 329 ? 39.699 -21.935 -27.199 1.00 48.97 329 ARG A C 1
ATOM 2451 O O . ARG A 1 329 ? 38.913 -21.499 -26.361 1.00 48.97 329 ARG A O 1
ATOM 2458 N N . SER A 1 330 ? 40.155 -23.186 -27.186 1.00 42.31 330 SER A N 1
ATOM 2459 C CA . SER A 1 330 ? 39.876 -24.143 -26.119 1.00 42.31 330 SER A CA 1
ATOM 2460 C C . SER A 1 330 ? 40.417 -23.607 -24.788 1.00 42.31 330 SER A C 1
ATOM 2462 O O . SER A 1 330 ? 41.618 -23.696 -24.512 1.00 42.31 330 SER A O 1
ATOM 2464 N N . GLN A 1 331 ? 39.549 -23.043 -23.952 1.00 47.50 331 GLN A N 1
ATOM 2465 C CA . GLN A 1 331 ? 39.871 -22.827 -22.548 1.00 47.50 331 GLN A CA 1
ATOM 2466 C C . GLN A 1 331 ? 39.897 -24.194 -21.862 1.00 47.50 331 GLN A C 1
ATOM 2468 O O . GLN A 1 331 ? 38.871 -24.854 -21.696 1.00 47.50 331 GLN A O 1
ATOM 2473 N N . ARG A 1 332 ? 41.104 -24.648 -21.503 1.00 50.97 332 ARG A N 1
ATOM 2474 C CA . ARG A 1 332 ? 41.282 -25.760 -20.570 1.00 50.97 332 ARG A CA 1
ATOM 2475 C C . ARG A 1 332 ? 40.749 -25.313 -19.217 1.00 50.97 332 ARG A C 1
ATOM 2477 O O . ARG A 1 332 ? 41.290 -24.392 -18.612 1.00 50.97 332 ARG A O 1
ATOM 2484 N N . TRP A 1 333 ? 39.708 -25.988 -18.758 1.00 47.81 333 TRP A N 1
ATOM 2485 C CA . TRP A 1 333 ? 39.253 -25.901 -17.382 1.00 47.81 333 TRP A CA 1
ATOM 2486 C C . TRP A 1 333 ? 40.353 -26.440 -16.453 1.00 47.81 333 TRP A C 1
ATOM 2488 O O . TRP A 1 333 ? 40.939 -27.485 -16.761 1.00 47.81 333 TRP A O 1
ATOM 2498 N N . PRO A 1 334 ? 40.666 -25.761 -15.336 1.00 62.12 334 PRO A N 1
ATOM 2499 C CA . PRO A 1 334 ? 41.526 -26.339 -14.315 1.00 62.12 334 PRO A CA 1
ATOM 2500 C C . PRO A 1 334 ? 40.848 -27.575 -13.694 1.00 62.12 334 PRO A C 1
ATOM 2502 O O . PRO A 1 334 ? 39.618 -27.618 -13.593 1.00 62.12 334 PRO A O 1
ATOM 2505 N N . PRO A 1 335 ? 41.623 -28.594 -13.280 1.00 55.75 335 PRO A N 1
ATOM 2506 C CA . PRO A 1 335 ? 41.074 -29.787 -12.649 1.00 55.75 335 PRO A CA 1
ATOM 2507 C C . PRO A 1 335 ? 40.335 -29.418 -11.360 1.00 55.75 335 PRO A C 1
ATOM 2509 O O . PRO A 1 335 ? 40.836 -28.650 -10.536 1.00 55.75 335 PRO A O 1
ATOM 2512 N N . SER A 1 336 ? 39.143 -29.988 -11.186 1.00 51.44 336 SER A N 1
ATOM 2513 C CA . SER A 1 336 ? 38.325 -29.822 -9.987 1.00 51.44 336 SER A CA 1
ATOM 2514 C C . SER A 1 336 ? 39.126 -30.185 -8.726 1.00 51.44 336 SER A C 1
ATOM 2516 O O . SER A 1 336 ? 39.783 -31.233 -8.703 1.00 51.44 336 SER A O 1
ATOM 2518 N N . PRO A 1 337 ? 39.077 -29.371 -7.657 1.00 53.28 337 PRO A N 1
ATOM 2519 C CA . PRO A 1 337 ? 39.708 -29.731 -6.399 1.00 53.28 337 PRO A CA 1
ATOM 2520 C C . PRO A 1 337 ? 39.034 -30.986 -5.836 1.00 53.28 337 PRO A C 1
ATOM 2522 O O . PRO A 1 337 ? 37.810 -31.063 -5.717 1.00 53.28 337 PRO A O 1
ATOM 2525 N N . LYS A 1 338 ? 39.851 -31.991 -5.502 1.00 49.91 338 LYS A N 1
ATOM 2526 C CA . LYS A 1 338 ? 39.411 -33.220 -4.836 1.00 49.91 338 LYS A CA 1
ATOM 2527 C C . LYS A 1 338 ? 38.688 -32.850 -3.538 1.00 49.91 338 LYS A C 1
ATOM 2529 O O . LYS A 1 338 ? 39.314 -32.363 -2.598 1.00 49.91 338 LYS A O 1
ATOM 2534 N N . LEU A 1 339 ? 37.381 -33.106 -3.494 1.00 41.91 339 LEU A N 1
ATOM 2535 C CA . LEU A 1 339 ? 36.570 -33.050 -2.281 1.00 41.91 339 LEU A CA 1
ATOM 2536 C C . LEU A 1 339 ? 37.162 -34.012 -1.246 1.00 41.91 339 LEU A C 1
ATOM 2538 O O . LEU A 1 339 ? 37.059 -35.234 -1.363 1.00 41.91 339 LEU A O 1
ATOM 2542 N N . ARG A 1 340 ? 37.822 -33.443 -0.238 1.00 52.22 340 ARG A N 1
ATOM 2543 C CA . ARG A 1 340 ? 38.259 -34.156 0.960 1.00 52.22 340 ARG A CA 1
ATOM 2544 C C . ARG A 1 340 ? 36.997 -34.487 1.758 1.00 52.22 340 ARG A C 1
ATOM 2546 O O . ARG A 1 340 ? 36.334 -33.584 2.260 1.00 52.22 340 ARG A O 1
ATOM 2553 N N . LEU A 1 341 ? 36.653 -35.772 1.833 1.00 46.62 341 LEU A N 1
ATOM 2554 C CA . LEU A 1 341 ? 35.613 -36.290 2.721 1.00 46.62 341 LEU A CA 1
ATOM 2555 C C . LEU A 1 341 ? 35.955 -35.888 4.161 1.00 46.62 341 LEU A C 1
ATOM 2557 O O . LEU A 1 341 ? 36.914 -36.392 4.744 1.00 46.62 341 LEU A O 1
ATOM 2561 N N . LEU A 1 342 ? 35.189 -34.944 4.706 1.00 56.97 342 LEU A N 1
ATOM 2562 C CA . LEU A 1 342 ? 35.213 -34.624 6.127 1.00 56.97 342 LEU A CA 1
ATOM 2563 C C . LEU A 1 342 ? 34.627 -35.804 6.922 1.00 56.97 342 LEU A C 1
ATOM 2565 O O . LEU A 1 342 ? 33.698 -36.464 6.441 1.00 56.97 342 LEU A O 1
ATOM 2569 N N . PRO A 1 343 ? 35.149 -36.088 8.127 1.00 55.84 343 PRO A N 1
ATOM 2570 C CA . PRO A 1 343 ? 34.617 -37.137 8.983 1.00 55.84 343 PRO A CA 1
ATOM 2571 C C . PRO A 1 343 ? 33.157 -36.842 9.345 1.00 55.84 343 PRO A C 1
ATOM 2573 O O . PRO A 1 343 ? 32.795 -35.714 9.679 1.00 55.84 343 PRO A O 1
ATOM 2576 N N . ARG A 1 344 ? 32.314 -37.879 9.259 1.00 50.25 344 ARG A N 1
ATOM 2577 C CA . ARG A 1 344 ? 30.912 -37.840 9.689 1.00 50.25 344 ARG A CA 1
ATOM 2578 C C . ARG A 1 344 ? 30.843 -37.386 11.145 1.00 50.25 344 ARG A C 1
ATOM 2580 O O . ARG A 1 344 ? 31.380 -38.056 12.024 1.00 50.25 344 ARG A O 1
ATOM 2587 N N . PHE A 1 345 ? 30.143 -36.283 11.388 1.00 54.78 345 PHE A N 1
ATOM 2588 C CA . PHE A 1 345 ? 29.719 -35.915 12.732 1.00 54.78 345 PHE A CA 1
ATOM 2589 C C . PHE A 1 345 ? 28.748 -36.978 13.275 1.00 54.78 345 PHE A C 1
ATOM 2591 O O . PHE A 1 345 ? 27.906 -37.470 12.514 1.00 54.78 345 PHE A O 1
ATOM 2598 N N . PRO A 1 346 ? 28.850 -37.352 14.562 1.00 56.88 346 PRO A N 1
ATOM 2599 C CA . PRO A 1 346 ? 27.883 -38.240 15.190 1.00 56.88 346 PRO A CA 1
ATOM 2600 C C . PRO A 1 346 ? 26.498 -37.585 15.171 1.00 56.88 346 PRO A C 1
ATOM 2602 O O . PRO A 1 346 ? 26.347 -36.414 15.521 1.00 56.88 346 PRO A O 1
ATOM 2605 N N . GLN A 1 347 ? 25.491 -38.341 14.727 1.00 61.31 347 GLN A N 1
ATOM 2606 C CA . GLN A 1 347 ? 24.104 -37.897 14.794 1.00 61.31 347 GLN A CA 1
ATOM 2607 C C . GLN A 1 347 ? 23.702 -37.661 16.258 1.00 61.31 347 GLN A C 1
ATOM 2609 O O . GLN A 1 347 ? 24.037 -38.486 17.112 1.00 61.31 347 GLN A O 1
ATOM 2614 N N . PRO A 1 348 ? 22.976 -36.572 16.561 1.00 54.50 348 PRO A N 1
ATOM 2615 C CA . PRO A 1 348 ? 22.408 -36.372 17.883 1.00 54.50 348 PRO A CA 1
ATOM 2616 C C . PRO A 1 348 ? 21.378 -37.468 18.175 1.00 54.50 348 PRO A C 1
ATOM 2618 O O . PRO A 1 348 ? 20.524 -37.777 17.341 1.00 54.50 348 PRO A O 1
ATOM 2621 N N . SER A 1 349 ? 21.478 -38.056 19.365 1.00 69.25 349 SER A N 1
ATOM 2622 C CA . SER A 1 349 ? 20.537 -39.057 19.859 1.00 69.25 349 SER A CA 1
ATOM 2623 C C . SER A 1 349 ? 19.105 -38.508 19.860 1.00 69.25 349 SER A C 1
ATOM 2625 O O . SER A 1 349 ? 18.904 -37.334 20.188 1.00 69.25 349 SER A O 1
ATOM 2627 N N . PRO A 1 350 ? 18.098 -39.336 19.530 1.00 69.44 350 PRO A N 1
ATOM 2628 C CA . PRO A 1 350 ? 16.705 -38.923 19.599 1.00 69.44 350 PRO A CA 1
ATOM 2629 C C . PRO A 1 350 ? 16.328 -38.515 21.035 1.00 69.44 350 PRO A C 1
ATOM 2631 O O . PRO A 1 350 ? 16.830 -39.109 21.995 1.00 69.44 350 PRO A O 1
ATOM 2634 N N . PRO A 1 351 ? 15.456 -37.506 21.202 1.00 65.75 351 PRO A N 1
ATOM 2635 C CA . PRO A 1 351 ? 15.027 -37.053 22.516 1.00 65.75 351 PRO A CA 1
ATOM 2636 C C . PRO A 1 351 ? 14.282 -38.166 23.259 1.00 65.75 351 PRO A C 1
ATOM 2638 O O . PRO A 1 351 ? 13.455 -38.878 22.686 1.00 65.75 351 PRO A O 1
ATOM 2641 N N . LEU A 1 352 ? 14.585 -38.293 24.551 1.00 70.25 352 LEU A N 1
ATOM 2642 C CA . LEU A 1 352 ? 13.899 -39.207 25.458 1.00 70.25 352 LEU A CA 1
ATOM 2643 C C . LEU A 1 352 ? 12.398 -38.872 25.522 1.00 70.25 352 LEU A C 1
ATOM 2645 O O . LEU A 1 352 ? 12.036 -37.690 25.538 1.00 70.25 352 LEU A O 1
ATOM 2649 N N . PRO A 1 353 ? 11.521 -39.889 25.586 1.00 72.06 353 PRO A N 1
ATOM 2650 C CA . PRO A 1 353 ? 10.095 -39.668 25.753 1.00 72.06 353 PRO A CA 1
ATOM 2651 C C . PRO A 1 353 ? 9.814 -38.962 27.090 1.00 72.06 353 PRO A C 1
ATOM 2653 O O . PRO A 1 353 ? 10.501 -39.219 28.086 1.00 72.06 353 PRO A O 1
ATOM 2656 N N . PRO A 1 354 ? 8.809 -38.072 27.135 1.00 70.75 354 PRO A N 1
ATOM 2657 C CA . PRO A 1 354 ? 8.445 -37.376 28.358 1.00 70.75 354 PRO A CA 1
ATOM 2658 C C . PRO A 1 354 ? 7.961 -38.369 29.428 1.00 70.75 354 PRO A C 1
ATOM 2660 O O . PRO A 1 354 ? 7.328 -39.377 29.097 1.00 70.75 354 PRO A O 1
ATOM 2663 N N . PRO A 1 355 ? 8.222 -38.091 30.717 1.00 67.38 355 PRO A N 1
ATOM 2664 C CA . PRO A 1 355 ? 7.751 -38.934 31.805 1.00 67.38 355 PRO A CA 1
ATOM 2665 C C . PRO A 1 355 ? 6.220 -38.978 31.813 1.00 67.38 355 PRO A C 1
ATOM 2667 O O . PRO A 1 355 ? 5.552 -37.945 31.718 1.00 67.38 355 PRO A O 1
ATOM 2670 N N . HIS A 1 356 ? 5.673 -40.189 31.937 1.00 60.91 356 HIS A N 1
ATOM 2671 C CA . HIS A 1 356 ? 4.243 -40.433 32.087 1.00 60.91 356 HIS A CA 1
ATOM 2672 C C . HIS A 1 356 ? 3.678 -39.583 33.233 1.00 60.91 356 HIS A C 1
ATOM 2674 O O . HIS A 1 356 ? 3.935 -39.850 34.407 1.00 60.91 356 HIS A O 1
ATOM 2680 N N . GLN A 1 357 ? 2.875 -38.572 32.891 1.00 58.91 357 GLN A N 1
ATOM 2681 C CA . GLN A 1 357 ? 2.016 -37.908 33.862 1.00 58.91 357 GLN A CA 1
ATOM 2682 C C . GLN A 1 357 ? 0.976 -38.920 34.343 1.00 58.91 357 GLN A C 1
ATOM 2684 O O . GLN A 1 357 ? 0.122 -39.369 33.574 1.00 58.91 357 GLN A O 1
ATOM 2689 N N . GLN A 1 358 ? 1.065 -39.294 35.618 1.00 59.94 358 GLN A N 1
ATOM 2690 C CA . GLN A 1 358 ? 0.011 -40.031 36.299 1.00 59.94 358 GLN A CA 1
ATOM 2691 C C . GLN A 1 358 ? -1.267 -39.188 36.266 1.00 59.94 358 GLN A C 1
ATOM 2693 O O . GLN A 1 358 ? -1.300 -38.064 36.768 1.00 59.94 358 GLN A O 1
ATOM 2698 N N . GLN A 1 359 ? -2.313 -39.728 35.641 1.00 56.81 359 GLN A N 1
ATOM 2699 C CA . GLN A 1 359 ? -3.642 -39.133 35.692 1.00 56.81 359 GLN A CA 1
ATOM 2700 C C . GLN A 1 359 ? -4.145 -39.156 37.142 1.00 56.81 359 GLN A C 1
ATOM 2702 O O . GLN A 1 359 ? -4.086 -40.212 37.780 1.00 56.81 359 GLN A O 1
ATOM 2707 N N . PRO A 1 360 ? -4.664 -38.037 37.675 1.00 62.59 360 PRO A N 1
ATOM 2708 C CA . PRO A 1 360 ? -5.315 -38.049 38.973 1.00 62.59 360 PRO A CA 1
ATOM 2709 C C . PRO A 1 360 ? -6.576 -38.933 38.925 1.00 62.59 360 PRO A C 1
ATOM 2711 O O . PRO A 1 360 ? -7.240 -39.019 37.884 1.00 62.59 360 PRO A O 1
ATOM 2714 N N . PRO A 1 361 ? -6.922 -39.601 40.039 1.00 57.66 361 PRO A N 1
ATOM 2715 C CA . PRO A 1 361 ? -8.061 -40.504 40.101 1.00 57.66 361 PRO A CA 1
ATOM 2716 C C . PRO A 1 361 ? -9.363 -39.762 39.782 1.00 57.66 361 PRO A C 1
ATOM 2718 O O . PRO A 1 361 ? -9.674 -38.725 40.367 1.00 57.66 361 PRO A O 1
ATOM 2721 N N . ARG A 1 362 ? -10.137 -40.323 38.845 1.00 56.00 362 ARG A N 1
ATOM 2722 C CA . ARG A 1 362 ? -11.480 -39.850 38.495 1.00 56.00 362 ARG A CA 1
ATOM 2723 C C . ARG A 1 362 ? -12.397 -39.956 39.714 1.00 56.00 362 ARG A C 1
ATOM 2725 O O . ARG A 1 362 ? -12.721 -41.058 40.158 1.00 56.00 362 ARG A O 1
ATOM 2732 N N . SER A 1 363 ? -12.854 -38.816 40.214 1.00 57.00 363 SER A N 1
ATOM 2733 C CA . SER A 1 363 ? -13.946 -38.719 41.178 1.00 57.00 363 SER A CA 1
ATOM 2734 C C . SER A 1 363 ? -15.232 -39.265 40.548 1.00 57.00 363 SER A C 1
ATOM 2736 O O . SER A 1 363 ? -15.669 -38.808 39.491 1.00 57.00 363 SER A O 1
ATOM 2738 N N . ARG A 1 364 ? -15.827 -40.280 41.188 1.00 56.62 364 ARG A N 1
ATOM 2739 C CA . ARG A 1 364 ? -17.133 -40.834 40.809 1.00 56.62 364 ARG A CA 1
ATOM 2740 C C . ARG A 1 364 ? -18.218 -39.789 41.071 1.00 56.62 364 ARG A C 1
ATOM 2742 O O . ARG A 1 364 ? -18.337 -39.291 42.186 1.00 56.62 364 ARG 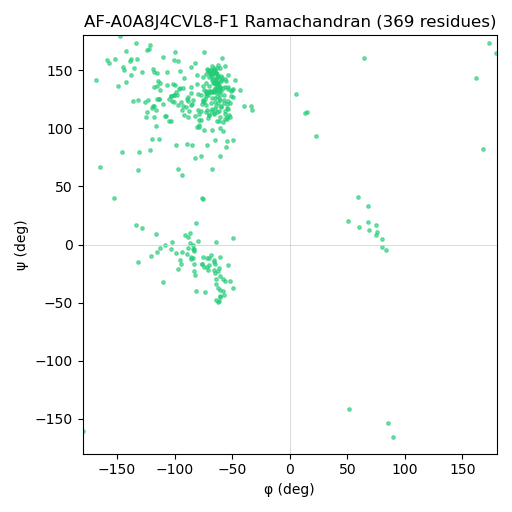A O 1
ATOM 2749 N N . LEU A 1 365 ? -19.008 -39.489 40.044 1.00 63.12 365 LEU A N 1
ATOM 2750 C CA . LEU A 1 365 ? -20.267 -38.761 40.178 1.00 63.12 365 LEU A CA 1
ATOM 2751 C C . LEU A 1 365 ? -21.279 -39.624 40.957 1.00 63.12 365 LEU A C 1
ATOM 2753 O O . LEU A 1 365 ? -21.342 -40.832 40.708 1.00 63.12 365 LEU A O 1
ATOM 2757 N N . PRO A 1 366 ? -22.067 -39.041 41.875 1.00 60.34 366 PRO A N 1
ATOM 2758 C CA . PRO A 1 366 ? -23.145 -39.753 42.544 1.00 60.34 366 PRO A CA 1
ATOM 2759 C C . PRO A 1 366 ? -24.285 -40.044 41.562 1.00 60.34 366 PRO A C 1
ATOM 2761 O O . PRO A 1 366 ? -24.736 -39.175 40.816 1.00 60.34 366 PRO A O 1
ATOM 2764 N N . THR A 1 367 ? -24.735 -41.295 41.569 1.00 59.41 367 THR A N 1
ATOM 2765 C CA . THR A 1 367 ? -25.945 -41.770 40.893 1.00 59.41 367 THR A CA 1
ATOM 2766 C C . THR A 1 367 ? -27.196 -41.115 41.485 1.00 59.41 367 THR A C 1
ATOM 2768 O O . THR A 1 367 ? -27.277 -40.988 42.708 1.00 59.41 367 THR A O 1
ATOM 2771 N N . PRO A 1 368 ? -28.191 -40.744 40.660 1.00 57.78 368 PRO A N 1
ATOM 2772 C CA . PRO A 1 368 ? -29.478 -40.281 41.157 1.00 57.78 368 PRO A CA 1
ATOM 2773 C C . PRO A 1 368 ? -30.265 -41.451 41.762 1.00 57.78 368 PRO A C 1
ATOM 2775 O O . PRO A 1 368 ? -30.430 -42.498 41.133 1.00 57.78 368 PRO A O 1
ATOM 2778 N N . SER A 1 369 ? -30.737 -41.263 42.992 1.00 57.16 369 SER A N 1
ATOM 2779 C CA . SER A 1 369 ? -31.684 -42.156 43.657 1.00 57.16 369 SER A CA 1
ATOM 2780 C C . SER A 1 369 ? -33.082 -41.943 43.077 1.00 57.16 369 SER A C 1
ATOM 2782 O O . SER A 1 369 ? -33.588 -40.825 43.091 1.00 57.16 369 SER A O 1
ATOM 2784 N N . ASN A 1 370 ? -33.703 -43.018 42.595 1.00 57.16 370 ASN A N 1
ATOM 2785 C CA . ASN A 1 370 ? -35.144 -43.080 42.360 1.00 57.16 370 ASN A CA 1
ATOM 2786 C C . ASN A 1 370 ? -35.850 -43.329 43.698 1.00 57.16 370 ASN A C 1
ATOM 2788 O O . ASN A 1 370 ? -35.691 -44.431 44.220 1.00 57.16 370 ASN A O 1
ATOM 2792 N N . VAL A 1 371 ? -36.616 -42.349 44.195 1.00 52.31 371 VAL A N 1
ATOM 2793 C CA . VAL A 1 371 ? -37.957 -42.488 44.811 1.00 52.31 371 VAL A CA 1
ATOM 2794 C C . VAL A 1 371 ? -38.689 -41.165 44.624 1.00 52.31 371 VAL A C 1
ATOM 2796 O O . VAL A 1 371 ? -38.092 -40.126 44.991 1.00 52.31 371 VAL A O 1
#

Organism: NCBI:txid1737510

InterPro domains:
  IPR008752 Peptidase M11, gametolysin [PF05548] (11-118)

Radius of gyration: 33.72 Å; Cα contacts (8 Å, |Δi|>4): 497; chains: 1; bounding box: 86×74×104 Å

Mean predicted aligned error: 18.85 Å

Sequence (371 aa):
MGMSMRNSQAVRCHNAPYNWRIGWATTVPSGNLTAGNFTIASNRIRLTIPGSGLTDANMVIANLGRATHEPTSRSIPYPRYFLSYRVRNNTQGGYDRGLPDSYNQKVLIHTYDGTFNERDFNRSDIVDAGPRFLQRDPAFPAGNVWTGPFTPFNSTTGLGGGLRVKVVSVGPSSAVVELCRMYSQTEGKPGSAECDSNLDRDCDGLVAAVDPDCNGEWGSDTILSQGPASPLPDATDGRQASSSPPPTRSPPSSPPPARSTRAPPARSPPSAVVPGPSRSPRFSAPPPSNSPPLPQSMAPPSSPHPRTQPSSLPPSLKPLSSSSLPPPRSQRWPPSPKLRLLPRFPQPSPPLPPPHQQQPPRSRLPTPSNV

pLDDT: mean 70.09, std 19.94, range [31.02, 98.31]

Solvent-accessible surface area (backbone atoms only — not comparable to full-atom values): 24251 Å² total; per-residue (Å²): 135,82,83,75,75,81,66,64,48,49,58,65,80,85,46,53,66,59,35,41,74,76,66,65,33,40,53,27,90,89,18,77,38,44,32,84,75,44,44,77,93,46,28,68,48,78,49,70,29,32,16,50,48,78,43,44,51,12,27,34,37,41,35,26,46,80,38,86,77,62,100,80,61,82,82,76,82,48,50,25,40,28,39,32,22,34,30,52,27,86,53,88,65,31,31,17,43,62,49,51,77,94,50,42,50,21,41,37,37,32,49,53,72,83,69,87,56,71,76,55,69,73,52,62,50,76,43,46,64,52,101,75,37,84,58,61,47,82,74,39,84,66,24,23,59,48,76,51,78,73,41,72,47,33,84,90,79,56,20,26,17,24,43,34,39,34,50,74,45,70,49,88,56,36,29,34,36,36,40,24,49,13,60,39,93,46,54,39,50,54,91,33,71,50,20,68,57,73,40,46,32,39,54,61,82,47,40,19,76,79,19,62,50,23,65,54,76,71,53,96,78,69,72,76,69,73,59,73,75,73,78,69,79,76,95,77,76,92,81,77,89,76,89,71,82,81,81,80,82,75,80,84,78,79,84,79,81,85,77,83,81,77,82,80,83,83,82,79,84,82,80,86,82,81,89,74,86,88,76,84,82,82,83,76,81,81,78,84,83,83,77,78,82,80,83,78,88,77,78,84,83,81,86,79,86,81,84,89,87,90,87,82,87,83,81,90,78,82,87,80,78,88,78,85,74,80,81,82,79,82,78,79,76,78,81,78,80,80,80,74,83,70,81,84,74,81,80,81,76,80,82,79,80,77,80,82,77,79,76,77,83,81,79,81,78,83,79,86,80,91,129